Protein AF-A0A1I2C4N1-F1 (afdb_monomer_lite)

Structure (mmCIF, N/CA/C/O backbone):
data_AF-A0A1I2C4N1-F1
#
_entry.id   AF-A0A1I2C4N1-F1
#
loop_
_atom_site.group_PDB
_atom_site.id
_atom_site.type_symbol
_atom_site.label_atom_id
_atom_site.label_alt_id
_atom_site.label_comp_id
_atom_site.label_asym_id
_atom_site.label_entity_id
_atom_site.label_seq_id
_atom_site.pdbx_PDB_ins_code
_atom_site.Cartn_x
_atom_site.Cartn_y
_atom_site.Cartn_z
_atom_site.occupancy
_atom_site.B_iso_or_equiv
_atom_site.auth_seq_id
_atom_site.auth_comp_id
_atom_site.auth_asym_id
_atom_site.auth_atom_id
_atom_site.pdbx_PDB_model_num
ATOM 1 N N . MET A 1 1 ? -47.809 26.269 70.714 1.00 36.62 1 MET A N 1
ATOM 2 C CA . MET A 1 1 ? -46.967 27.440 71.018 1.00 36.62 1 MET A CA 1
ATOM 3 C C . MET A 1 1 ? -46.334 27.854 69.701 1.00 36.62 1 MET A C 1
ATOM 5 O O . MET A 1 1 ? -45.615 27.043 69.134 1.00 36.62 1 MET A O 1
ATOM 9 N N . SER A 1 2 ? -46.741 29.034 69.221 1.00 33.66 2 SER A N 1
ATOM 10 C CA . SER A 1 2 ? -46.263 29.821 68.067 1.00 33.66 2 SER A CA 1
ATOM 11 C C . SER A 1 2 ? -46.305 29.223 66.653 1.00 33.66 2 SER A C 1
ATOM 13 O O . SER A 1 2 ? -45.430 28.464 66.245 1.00 33.66 2 SER A O 1
ATOM 15 N N . ASP A 1 3 ? -47.307 29.709 65.916 1.00 31.98 3 ASP A N 1
ATOM 16 C CA . ASP A 1 3 ? -47.343 29.979 64.476 1.00 31.98 3 ASP A CA 1
ATOM 17 C C . ASP A 1 3 ? -46.089 30.709 63.944 1.00 31.98 3 ASP A C 1
ATOM 19 O O . ASP A 1 3 ? -45.380 31.359 64.713 1.00 31.98 3 ASP A O 1
ATOM 23 N N . VAL A 1 4 ? -45.868 30.687 62.619 1.00 33.47 4 VAL A N 1
ATOM 24 C CA . VAL A 1 4 ? -46.008 31.864 61.721 1.00 33.47 4 VAL A CA 1
ATOM 25 C C . VAL A 1 4 ? -45.590 31.510 60.273 1.00 33.47 4 VAL A C 1
ATOM 27 O O . VAL A 1 4 ? -44.586 30.852 60.019 1.00 33.47 4 VAL A O 1
ATOM 30 N N . PHE A 1 5 ? -46.445 31.962 59.352 1.00 33.19 5 PHE A N 1
ATOM 31 C CA . PHE A 1 5 ? -46.415 32.000 57.882 1.00 33.19 5 PHE A CA 1
ATOM 32 C C . PHE A 1 5 ? -45.119 32.575 57.253 1.00 33.19 5 PHE A C 1
ATOM 34 O O . PHE A 1 5 ? -44.481 33.415 57.874 1.00 33.19 5 PHE A O 1
ATOM 41 N N . ASP A 1 6 ? -44.774 32.229 55.993 1.00 31.61 6 ASP A N 1
ATOM 42 C CA . ASP A 1 6 ? -45.210 33.015 54.810 1.00 31.61 6 ASP A CA 1
ATOM 43 C C . ASP A 1 6 ? -44.682 32.540 53.422 1.00 31.61 6 ASP A C 1
ATOM 45 O O . ASP A 1 6 ? -43.526 32.167 53.246 1.00 31.61 6 ASP A O 1
ATOM 49 N N . SER A 1 7 ? -45.564 32.697 52.426 1.00 30.88 7 SER A N 1
ATOM 50 C CA . SER A 1 7 ? -45.372 33.088 51.011 1.00 30.88 7 SER A CA 1
ATOM 51 C C . SER A 1 7 ? -44.596 32.252 49.955 1.00 30.88 7 SER A C 1
ATOM 53 O O . SER A 1 7 ? -43.376 32.166 49.922 1.00 30.88 7 SER A O 1
ATOM 55 N N . ASN A 1 8 ? -45.386 31.778 48.977 1.00 28.98 8 ASN A N 1
ATOM 56 C CA . ASN A 1 8 ? -45.372 32.066 47.525 1.00 28.98 8 ASN A CA 1
ATOM 57 C C . ASN A 1 8 ? -44.155 31.865 46.582 1.00 28.98 8 ASN A C 1
ATOM 59 O O . ASN A 1 8 ? -43.053 32.361 46.773 1.00 28.98 8 ASN A O 1
ATOM 63 N N . ASN A 1 9 ? -44.551 31.372 45.394 1.00 28.47 9 ASN A N 1
ATOM 64 C CA . ASN A 1 9 ? -44.033 31.596 44.032 1.00 28.47 9 ASN A CA 1
ATOM 65 C C . ASN A 1 9 ? -42.957 30.670 43.435 1.00 28.47 9 ASN A C 1
ATOM 67 O O . ASN A 1 9 ? -41.765 30.954 43.393 1.00 28.47 9 ASN A O 1
ATOM 71 N N . ASN A 1 10 ? -43.471 29.619 42.784 1.00 38.00 10 ASN A N 1
ATOM 72 C CA . ASN A 1 10 ? -43.355 29.378 41.339 1.00 38.00 10 ASN A CA 1
ATOM 73 C C . ASN A 1 10 ? -42.199 30.101 40.620 1.00 38.00 10 ASN A C 1
ATOM 75 O O . ASN A 1 10 ? -42.366 31.213 40.120 1.00 38.00 10 ASN A O 1
ATOM 79 N N . THR A 1 11 ? -41.062 29.418 40.470 1.00 31.56 11 THR A N 1
ATOM 80 C CA . THR A 1 11 ? -40.093 29.736 39.422 1.00 31.56 11 THR A CA 1
ATOM 81 C C . THR A 1 11 ? -39.525 28.471 38.770 1.00 31.56 11 THR A C 1
ATOM 83 O O . THR A 1 11 ? -38.897 27.628 39.396 1.00 31.56 11 THR A O 1
ATOM 86 N N . ASN A 1 12 ? -39.702 28.433 37.447 1.00 31.88 12 ASN A N 1
ATOM 87 C CA . ASN A 1 12 ? -38.722 27.992 36.454 1.00 31.88 12 ASN A CA 1
ATOM 88 C C . ASN A 1 12 ? -38.504 26.491 36.216 1.00 31.88 12 ASN A C 1
ATOM 90 O O . ASN A 1 12 ? -37.466 25.905 36.499 1.00 31.88 12 ASN A O 1
ATOM 94 N N . ASN A 1 13 ? -39.439 25.956 35.432 1.00 40.91 13 ASN A N 1
ATOM 95 C CA . ASN A 1 13 ? -39.197 25.428 34.083 1.00 40.91 13 ASN A CA 1
ATOM 96 C C . ASN A 1 13 ? -37.801 25.754 33.479 1.00 40.91 13 ASN A C 1
ATOM 98 O O . ASN A 1 13 ? -37.664 26.707 32.714 1.00 40.91 13 ASN A O 1
ATOM 102 N N . ARG A 1 14 ? -36.770 24.958 33.788 1.00 35.47 14 ARG A N 1
ATOM 103 C CA . ARG A 1 14 ? -35.519 24.857 33.009 1.00 35.47 14 ARG A CA 1
ATOM 104 C C . ARG A 1 14 ? -34.934 23.452 33.136 1.00 35.47 14 ARG A C 1
ATOM 106 O O . ARG A 1 14 ? -34.065 23.212 33.957 1.00 35.47 14 ARG A O 1
ATOM 113 N N . ASN A 1 15 ? -35.407 22.527 32.306 1.00 34.31 15 ASN A N 1
ATOM 114 C CA . ASN A 1 15 ? -34.619 21.344 31.948 1.00 34.31 15 ASN A CA 1
ATOM 115 C C . ASN A 1 15 ? -35.011 20.826 30.558 1.00 34.31 15 ASN A C 1
ATOM 117 O O . ASN A 1 15 ? -35.536 19.735 30.367 1.00 34.31 15 ASN A O 1
ATOM 121 N N . ARG A 1 16 ? -34.781 21.683 29.563 1.00 39.91 16 ARG A N 1
ATOM 122 C CA . ARG A 1 16 ? -34.688 21.339 28.141 1.00 39.91 16 ARG A CA 1
ATOM 123 C C . ARG A 1 16 ? -33.691 22.319 27.542 1.00 39.91 16 ARG A C 1
ATOM 125 O O . ARG A 1 16 ? -34.119 23.416 27.216 1.00 39.91 16 ARG A O 1
ATOM 132 N N . ASN A 1 17 ? -32.395 21.991 27.521 1.00 32.12 17 ASN A N 1
ATOM 133 C CA . ASN A 1 17 ? -31.387 22.541 26.589 1.00 32.12 17 ASN A CA 1
ATOM 134 C C . ASN A 1 17 ? -29.953 22.098 26.946 1.00 32.12 17 ASN A C 1
ATOM 136 O O . ASN A 1 17 ? -29.088 22.943 27.126 1.00 32.12 17 ASN A O 1
ATOM 140 N N . ASP A 1 18 ? -29.677 20.791 26.987 1.00 35.16 18 ASP A N 1
ATOM 141 C CA . ASP A 1 18 ? -28.281 20.303 27.063 1.00 35.16 18 ASP A CA 1
ATOM 142 C C . ASP A 1 18 ? -27.888 19.350 25.917 1.00 35.16 18 ASP A C 1
ATOM 144 O O . ASP A 1 18 ? -26.914 18.613 25.992 1.00 35.16 18 ASP A O 1
ATOM 148 N N . ASN A 1 19 ? -28.611 19.413 24.789 1.00 36.41 19 ASN A N 1
ATOM 149 C CA . ASN A 1 19 ? -28.308 18.639 23.571 1.00 36.41 19 ASN A CA 1
ATOM 150 C C . ASN A 1 19 ? -27.794 19.485 22.383 1.00 36.41 19 ASN A C 1
ATOM 152 O O . ASN A 1 19 ? -27.640 18.965 21.278 1.00 36.41 19 ASN A O 1
ATOM 156 N N . SER A 1 20 ? -27.510 20.784 22.550 1.00 36.91 20 SER A N 1
ATOM 157 C CA . SER A 1 20 ? -27.217 21.665 21.400 1.00 36.91 20 SER A CA 1
ATOM 158 C C . SER A 1 20 ? -25.739 21.789 21.007 1.00 36.91 20 SER A C 1
ATOM 160 O O . SER A 1 20 ? -25.452 22.334 19.940 1.00 36.91 20 SER A O 1
ATOM 162 N N . ILE A 1 21 ? -24.793 21.322 21.830 1.00 38.25 21 ILE A N 1
ATOM 163 C CA . ILE A 1 21 ? -23.349 21.475 21.553 1.00 38.25 21 ILE A CA 1
ATOM 164 C C . ILE A 1 21 ? -22.812 20.285 20.738 1.00 38.25 21 ILE A C 1
ATOM 166 O O . ILE A 1 21 ? -22.156 20.494 19.717 1.00 38.25 21 ILE A O 1
ATOM 170 N N . GLY A 1 22 ? -23.186 19.047 21.087 1.00 42.59 22 GLY A N 1
ATOM 171 C CA . GLY A 1 22 ? -22.808 17.847 20.323 1.00 42.59 22 GLY A CA 1
ATOM 172 C C . GLY A 1 22 ? -23.442 17.776 18.926 1.00 42.59 22 GLY A C 1
ATOM 173 O O . GLY A 1 22 ? -22.784 17.393 17.960 1.00 42.59 22 GLY A O 1
ATOM 174 N N . GLY A 1 23 ? -24.696 18.225 18.784 1.00 41.53 23 GLY A N 1
ATOM 175 C CA . GLY A 1 23 ? -25.404 18.233 17.496 1.00 41.53 23 GLY A CA 1
ATOM 176 C C . GLY A 1 23 ? -24.829 19.220 16.472 1.00 41.53 23 GLY A C 1
ATOM 177 O O . GLY A 1 23 ? -24.786 18.919 15.282 1.00 41.53 23 GLY A O 1
ATOM 178 N N . ARG A 1 24 ? -24.315 20.377 16.918 1.00 43.91 24 ARG A N 1
ATOM 179 C CA . ARG A 1 24 ? -23.691 21.377 16.028 1.00 43.91 24 ARG A CA 1
ATOM 180 C C . ARG A 1 24 ? -22.349 20.913 15.462 1.00 43.91 24 ARG A C 1
ATOM 182 O O . ARG A 1 24 ? -22.069 21.181 14.298 1.00 43.91 24 ARG A O 1
ATOM 189 N N . SER A 1 25 ? -21.542 20.208 16.258 1.00 60.75 25 SER A N 1
ATOM 190 C CA . SER A 1 25 ? -20.264 19.651 15.791 1.00 60.75 25 SER A CA 1
ATOM 191 C C . SER A 1 25 ? -20.473 18.491 14.816 1.00 60.75 25 SER A C 1
ATOM 193 O O . SER A 1 25 ? -19.785 18.410 13.802 1.00 60.75 25 SER A O 1
ATOM 195 N N . ARG A 1 26 ? -21.463 17.628 15.083 1.00 61.91 26 ARG A N 1
ATOM 196 C CA . ARG A 1 26 ? -21.791 16.483 14.223 1.00 61.91 26 ARG A CA 1
ATOM 197 C C . ARG A 1 26 ? -22.294 16.921 12.845 1.00 61.91 26 ARG A C 1
ATOM 199 O O . ARG A 1 26 ? -21.790 16.429 11.843 1.00 61.91 26 ARG A O 1
ATOM 206 N N . ASN A 1 27 ? -23.194 17.906 12.792 1.00 69.88 27 ASN A N 1
ATOM 207 C CA . ASN A 1 27 ? -23.685 18.455 11.522 1.00 69.88 27 ASN A CA 1
ATOM 208 C C . ASN A 1 27 ? -22.559 19.098 10.696 1.00 69.88 27 ASN A C 1
ATOM 210 O O . ASN A 1 27 ? -22.508 18.912 9.484 1.00 69.88 27 ASN A O 1
ATOM 214 N N . ARG A 1 28 ? -21.614 19.793 11.347 1.00 77.50 28 ARG A N 1
ATOM 215 C CA . ARG A 1 28 ? -20.442 20.364 10.665 1.00 77.50 28 ARG A CA 1
ATOM 216 C C . ARG A 1 28 ? -19.543 19.275 10.064 1.00 77.50 28 ARG A C 1
ATOM 218 O O . ARG A 1 28 ? -19.131 19.402 8.917 1.00 77.50 28 ARG A O 1
ATOM 225 N N . LEU A 1 29 ? -19.254 18.201 10.803 1.00 73.69 29 LEU A N 1
ATOM 226 C CA . LEU A 1 29 ? -18.456 17.088 10.274 1.00 73.69 29 LEU A CA 1
ATOM 227 C C . LEU A 1 29 ? -19.152 16.406 9.087 1.00 73.69 29 LEU A C 1
ATOM 229 O O . LEU A 1 29 ? -18.492 16.042 8.116 1.00 73.69 29 LEU A O 1
ATOM 233 N N . GLU A 1 30 ? -20.474 16.234 9.146 1.00 75.38 30 GLU A N 1
ATOM 234 C CA . GLU A 1 30 ? -21.251 15.649 8.048 1.00 75.38 30 GLU A CA 1
ATOM 235 C C . GLU A 1 30 ? -21.189 16.498 6.768 1.00 75.38 30 GLU A C 1
ATOM 237 O O . GLU A 1 30 ? -20.980 15.942 5.685 1.00 75.38 30 GLU A O 1
ATOM 242 N N . GLU A 1 31 ? -21.296 17.826 6.884 1.00 78.62 31 GLU A N 1
ATOM 243 C CA . GLU A 1 31 ? -21.104 18.758 5.762 1.00 78.62 31 GLU A CA 1
ATOM 244 C C . GLU A 1 31 ? -19.686 18.656 5.182 1.00 78.62 31 GLU A C 1
ATOM 246 O O . GLU A 1 31 ? -19.516 18.487 3.973 1.00 78.62 31 GLU A O 1
ATOM 251 N N . GLU A 1 32 ? -18.661 18.655 6.038 1.00 81.19 32 GLU A N 1
ATOM 252 C CA . GLU A 1 32 ? -17.265 18.546 5.605 1.00 81.19 32 GLU A CA 1
ATOM 253 C C . GLU A 1 32 ? -16.969 17.200 4.918 1.00 81.19 32 GLU A C 1
ATOM 255 O O . GLU A 1 32 ? -16.253 17.150 3.917 1.00 81.19 32 GLU A O 1
ATOM 260 N N . ILE A 1 33 ? -17.546 16.097 5.410 1.00 82.56 33 ILE A N 1
ATOM 261 C CA . ILE A 1 33 ? -17.452 14.774 4.775 1.00 82.56 33 ILE A CA 1
ATOM 262 C C . ILE A 1 33 ? -18.092 14.792 3.382 1.00 82.56 33 ILE A C 1
ATOM 264 O O . ILE A 1 33 ? -17.540 14.220 2.434 1.00 82.56 33 ILE A O 1
ATOM 268 N N . TYR A 1 34 ? -19.259 15.425 3.247 1.00 81.38 34 TYR A N 1
ATOM 269 C CA . TYR A 1 34 ? -19.943 15.538 1.964 1.00 81.38 34 TYR A CA 1
ATOM 270 C C . TYR A 1 34 ? -19.113 16.338 0.956 1.00 81.38 34 TYR A C 1
ATOM 272 O O . TYR A 1 34 ? -18.940 15.895 -0.185 1.00 81.38 34 TYR A O 1
ATOM 280 N N . ASP A 1 35 ? -18.543 17.463 1.383 1.00 80.06 35 ASP A N 1
ATOM 281 C CA . ASP A 1 35 ? -17.680 18.297 0.550 1.00 80.06 35 ASP A CA 1
ATOM 282 C C . ASP A 1 35 ? -16.384 17.587 0.154 1.00 80.06 35 ASP A C 1
ATOM 284 O O . ASP A 1 35 ? -15.969 17.677 -1.007 1.00 80.06 35 ASP A O 1
ATOM 288 N N . ASP A 1 36 ? -15.784 16.798 1.047 1.00 78.75 36 ASP A N 1
ATOM 289 C CA . ASP A 1 36 ? -14.617 15.971 0.734 1.00 78.75 36 ASP A CA 1
ATOM 290 C C . ASP A 1 36 ? -14.948 14.893 -0.307 1.00 78.75 36 ASP A C 1
ATOM 292 O O . ASP A 1 36 ? -14.201 14.709 -1.276 1.00 78.75 36 ASP A O 1
ATOM 296 N N . ILE A 1 37 ? -16.093 14.210 -0.175 1.00 80.38 37 ILE A N 1
ATOM 297 C CA . ILE A 1 37 ? -16.556 13.228 -1.169 1.00 80.38 37 ILE A CA 1
ATOM 298 C C . ILE A 1 37 ? -16.855 13.914 -2.504 1.00 80.38 37 ILE A C 1
ATOM 300 O O . ILE A 1 37 ? -16.465 13.406 -3.558 1.00 80.38 37 ILE A O 1
ATOM 304 N N . LYS A 1 38 ? -17.541 15.060 -2.495 1.00 80.62 38 LYS A N 1
ATOM 305 C CA . LYS A 1 38 ? -17.861 15.829 -3.704 1.00 80.62 38 LYS A CA 1
ATOM 306 C C . LYS A 1 38 ? -16.585 16.282 -4.405 1.00 80.62 38 LYS A C 1
ATOM 308 O O . LYS A 1 38 ? -16.430 16.068 -5.606 1.00 80.62 38 LYS A O 1
ATOM 313 N N . THR A 1 39 ? -15.639 16.823 -3.649 1.00 78.75 39 THR A N 1
ATOM 314 C CA . THR A 1 39 ? -14.316 17.218 -4.132 1.00 78.75 39 THR A CA 1
ATOM 315 C C . THR A 1 39 ? -13.566 16.023 -4.715 1.00 78.75 39 THR A C 1
ATOM 317 O O . THR A 1 39 ? -12.989 16.122 -5.799 1.00 78.75 39 THR A O 1
ATOM 320 N N . TYR A 1 40 ? -13.601 14.870 -4.044 1.00 76.12 40 TYR A N 1
ATOM 321 C CA . TYR A 1 40 ? -13.002 13.631 -4.535 1.00 76.12 40 TYR A CA 1
ATOM 322 C C . TYR A 1 40 ? -13.623 13.177 -5.867 1.00 76.12 40 TYR A C 1
ATOM 324 O O . TYR A 1 40 ? -12.898 12.888 -6.823 1.00 76.12 40 TYR A O 1
ATOM 332 N N . LYS A 1 41 ? -14.960 13.174 -5.961 1.00 77.50 41 LYS A N 1
ATOM 333 C CA . LYS A 1 41 ? -15.716 12.830 -7.177 1.00 77.50 41 LYS A CA 1
ATOM 334 C C . LYS A 1 41 ? -15.387 13.761 -8.337 1.00 77.50 41 LYS A C 1
ATOM 336 O O . LYS A 1 41 ? -15.065 13.281 -9.419 1.00 77.50 41 LYS A O 1
ATOM 341 N N . LEU A 1 42 ? -15.415 15.075 -8.112 1.00 74.12 42 LEU A N 1
ATOM 342 C CA . LEU A 1 42 ? -15.111 16.080 -9.135 1.00 74.12 42 LEU A CA 1
ATOM 343 C C . LEU A 1 42 ? -13.685 15.925 -9.667 1.00 74.12 42 LEU A C 1
ATOM 345 O O . LEU A 1 42 ? -13.468 15.931 -10.879 1.00 74.12 42 LEU A O 1
ATOM 349 N N . LYS A 1 43 ? -12.716 15.704 -8.772 1.00 70.00 43 LYS A N 1
ATOM 350 C CA . LYS A 1 43 ? -11.320 15.455 -9.157 1.00 70.00 43 LYS A CA 1
ATOM 351 C C . LYS A 1 43 ? -11.204 14.233 -10.064 1.00 70.00 43 LYS A C 1
ATOM 353 O O . LYS A 1 43 ? -10.521 14.302 -11.084 1.00 70.00 43 LYS A O 1
ATOM 358 N N . ARG A 1 44 ? -11.913 13.149 -9.747 1.00 68.25 44 ARG A N 1
ATOM 359 C CA . ARG A 1 44 ? -11.923 11.931 -10.565 1.00 68.25 44 ARG A CA 1
ATOM 360 C C . ARG A 1 44 ? -12.635 12.120 -11.911 1.00 68.25 44 ARG A C 1
ATOM 362 O O . ARG A 1 44 ? -12.067 11.769 -12.943 1.00 68.25 44 ARG A O 1
ATOM 369 N N . ALA A 1 45 ? -13.822 12.723 -11.909 1.00 63.66 45 ALA A N 1
ATOM 370 C CA . ALA A 1 45 ? -14.632 12.955 -13.106 1.00 63.66 45 ALA A CA 1
ATOM 371 C C . ALA A 1 45 ? -13.955 13.911 -14.104 1.00 63.66 45 ALA A C 1
ATOM 373 O O . ALA A 1 45 ? -14.034 13.699 -15.312 1.00 63.66 45 ALA A O 1
ATOM 374 N N . SER A 1 46 ? -13.200 14.910 -13.622 1.00 58.22 46 SER A N 1
ATOM 375 C CA . SER A 1 46 ? -12.414 15.817 -14.478 1.00 58.22 46 SER A CA 1
ATOM 376 C C . SER A 1 46 ? -11.394 15.093 -15.371 1.00 58.22 46 SER A C 1
ATOM 378 O O . SER A 1 46 ? -10.916 15.656 -16.358 1.00 58.22 46 SER A O 1
ATOM 380 N N . PHE A 1 47 ? -11.035 13.853 -15.030 1.00 53.09 47 PHE A N 1
ATOM 381 C CA . PHE A 1 47 ? -10.143 13.013 -15.819 1.00 53.09 47 PHE A CA 1
ATOM 382 C C . PHE A 1 47 ? -10.905 12.089 -16.776 1.00 53.09 47 PHE A C 1
ATOM 384 O O . PHE A 1 47 ? -10.467 11.894 -17.906 1.00 53.09 47 PHE A O 1
ATOM 391 N N . GLU A 1 48 ? -12.044 11.538 -16.350 1.00 55.03 48 GLU A N 1
ATOM 392 C CA . GLU A 1 48 ? -12.901 10.699 -17.202 1.00 55.03 48 GLU A CA 1
ATOM 393 C C . GLU A 1 48 ? -13.501 11.515 -18.354 1.00 55.03 48 GLU A C 1
ATOM 395 O O . GLU A 1 48 ? -13.299 11.149 -19.507 1.00 55.03 48 GLU A O 1
ATOM 400 N N . ASN A 1 49 ? -14.034 12.710 -18.084 1.00 49.78 49 ASN A N 1
ATOM 401 C CA . ASN A 1 49 ? -14.527 13.611 -19.134 1.00 49.78 49 ASN A CA 1
ATOM 402 C C . ASN A 1 49 ? -13.415 14.079 -20.092 1.00 49.78 49 ASN A C 1
ATOM 404 O O . ASN A 1 49 ? -13.680 14.392 -21.250 1.00 49.78 49 ASN A O 1
ATOM 408 N N . ARG A 1 50 ? -12.149 14.110 -19.642 1.00 51.69 50 ARG A N 1
ATOM 409 C CA . ARG A 1 50 ? -11.000 14.393 -20.519 1.00 51.69 50 ARG A CA 1
ATOM 410 C C . ARG A 1 50 ? -10.635 13.221 -21.430 1.00 51.69 50 ARG A C 1
ATOM 412 O O . ARG A 1 50 ? -10.068 13.456 -22.492 1.00 51.69 50 ARG A O 1
ATOM 419 N N . LYS A 1 51 ? -10.967 11.977 -21.064 1.00 46.72 51 LYS A N 1
ATOM 420 C CA . LYS A 1 51 ? -10.868 10.840 -21.993 1.00 46.72 51 LYS A CA 1
ATOM 421 C C . LYS A 1 51 ? -11.901 10.955 -23.103 1.00 46.72 51 LYS A C 1
ATOM 423 O O . LYS A 1 51 ? -11.559 10.691 -24.249 1.00 46.72 51 LYS A O 1
ATOM 428 N N . ASP A 1 52 ? -13.111 11.392 -22.772 1.00 39.78 52 ASP A N 1
ATOM 429 C CA . ASP A 1 52 ? -14.185 11.526 -23.753 1.00 39.78 52 ASP A CA 1
ATOM 430 C C . ASP A 1 52 ? -13.926 12.689 -24.714 1.00 39.78 52 ASP A C 1
ATOM 432 O O . ASP A 1 52 ? -14.124 12.525 -25.910 1.00 39.78 52 ASP A O 1
ATOM 436 N N . THR A 1 53 ? -13.359 13.814 -24.256 1.00 42.38 53 THR A N 1
ATOM 437 C CA . THR A 1 53 ? -12.939 14.898 -25.167 1.00 42.38 53 THR A CA 1
ATOM 438 C C . THR A 1 53 ? -11.721 14.536 -26.022 1.00 42.38 53 THR A C 1
ATOM 440 O O . THR A 1 53 ? -11.650 14.946 -27.180 1.00 42.38 53 THR A O 1
ATOM 443 N N . LEU A 1 54 ? -10.775 13.741 -25.505 1.00 40.78 54 LEU A N 1
ATOM 444 C CA . LEU A 1 54 ? -9.658 13.204 -26.295 1.00 40.78 54 LEU A CA 1
ATOM 445 C C . LEU A 1 54 ? -10.131 12.180 -27.335 1.00 40.78 54 LEU A C 1
ATOM 447 O O . LEU A 1 54 ? -9.663 12.225 -28.470 1.00 40.78 54 LEU A O 1
ATOM 451 N N . ASN A 1 55 ? -11.071 11.300 -26.983 1.00 37.09 55 ASN A N 1
ATOM 452 C CA . ASN A 1 55 ? -11.665 10.346 -27.919 1.00 37.09 55 ASN A CA 1
ATOM 453 C C . ASN A 1 55 ? -12.532 11.060 -28.966 1.00 37.09 55 ASN A C 1
ATOM 455 O O . ASN A 1 55 ? -12.335 10.818 -30.151 1.00 37.09 55 ASN A O 1
ATOM 459 N N . PHE A 1 56 ? -13.369 12.021 -28.561 1.00 32.25 56 PHE A N 1
ATOM 460 C CA . PHE A 1 56 ? -14.165 12.866 -29.459 1.00 32.25 56 PHE A CA 1
ATOM 461 C C . PHE A 1 56 ? -13.280 13.647 -30.443 1.00 32.25 56 PHE A C 1
ATOM 463 O O . PHE A 1 56 ? -13.528 13.642 -31.642 1.00 32.25 56 PHE A O 1
ATOM 470 N N . SER A 1 57 ? -12.166 14.229 -29.978 1.00 39.31 57 SER A N 1
ATOM 471 C CA . SER A 1 57 ? -11.226 14.949 -30.852 1.00 39.31 57 SER A CA 1
ATOM 472 C C . SER A 1 57 ? -10.451 14.024 -31.809 1.00 39.31 57 SER A C 1
ATOM 474 O O . SER A 1 57 ? -10.029 14.453 -32.884 1.00 39.31 57 SER A O 1
ATOM 476 N N . VAL A 1 58 ? -10.258 12.749 -31.453 1.00 44.66 58 VAL A N 1
ATOM 477 C CA . VAL A 1 58 ? -9.670 11.729 -32.343 1.00 44.66 58 VAL A CA 1
ATOM 478 C C . VAL A 1 58 ? -10.692 11.234 -33.374 1.00 44.66 58 VAL A C 1
ATOM 480 O O . VAL A 1 58 ? -10.318 10.974 -34.519 1.00 44.66 58 VAL A O 1
ATOM 483 N N . GLU A 1 59 ? -11.964 11.132 -32.999 1.00 39.31 59 GLU A N 1
ATOM 484 C CA . GLU A 1 59 ? -13.067 10.699 -33.863 1.00 39.31 59 GLU A CA 1
ATOM 485 C C . GLU A 1 59 ? -13.455 11.788 -34.878 1.00 39.31 59 GLU A C 1
ATOM 487 O O . GLU A 1 59 ? -13.542 11.502 -36.073 1.00 39.31 59 GLU A O 1
ATOM 492 N N . ASP A 1 60 ? -13.503 13.056 -34.453 1.00 37.59 60 ASP A N 1
ATOM 493 C CA . ASP A 1 60 ? -13.655 14.213 -35.346 1.00 37.59 60 ASP A CA 1
ATOM 494 C C . ASP A 1 60 ? -12.490 14.323 -36.336 1.00 37.59 60 ASP A C 1
ATOM 496 O O . ASP A 1 60 ? -12.706 14.522 -37.528 1.00 37.59 60 ASP A O 1
ATOM 500 N N . LYS A 1 61 ? -11.240 14.099 -35.902 1.00 44.94 61 LYS A N 1
ATOM 501 C CA . LYS A 1 61 ? -10.078 14.102 -36.815 1.00 44.94 61 LYS A CA 1
ATOM 502 C C . LYS A 1 61 ? -10.102 12.954 -37.825 1.00 44.94 61 LYS A C 1
ATOM 504 O O . LYS A 1 61 ? -9.591 13.117 -38.936 1.00 44.94 61 LYS A O 1
ATOM 509 N N . LYS A 1 62 ? -10.677 11.800 -37.471 1.00 45.59 62 LYS A N 1
ATOM 510 C CA . LYS A 1 62 ? -10.894 10.691 -38.414 1.00 45.59 62 LYS A CA 1
ATOM 511 C C . LYS A 1 62 ? -11.996 11.021 -39.423 1.00 45.59 62 LYS A C 1
ATOM 513 O O . LYS A 1 62 ? -11.789 10.776 -40.609 1.00 45.59 62 LYS A O 1
ATOM 518 N N . ASN A 1 63 ? -13.097 11.636 -38.989 1.00 39.97 63 ASN A N 1
ATOM 519 C CA . ASN A 1 63 ? -14.182 12.071 -39.876 1.00 39.97 63 ASN A CA 1
ATOM 520 C C . ASN A 1 63 ? -13.752 13.199 -40.827 1.00 39.97 63 ASN A C 1
ATOM 522 O O . ASN A 1 63 ? -14.060 13.156 -42.016 1.00 39.97 63 ASN A O 1
ATOM 526 N N . ASP A 1 64 ? -12.948 14.142 -40.345 1.00 40.09 64 ASP A N 1
ATOM 527 C CA . ASP A 1 64 ? -12.409 15.260 -41.126 1.00 40.09 64 ASP A CA 1
ATOM 528 C C . ASP A 1 64 ? -11.346 14.806 -42.156 1.00 40.09 64 ASP A C 1
ATOM 530 O O . ASP A 1 64 ? -11.161 15.399 -43.224 1.00 40.09 64 ASP A O 1
ATOM 534 N N . SER A 1 65 ? -10.675 13.684 -41.869 1.00 45.06 65 SER A N 1
ATOM 535 C CA . SER A 1 65 ? -9.787 12.992 -42.813 1.00 45.06 65 SER A CA 1
ATOM 536 C C . SER A 1 65 ? -10.574 12.170 -43.844 1.00 45.06 65 SER A C 1
ATOM 538 O O . SER A 1 65 ? -10.193 12.134 -45.013 1.00 45.06 65 SER A O 1
ATOM 540 N N . ALA A 1 66 ? -11.685 11.543 -43.441 1.00 40.97 66 ALA A N 1
ATOM 541 C CA . ALA A 1 66 ? -12.568 10.788 -44.330 1.00 40.97 66 ALA A CA 1
ATOM 542 C C . ALA A 1 66 ? -13.336 11.699 -45.310 1.00 40.97 66 ALA A C 1
ATOM 544 O O . ALA A 1 66 ? -13.432 11.365 -46.491 1.00 40.97 66 ALA A O 1
ATOM 545 N N . MET A 1 67 ? -13.790 12.884 -44.873 1.00 39.12 67 MET A N 1
ATOM 546 C CA . MET A 1 67 ? -14.356 13.908 -45.767 1.00 39.12 67 MET A CA 1
ATOM 547 C C . MET A 1 67 ? -13.330 14.415 -46.787 1.00 39.12 67 MET A C 1
ATOM 549 O O . MET A 1 67 ? -13.650 14.542 -47.968 1.00 39.12 67 MET A O 1
ATOM 553 N N . ARG A 1 68 ? -12.072 14.624 -46.373 1.00 40.91 68 ARG A N 1
ATOM 554 C CA . ARG A 1 68 ? -10.995 15.042 -47.288 1.00 40.91 68 ARG A CA 1
ATOM 555 C C . ARG A 1 68 ? -10.653 13.997 -48.351 1.00 40.91 68 ARG A C 1
ATOM 557 O O . ARG A 1 68 ? -10.313 14.375 -49.467 1.00 40.91 68 ARG A O 1
ATOM 564 N N . TYR A 1 69 ? -10.777 12.704 -48.050 1.00 38.97 69 TYR A N 1
ATOM 565 C CA . TYR A 1 69 ? -10.621 11.649 -49.059 1.00 38.97 69 TYR A CA 1
ATOM 566 C C . TYR A 1 69 ? -11.801 11.585 -50.040 1.00 38.97 69 TYR A C 1
ATOM 568 O O . TYR A 1 69 ? -11.602 11.266 -51.213 1.00 38.97 69 TYR A O 1
ATOM 576 N N . TYR A 1 70 ? -13.009 11.940 -49.596 1.00 38.38 70 TYR A N 1
ATOM 577 C CA . TYR A 1 70 ? -14.184 11.983 -50.465 1.00 38.38 70 TYR A CA 1
ATOM 578 C C . TYR A 1 70 ? -14.112 13.147 -51.475 1.00 38.38 70 TYR A C 1
ATOM 580 O O . TYR A 1 70 ? -14.416 12.946 -52.652 1.00 38.38 70 TYR A O 1
ATOM 588 N N . ASP A 1 71 ? -13.607 14.319 -51.069 1.00 37.66 71 ASP A N 1
ATOM 589 C CA . ASP A 1 71 ? -13.468 15.494 -51.950 1.00 37.66 71 ASP A CA 1
ATOM 590 C C . ASP A 1 71 ? -12.335 15.375 -52.987 1.00 37.66 71 ASP A C 1
ATOM 592 O O . ASP A 1 71 ? -12.480 15.840 -54.119 1.00 37.66 71 ASP A O 1
ATOM 596 N N . ILE A 1 72 ? -11.238 14.679 -52.664 1.00 41.88 72 ILE A N 1
ATOM 597 C CA . ILE A 1 72 ? -10.130 14.439 -53.613 1.00 41.88 72 ILE A CA 1
ATOM 598 C C . ILE A 1 72 ? -10.546 13.459 -54.729 1.00 41.88 72 ILE A C 1
ATOM 600 O O . ILE A 1 72 ? -10.054 13.540 -55.855 1.00 41.88 72 ILE A O 1
ATOM 604 N N . SER A 1 73 ? -11.510 12.567 -54.469 1.00 40.25 73 SER A N 1
ATOM 605 C CA . SER A 1 73 ? -12.005 11.620 -55.481 1.00 40.25 73 SER A CA 1
ATOM 606 C C . SER A 1 73 ? -12.889 12.266 -56.562 1.00 40.25 73 SER A C 1
ATOM 608 O O . SER A 1 73 ? -12.979 11.742 -57.672 1.00 40.25 73 SER A O 1
ATOM 610 N N . LYS A 1 74 ? -13.497 13.432 -56.282 1.00 36.88 74 LYS A N 1
ATOM 611 C CA . LYS A 1 74 ? -14.322 14.184 -57.247 1.00 36.88 74 LYS A CA 1
ATOM 612 C C . LYS A 1 74 ? -13.531 15.195 -58.078 1.00 36.88 74 LYS A C 1
ATOM 614 O O . LYS A 1 74 ? -13.954 15.498 -59.195 1.00 36.88 74 LYS A O 1
ATOM 619 N N . SER A 1 75 ? -12.399 15.703 -57.586 1.00 37.50 75 SER A N 1
ATOM 620 C CA . SER A 1 75 ? -11.565 16.648 -58.343 1.00 37.50 75 SER A CA 1
ATOM 621 C C . SER A 1 75 ? -10.725 15.971 -59.433 1.00 37.50 75 SER A C 1
ATOM 623 O O . SER A 1 75 ? -10.497 16.585 -60.470 1.00 37.50 75 SER A O 1
ATOM 625 N N . ASN A 1 76 ? -10.375 14.688 -59.273 1.00 35.50 76 ASN A N 1
ATOM 626 C CA . ASN A 1 76 ? -9.648 13.910 -60.290 1.00 35.50 76 ASN A CA 1
ATOM 627 C C . ASN A 1 76 ? -10.524 13.347 -61.429 1.00 35.50 76 ASN A C 1
ATOM 629 O O . ASN A 1 76 ? -9.988 12.803 -62.387 1.00 35.50 76 ASN A O 1
ATOM 633 N N . GLN A 1 77 ? -11.856 13.479 -61.378 1.00 35.59 77 GLN A N 1
ATOM 634 C CA . GLN A 1 77 ? -12.743 13.052 -62.478 1.00 35.59 77 GLN A CA 1
ATOM 635 C C . GLN A 1 77 ? -13.081 14.171 -63.480 1.00 35.59 77 GLN A C 1
ATOM 637 O O . GLN A 1 77 ? -13.815 13.932 -64.438 1.00 35.59 77 GLN A O 1
ATOM 642 N N . ARG A 1 78 ? -12.567 15.396 -63.293 1.00 36.16 78 ARG A N 1
ATOM 643 C CA . ARG A 1 78 ? -12.884 16.550 -64.160 1.00 36.16 78 ARG A CA 1
ATOM 644 C C . ARG A 1 78 ? -11.729 17.063 -65.024 1.00 36.16 78 ARG A C 1
ATOM 646 O O . ARG A 1 78 ? -11.935 18.022 -65.761 1.00 36.16 78 ARG A O 1
ATOM 653 N N . SER A 1 79 ? -10.568 16.412 -65.002 1.00 36.62 79 SER A N 1
ATOM 654 C CA . SER A 1 79 ? -9.366 16.862 -65.722 1.00 36.62 79 SER A CA 1
ATOM 655 C C . SER A 1 79 ? -8.940 16.013 -66.928 1.00 36.62 79 SER A C 1
ATOM 657 O O . SER A 1 79 ? -8.042 16.445 -67.634 1.00 36.62 79 SER A O 1
ATOM 659 N N . ASP A 1 80 ? -9.620 14.906 -67.256 1.00 34.03 80 ASP A N 1
ATOM 660 C CA . ASP A 1 80 ? -9.204 14.013 -68.365 1.00 34.03 80 ASP A CA 1
ATOM 661 C C . ASP A 1 80 ? -10.187 13.961 -69.551 1.00 34.03 80 ASP A C 1
ATOM 663 O O . ASP A 1 80 ? -10.297 12.963 -70.258 1.00 34.03 80 ASP A O 1
ATOM 667 N N . SER A 1 81 ? -10.915 15.048 -69.823 1.00 34.22 81 SER A N 1
ATOM 668 C CA . SER A 1 81 ? -11.810 15.129 -70.994 1.00 34.22 81 SER A CA 1
ATOM 669 C C . SER A 1 81 ? -11.517 16.332 -71.884 1.00 34.22 81 SER A C 1
ATOM 671 O O . SER A 1 81 ? -12.397 17.138 -72.164 1.00 34.22 81 SER A O 1
ATOM 673 N N . ARG A 1 82 ? -10.268 16.470 -72.347 1.00 36.50 82 ARG A N 1
ATOM 674 C CA . ARG A 1 82 ? -9.936 17.341 -73.492 1.00 36.50 82 ARG A CA 1
ATOM 675 C C . ARG A 1 82 ? -8.554 17.042 -74.069 1.00 36.50 82 ARG A C 1
ATOM 677 O O . ARG A 1 82 ? -7.651 17.861 -74.030 1.00 36.50 82 ARG A O 1
ATOM 684 N N . SER A 1 83 ? -8.396 15.857 -74.639 1.00 35.09 83 SER A N 1
ATOM 685 C CA . SER A 1 83 ? -7.333 15.580 -75.604 1.00 35.09 83 SER A CA 1
ATOM 686 C C . SER A 1 83 ? -7.661 14.288 -76.346 1.00 35.09 83 SER A C 1
ATOM 688 O O . SER A 1 83 ? -8.183 13.355 -75.751 1.00 35.09 83 SER A O 1
ATOM 690 N N . MET A 1 84 ? -7.342 14.253 -77.637 1.00 28.58 84 MET A N 1
ATOM 691 C CA . MET A 1 84 ? -7.421 13.105 -78.550 1.00 28.58 84 MET A CA 1
ATOM 692 C C . MET A 1 84 ? -8.780 12.790 -79.184 1.00 28.58 84 MET A C 1
ATOM 694 O O . MET A 1 84 ? -9.504 11.858 -78.844 1.00 28.58 84 MET A O 1
ATOM 698 N N . ARG A 1 85 ? -9.028 13.519 -80.275 1.00 28.27 85 ARG A N 1
ATOM 699 C CA . ARG A 1 85 ? -9.696 12.996 -81.465 1.00 28.27 85 ARG A CA 1
ATOM 700 C C . ARG A 1 85 ? -8.591 12.629 -82.464 1.00 28.27 85 ARG A C 1
ATOM 702 O O . ARG A 1 85 ? -7.861 13.515 -82.888 1.00 28.27 85 ARG A O 1
ATOM 709 N N . THR A 1 86 ? -8.432 11.346 -82.790 1.00 31.23 86 THR A N 1
ATOM 710 C CA . THR A 1 86 ? -8.278 10.776 -84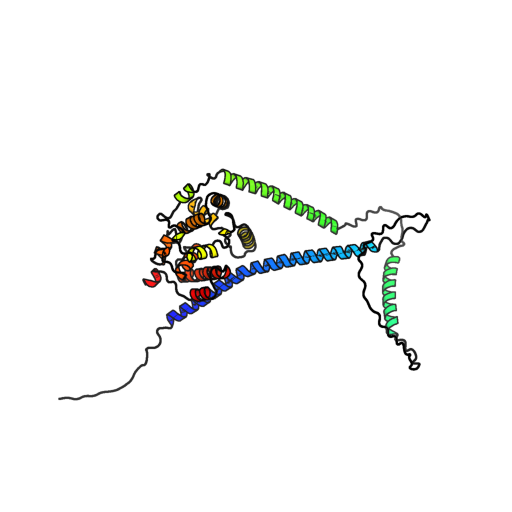.149 1.00 31.23 86 THR A CA 1
ATOM 711 C C . THR A 1 86 ? -7.679 9.362 -84.117 1.00 31.23 86 THR A C 1
ATOM 713 O O . THR A 1 86 ? -6.800 9.056 -83.322 1.00 31.23 86 THR A O 1
ATOM 716 N N . LYS A 1 87 ? -8.150 8.569 -85.088 1.00 27.95 87 LYS A N 1
ATOM 717 C CA . LYS A 1 87 ? -7.700 7.258 -85.582 1.00 27.95 87 LYS A CA 1
ATOM 718 C C . LYS A 1 87 ? -8.328 6.001 -84.965 1.00 27.95 87 LYS A C 1
ATOM 720 O O . LYS A 1 87 ? -8.113 5.605 -83.830 1.00 27.95 87 LYS A O 1
ATOM 725 N N . SER A 1 88 ? -9.135 5.413 -85.842 1.00 29.88 88 SER A N 1
ATOM 726 C CA . SER A 1 88 ? -9.668 4.062 -85.906 1.00 29.88 88 SER A CA 1
ATOM 727 C C . SER A 1 88 ? -8.654 2.965 -85.595 1.00 29.88 88 SER A C 1
ATOM 729 O O . SER A 1 88 ? -7.560 3.006 -86.145 1.00 29.88 88 SER A O 1
ATOM 731 N N . GLU A 1 89 ? -9.092 1.915 -84.898 1.00 28.84 89 GLU A N 1
ATOM 732 C CA . GLU A 1 89 ? -8.954 0.531 -85.374 1.00 28.84 89 GLU A CA 1
ATOM 733 C C . GLU A 1 89 ? -9.774 -0.442 -84.518 1.00 28.84 89 GLU A C 1
ATOM 735 O O . GLU A 1 89 ? -9.834 -0.358 -83.293 1.00 28.84 89 GLU A O 1
ATOM 740 N N . SER A 1 90 ? -10.454 -1.363 -85.198 1.00 31.16 90 SER A N 1
ATOM 741 C CA . SER A 1 90 ? -11.221 -2.450 -84.596 1.00 31.16 90 SER A CA 1
ATOM 742 C C . SER A 1 90 ? -10.301 -3.503 -83.977 1.00 31.16 90 SER A C 1
ATOM 744 O O . SER A 1 90 ? -9.305 -3.850 -84.613 1.00 31.16 90 SER A O 1
ATOM 746 N N . LYS A 1 91 ? -10.712 -4.130 -82.863 1.00 29.77 91 LYS A N 1
ATOM 747 C CA . LYS A 1 91 ? -10.797 -5.603 -82.731 1.00 29.77 91 LYS A CA 1
ATOM 748 C C . LYS A 1 91 ? -11.295 -6.056 -81.347 1.00 29.77 91 LYS A C 1
ATOM 750 O O . LYS A 1 91 ? -10.791 -5.660 -80.306 1.00 29.77 91 LYS A O 1
ATOM 755 N N . ASN A 1 92 ? -12.293 -6.937 -81.415 1.00 28.70 92 ASN A N 1
ATOM 756 C CA . ASN A 1 92 ? -12.795 -7.912 -80.440 1.00 28.70 92 ASN A CA 1
ATOM 757 C C . ASN A 1 92 ? -11.880 -8.277 -79.248 1.00 28.70 92 ASN A C 1
ATOM 759 O O . ASN A 1 92 ? -10.747 -8.701 -79.455 1.00 28.70 92 ASN A O 1
ATOM 763 N N . SER A 1 93 ? -12.449 -8.440 -78.043 1.00 27.05 93 SER A N 1
ATOM 764 C CA . SER A 1 93 ? -12.932 -9.767 -77.596 1.00 27.05 93 SER A CA 1
ATOM 765 C C . SER A 1 93 ? -13.315 -9.877 -76.102 1.00 27.05 93 SER A C 1
ATOM 767 O O . SER A 1 93 ? -12.606 -9.439 -75.207 1.00 27.05 93 SER A O 1
ATOM 769 N N . LYS A 1 94 ? -14.420 -10.614 -75.894 1.00 29.44 94 LYS A N 1
ATOM 770 C CA . LYS A 1 94 ? -14.736 -11.556 -74.796 1.00 29.44 94 LYS A CA 1
ATOM 771 C C . LYS A 1 94 ? -15.070 -11.016 -73.396 1.00 29.44 94 LYS A C 1
ATOM 773 O O . LYS A 1 94 ? -14.288 -11.064 -72.453 1.00 29.44 94 LYS A O 1
ATOM 778 N N . ILE A 1 95 ? -16.366 -10.736 -73.255 1.00 28.58 95 ILE A N 1
ATOM 779 C CA . ILE A 1 95 ? -17.155 -10.829 -72.021 1.00 28.58 95 ILE A CA 1
ATOM 780 C C . ILE A 1 95 ? -17.211 -12.299 -71.566 1.00 28.58 95 ILE A C 1
ATOM 782 O O . ILE A 1 95 ? -17.581 -13.180 -72.345 1.00 28.58 95 ILE A O 1
ATOM 786 N N . ARG A 1 96 ? -16.872 -12.575 -70.300 1.00 28.00 96 ARG A N 1
ATOM 787 C CA . ARG A 1 96 ? -16.995 -13.904 -69.679 1.00 28.00 96 ARG A CA 1
ATOM 788 C C . ARG A 1 96 ? -18.166 -13.899 -68.694 1.00 28.00 96 ARG A C 1
ATOM 790 O O . ARG A 1 96 ? -18.079 -13.340 -67.608 1.00 28.00 96 ARG A O 1
ATOM 797 N N . ILE A 1 97 ? -19.263 -14.525 -69.111 1.00 29.67 97 ILE A N 1
ATOM 798 C CA . ILE A 1 97 ? -20.486 -14.746 -68.331 1.00 29.67 97 ILE A CA 1
ATOM 799 C C . ILE A 1 97 ? -20.237 -15.885 -67.333 1.00 29.67 97 ILE A C 1
ATOM 801 O O . ILE A 1 97 ? -19.832 -16.977 -67.736 1.00 29.67 97 ILE A O 1
ATOM 805 N N . LYS A 1 98 ? -20.524 -15.668 -66.044 1.00 29.28 98 LYS A N 1
ATOM 806 C CA . LYS A 1 98 ? -20.760 -16.755 -65.080 1.00 29.28 98 LYS A CA 1
ATOM 807 C C . LYS A 1 98 ? -22.264 -16.863 -64.824 1.00 29.28 98 LYS A C 1
ATOM 809 O O . LYS A 1 98 ? -22.858 -15.986 -64.209 1.00 29.28 98 LYS A O 1
ATOM 814 N N . LYS A 1 99 ? -22.854 -17.952 -65.326 1.00 28.66 99 LYS A N 1
ATOM 815 C CA . LYS A 1 99 ? -24.190 -18.450 -64.971 1.00 28.66 99 LYS A CA 1
ATOM 816 C C . LYS A 1 99 ? -24.207 -18.840 -63.489 1.00 28.66 99 LYS A C 1
ATOM 818 O O . LYS A 1 99 ? -23.376 -19.642 -63.071 1.00 28.66 99 LYS A O 1
ATOM 823 N N . GLN A 1 100 ? -25.200 -18.363 -62.749 1.00 31.44 100 GLN A N 1
ATOM 824 C CA . GLN A 1 100 ? -25.769 -19.097 -61.621 1.00 31.44 100 GLN A CA 1
ATOM 825 C C . GLN A 1 100 ? -27.239 -19.362 -61.944 1.00 31.44 100 GLN A C 1
ATOM 827 O O . GLN A 1 100 ? -28.008 -18.440 -62.197 1.00 31.44 100 GLN A O 1
ATOM 832 N N . GLN A 1 101 ? -27.579 -20.647 -62.021 1.00 29.77 101 GLN A N 1
ATOM 833 C CA . GLN A 1 101 ? -28.945 -21.150 -61.991 1.00 29.77 101 GLN A CA 1
ATOM 834 C C . GLN A 1 101 ? -29.349 -21.307 -60.527 1.00 29.77 101 GLN A C 1
ATOM 836 O O . GLN A 1 101 ? -28.684 -22.044 -59.804 1.00 29.77 101 GLN A O 1
ATOM 841 N N . THR A 1 102 ? -30.467 -20.706 -60.138 1.00 30.34 102 THR A N 1
ATOM 842 C CA . THR A 1 102 ? -31.381 -21.282 -59.150 1.00 30.34 102 THR A CA 1
ATOM 843 C C . THR A 1 102 ? -32.811 -20.991 -59.597 1.00 30.34 102 THR A C 1
ATOM 845 O O . THR A 1 102 ? -33.172 -19.868 -59.940 1.00 30.34 102 THR A O 1
ATOM 848 N N . SER A 1 103 ? -33.586 -22.066 -59.679 1.00 27.58 103 SER A N 1
ATOM 849 C CA . SER A 1 103 ? -34.984 -22.116 -60.092 1.00 27.58 103 SER A CA 1
ATOM 850 C C . SER A 1 103 ? -35.910 -21.786 -58.920 1.00 27.58 103 SER A C 1
ATOM 852 O O . SER A 1 103 ? -35.610 -22.146 -57.784 1.00 27.58 103 SER A O 1
ATOM 854 N N . GLY A 1 104 ? -37.064 -21.182 -59.209 1.00 27.03 104 GLY A N 1
ATOM 855 C CA . GLY A 1 104 ? -38.168 -21.036 -58.256 1.00 27.03 104 GLY A CA 1
ATOM 856 C C . GLY A 1 104 ? -39.175 -19.976 -58.694 1.00 27.03 104 GLY A C 1
ATOM 857 O O . GLY A 1 104 ? -39.059 -18.819 -58.307 1.00 27.03 104 GLY A O 1
ATOM 858 N N . SER A 1 105 ? -40.135 -20.367 -59.533 1.00 24.86 105 SER A N 1
ATOM 859 C CA . SER A 1 105 ? -41.268 -19.542 -59.956 1.00 24.86 105 SER A CA 1
ATOM 860 C C . SER A 1 105 ? -42.317 -19.419 -58.851 1.00 24.86 105 SER A C 1
ATOM 862 O O . SER A 1 105 ? -42.604 -20.409 -58.184 1.00 24.86 105 SER A O 1
ATOM 864 N N . ASN A 1 106 ? -42.935 -18.242 -58.724 1.00 25.81 106 ASN A N 1
ATOM 865 C CA . ASN A 1 106 ? -44.394 -18.068 -58.687 1.00 25.81 106 ASN A CA 1
ATOM 866 C C . ASN A 1 106 ? -44.735 -16.578 -58.544 1.00 25.81 106 ASN A C 1
ATOM 868 O O . ASN A 1 106 ? -44.586 -16.005 -57.469 1.00 25.81 106 ASN A O 1
ATOM 872 N N . THR A 1 107 ? -45.279 -15.977 -59.602 1.00 25.22 107 THR A N 1
ATOM 873 C CA . THR A 1 107 ? -46.130 -14.789 -59.470 1.00 25.22 107 THR A CA 1
ATOM 874 C C . THR A 1 107 ? -47.263 -14.880 -60.480 1.00 25.22 107 THR A C 1
ATOM 876 O O . THR A 1 107 ? -47.050 -14.844 -61.690 1.00 25.22 107 THR A O 1
ATOM 879 N N . LEU A 1 108 ? -48.466 -15.056 -59.937 1.00 27.00 108 LEU A N 1
ATOM 880 C CA . LEU A 1 108 ? -49.743 -14.970 -60.629 1.00 27.00 108 LEU A CA 1
ATOM 881 C C . LEU A 1 108 ? -50.025 -13.509 -61.002 1.00 27.00 108 LEU A C 1
ATOM 883 O O . LEU A 1 108 ? -49.841 -12.593 -60.203 1.00 27.00 108 LEU A O 1
ATOM 887 N N . THR A 1 109 ? -50.475 -13.333 -62.236 1.00 23.05 109 THR A N 1
ATOM 888 C CA . THR A 1 109 ? -51.021 -12.118 -62.844 1.00 23.05 109 THR A CA 1
ATOM 889 C C . THR A 1 109 ? -52.333 -11.687 -62.199 1.00 23.05 109 THR A C 1
ATOM 891 O O . THR A 1 109 ? -53.192 -12.538 -62.003 1.00 23.05 109 THR A O 1
ATOM 894 N N . PHE A 1 110 ? -52.540 -10.377 -62.033 1.00 26.66 110 PHE A N 1
ATOM 895 C CA . PHE A 1 110 ? -53.849 -9.740 -62.231 1.00 26.66 110 PHE A CA 1
ATOM 896 C C . PHE A 1 110 ? -53.668 -8.325 -62.802 1.00 26.66 110 PHE A C 1
ATOM 898 O O . PHE A 1 110 ? -52.989 -7.480 -62.221 1.00 26.66 110 PHE A O 1
ATOM 905 N N . GLU A 1 111 ? -54.268 -8.113 -63.973 1.00 25.33 111 GLU A N 1
ATOM 906 C CA . GLU A 1 111 ? -54.493 -6.830 -64.639 1.00 25.33 111 GLU A CA 1
ATOM 907 C C . GLU A 1 111 ? -55.453 -5.934 -63.845 1.00 25.33 111 GLU A C 1
ATOM 909 O O . GLU A 1 111 ? -56.412 -6.417 -63.242 1.00 25.33 111 GLU A O 1
ATOM 914 N N . ASN A 1 112 ? -55.280 -4.615 -63.967 1.00 24.75 112 ASN A N 1
ATOM 915 C CA . ASN A 1 112 ? -56.361 -3.777 -64.493 1.00 24.75 112 ASN A CA 1
ATOM 916 C C . ASN A 1 112 ? -55.855 -2.386 -64.903 1.00 24.75 112 ASN A C 1
ATOM 918 O O . ASN A 1 112 ? -55.349 -1.612 -64.091 1.00 24.75 112 ASN A O 1
ATOM 922 N N . GLU A 1 113 ? -56.034 -2.071 -66.184 1.00 27.95 113 GLU A N 1
ATOM 923 C CA . GLU A 1 113 ? -55.949 -0.725 -66.743 1.00 27.95 113 GLU A CA 1
ATOM 924 C C . GLU A 1 113 ? -57.085 0.174 -66.230 1.00 27.95 113 GLU A C 1
ATOM 926 O O . GLU A 1 113 ? -58.216 -0.279 -66.054 1.00 27.95 113 GLU A O 1
ATOM 931 N N . LYS A 1 114 ? -56.823 1.488 -66.151 1.00 26.69 114 LYS A N 1
ATOM 932 C CA . LYS A 1 114 ? -57.710 2.511 -66.743 1.00 26.69 114 LYS A CA 1
ATOM 933 C C . LYS A 1 114 ? -57.026 3.883 -66.830 1.00 26.69 114 LYS A C 1
ATOM 935 O O . LYS A 1 114 ? -56.824 4.572 -65.83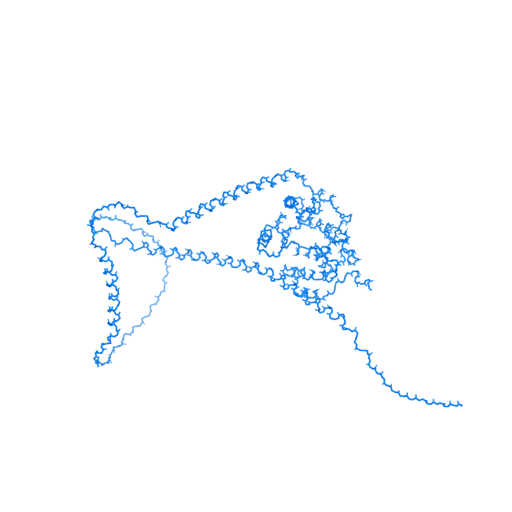6 1.00 26.69 114 LYS A O 1
ATOM 940 N N . LYS A 1 115 ? -56.719 4.286 -68.068 1.00 27.45 115 LYS A N 1
ATOM 941 C CA . LYS A 1 115 ? -56.462 5.671 -68.508 1.00 27.45 115 LYS A CA 1
ATOM 942 C C . LYS A 1 115 ? -57.761 6.477 -68.556 1.00 27.45 115 LYS A C 1
ATOM 944 O O . LYS A 1 115 ? -58.730 5.965 -69.107 1.00 27.45 115 LYS A O 1
ATOM 949 N N . SER A 1 116 ? -57.727 7.750 -68.135 1.00 26.20 116 SER A N 1
ATOM 950 C CA . SER A 1 116 ? -58.538 8.905 -68.617 1.00 26.20 116 SER A CA 1
ATOM 951 C C . SER A 1 116 ? -58.434 10.044 -67.572 1.00 26.20 116 SER A C 1
ATOM 953 O O . SER A 1 116 ? -58.494 9.723 -66.395 1.00 26.20 116 SER A O 1
ATOM 955 N N . ARG A 1 117 ? -58.337 11.361 -67.828 1.00 26.55 117 ARG A N 1
ATOM 956 C CA . ARG A 1 117 ? -58.639 12.224 -68.989 1.00 26.55 117 ARG A CA 1
ATOM 957 C C . ARG A 1 117 ? -58.118 13.663 -68.739 1.00 26.55 117 ARG A C 1
ATOM 959 O O . ARG A 1 117 ? -57.688 13.996 -67.643 1.00 26.55 117 ARG A O 1
ATOM 966 N N . ASN A 1 118 ? -58.193 14.462 -69.803 1.00 25.44 118 ASN A N 1
ATOM 967 C CA . ASN A 1 118 ? -57.611 15.780 -70.089 1.00 25.44 118 ASN A CA 1
ATOM 968 C C . ASN A 1 118 ? -58.204 17.028 -69.375 1.00 25.44 118 ASN A C 1
ATOM 970 O O . ASN A 1 118 ? -59.363 17.023 -68.974 1.00 25.44 118 ASN A O 1
ATOM 974 N N . PHE A 1 119 ? -57.372 18.093 -69.364 1.00 35.25 119 PHE A N 1
ATOM 975 C CA . PHE A 1 119 ? -57.585 19.572 -69.397 1.00 35.25 119 PHE A CA 1
ATOM 976 C C . PHE A 1 119 ? -58.942 20.077 -69.961 1.00 35.25 119 PHE A C 1
ATOM 978 O O . PHE A 1 119 ? -59.463 19.376 -70.831 1.00 35.25 119 PHE A O 1
ATOM 985 N N . PRO A 1 120 ? -59.485 21.290 -69.618 1.00 37.50 120 PRO A N 1
ATOM 986 C CA . PRO A 1 120 ? -58.834 22.609 -69.874 1.00 37.50 120 PRO A CA 1
ATOM 987 C C . PRO A 1 120 ? -59.252 23.841 -69.002 1.00 37.50 120 PRO A C 1
ATOM 989 O O . PRO A 1 120 ? -60.157 23.763 -68.179 1.00 37.50 120 PRO A O 1
ATOM 992 N N . GLY A 1 121 ? -58.627 25.015 -69.236 1.00 27.25 121 GLY A N 1
ATOM 993 C CA . GLY A 1 121 ? -59.068 26.319 -68.692 1.00 27.25 121 GLY A CA 1
ATOM 994 C C . GLY A 1 121 ? -58.292 27.575 -69.157 1.00 27.25 121 GLY A C 1
ATOM 995 O O . GLY A 1 121 ? -57.331 27.968 -68.510 1.00 27.25 121 GLY A O 1
ATOM 996 N N . SER A 1 122 ? -58.735 28.169 -70.276 1.00 29.05 122 SER A N 1
ATOM 997 C CA . SER A 1 122 ? -58.739 29.601 -70.688 1.00 29.05 122 SER A CA 1
ATOM 998 C C . SER A 1 122 ? -57.573 30.579 -70.400 1.00 29.05 122 SER A C 1
ATOM 1000 O O . SER A 1 122 ? -57.395 31.083 -69.297 1.00 29.05 122 SER A O 1
ATOM 1002 N N . GLU A 1 123 ? -56.912 30.935 -71.504 1.00 29.30 123 GLU A N 1
ATOM 1003 C CA . GLU A 1 123 ? -56.488 32.249 -72.038 1.00 29.30 123 GLU A CA 1
ATOM 1004 C C . GLU A 1 123 ? -56.181 33.515 -71.188 1.00 29.30 123 GLU A C 1
ATOM 1006 O O . GLU A 1 123 ? -57.009 34.053 -70.463 1.00 29.30 123 GLU A O 1
ATOM 1011 N N . ARG A 1 124 ? -55.011 34.081 -71.562 1.00 30.81 124 ARG A N 1
ATOM 1012 C CA . ARG A 1 124 ? -54.575 35.495 -71.710 1.00 30.81 124 ARG A CA 1
ATOM 1013 C C . ARG A 1 124 ? -54.555 36.422 -70.486 1.00 30.81 124 ARG A C 1
ATOM 1015 O O . ARG A 1 124 ? -55.543 37.070 -70.185 1.00 30.81 124 ARG A O 1
ATOM 1022 N N . PHE A 1 125 ? -53.342 36.708 -69.993 1.00 30.52 125 PHE A N 1
ATOM 1023 C CA . PHE A 1 125 ? -52.963 38.064 -69.573 1.00 30.52 125 PHE A CA 1
ATOM 1024 C C . PHE A 1 125 ? -51.517 38.396 -69.971 1.00 30.52 125 PHE A C 1
ATOM 1026 O O . PHE A 1 125 ? -50.601 37.581 -69.886 1.00 30.52 125 PHE A O 1
ATOM 1033 N N . THR A 1 126 ? -51.361 39.609 -70.482 1.00 30.59 126 THR A N 1
ATOM 1034 C CA . THR A 1 126 ? -50.174 40.208 -71.090 1.00 30.59 126 THR A CA 1
ATOM 1035 C C . THR A 1 126 ? -49.035 40.460 -70.100 1.00 30.59 126 THR A C 1
ATOM 1037 O O . THR A 1 126 ? -49.255 40.841 -68.954 1.00 30.59 126 THR A O 1
ATOM 1040 N N . TYR A 1 127 ? -47.807 40.310 -70.600 1.00 31.38 127 TYR A N 1
ATOM 1041 C CA . TYR A 1 127 ? -46.533 40.561 -69.924 1.00 31.38 127 TYR A CA 1
ATOM 1042 C C . TYR A 1 127 ? -46.455 41.955 -69.275 1.00 31.38 127 TYR A C 1
ATOM 1044 O O . TYR A 1 127 ? -46.514 42.969 -69.970 1.00 31.38 127 TYR A O 1
ATOM 1052 N N . LYS A 1 128 ? -46.168 42.008 -67.968 1.00 33.72 128 LYS A N 1
ATOM 1053 C CA . LYS A 1 128 ? -45.462 43.141 -67.356 1.00 33.72 128 LYS A CA 1
ATOM 1054 C C . LYS A 1 128 ? -44.096 42.636 -66.902 1.00 33.72 128 LYS A C 1
ATOM 1056 O O . LYS A 1 128 ? -43.968 41.850 -65.972 1.00 33.72 128 LYS A O 1
ATOM 1061 N N . LYS A 1 129 ? -43.089 43.013 -67.684 1.00 39.97 129 LYS A N 1
ATOM 1062 C CA . LYS A 1 129 ? -41.678 42.671 -67.524 1.00 39.97 129 LYS A CA 1
ATOM 1063 C C . LYS A 1 129 ? -41.135 43.445 -66.320 1.00 39.97 129 LYS A C 1
ATOM 1065 O O . LYS A 1 129 ? -40.915 44.647 -66.427 1.00 39.97 129 LYS A O 1
ATOM 1070 N N . ASP A 1 130 ? -40.946 42.777 -65.187 1.00 39.12 130 ASP A N 1
ATOM 1071 C CA . ASP A 1 130 ? -40.293 43.391 -64.030 1.00 39.12 130 ASP A CA 1
ATOM 1072 C C . ASP A 1 130 ? -38.807 43.634 -64.335 1.00 39.12 130 ASP A C 1
ATOM 1074 O O . ASP A 1 130 ? -37.983 42.716 -64.378 1.00 39.12 130 ASP A O 1
ATOM 1078 N N . ASN A 1 131 ? -38.466 44.909 -64.536 1.00 49.78 131 ASN A N 1
ATOM 1079 C CA . ASN A 1 131 ? -37.114 45.411 -64.807 1.00 49.78 131 ASN A CA 1
ATOM 1080 C C . ASN A 1 131 ? -36.107 45.143 -63.668 1.00 49.78 131 ASN A C 1
ATOM 1082 O O . ASN A 1 131 ? -34.908 45.303 -63.867 1.00 49.78 131 ASN A O 1
ATOM 1086 N N . SER A 1 132 ? -36.539 44.642 -62.505 1.00 49.06 132 SER A N 1
ATOM 1087 C CA . SER A 1 132 ? -35.654 44.373 -61.360 1.00 49.06 132 SER A CA 1
ATOM 1088 C C . SER A 1 132 ? -34.739 43.149 -61.536 1.00 49.06 132 SER A C 1
ATOM 1090 O O . SER A 1 132 ? -33.738 43.017 -60.830 1.00 49.06 132 SER A O 1
ATOM 1092 N N . TYR A 1 133 ? -35.041 42.236 -62.467 1.00 47.66 133 TYR A N 1
ATOM 1093 C CA . TYR A 1 133 ? -34.174 41.086 -62.772 1.00 47.66 133 TYR A CA 1
ATOM 1094 C C . TYR A 1 133 ? -33.066 41.424 -63.781 1.00 47.66 133 TYR A C 1
ATOM 1096 O O . TYR A 1 133 ? -31.952 40.923 -63.650 1.00 47.66 133 TYR A O 1
ATOM 1104 N N . ILE A 1 134 ? -33.345 42.311 -64.744 1.00 51.97 134 ILE A N 1
ATOM 1105 C CA . ILE A 1 134 ? -32.395 42.698 -65.801 1.00 51.97 134 ILE A CA 1
ATOM 1106 C C . ILE A 1 134 ? -31.346 43.687 -65.269 1.00 51.97 134 ILE A C 1
ATOM 1108 O O . ILE A 1 134 ? -30.174 43.566 -65.621 1.00 51.97 134 ILE A O 1
ATOM 1112 N N . GLU A 1 135 ? -31.722 44.596 -64.362 1.00 52.56 135 GLU A N 1
ATOM 1113 C CA . GLU A 1 135 ? -30.781 45.505 -63.680 1.00 52.56 135 GLU A CA 1
ATOM 1114 C C . GLU A 1 135 ? -29.726 44.728 -62.863 1.00 52.56 135 GLU A C 1
ATOM 1116 O O . GLU A 1 135 ? -28.531 45.017 -62.928 1.00 52.56 135 GLU A O 1
ATOM 1121 N N . ARG A 1 136 ? -30.151 43.671 -62.147 1.00 52.97 136 ARG A N 1
ATOM 1122 C CA . ARG A 1 136 ? -29.264 42.837 -61.313 1.00 52.97 136 ARG A CA 1
ATOM 1123 C C . ARG A 1 136 ? -28.289 41.990 -62.128 1.00 52.97 136 ARG A C 1
ATOM 1125 O O . ARG A 1 136 ? -27.160 41.780 -61.684 1.00 52.97 136 ARG A O 1
ATOM 1132 N N . GLU A 1 137 ? -28.693 41.516 -63.305 1.00 54.38 137 GLU A N 1
ATOM 1133 C CA . GLU A 1 137 ? -27.779 40.813 -64.213 1.00 54.38 137 GLU A CA 1
ATOM 1134 C C . GLU A 1 137 ? -26.810 41.780 -64.908 1.00 54.38 137 GLU A C 1
ATOM 1136 O O . GLU A 1 137 ? -25.615 41.488 -64.958 1.00 54.38 137 GLU A O 1
ATOM 1141 N N . ARG A 1 138 ? -27.255 42.985 -65.302 1.00 52.66 138 ARG A N 1
ATOM 1142 C CA . ARG A 1 138 ? -26.366 44.036 -65.834 1.00 52.66 138 ARG A CA 1
ATOM 1143 C C . ARG A 1 138 ? -25.306 44.487 -64.833 1.00 52.66 138 ARG A C 1
ATOM 1145 O O . ARG A 1 138 ? -24.151 44.656 -65.214 1.00 52.66 138 ARG A O 1
ATOM 1152 N N . GLU A 1 139 ? -25.640 44.622 -63.551 1.00 54.78 139 GLU A N 1
ATOM 1153 C CA . GLU A 1 139 ? -24.642 44.926 -62.518 1.00 54.78 139 GLU A CA 1
ATOM 1154 C C . GLU A 1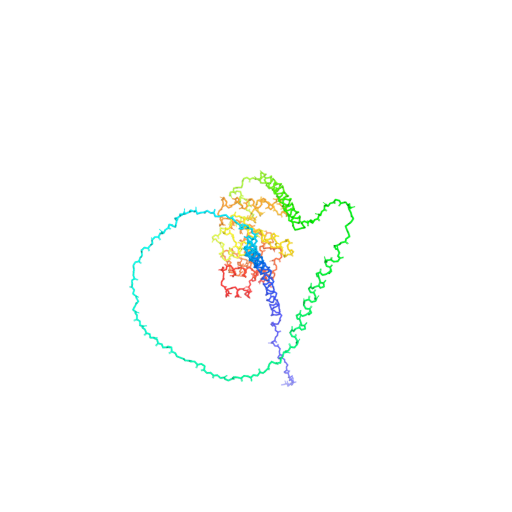 139 ? -23.644 43.780 -62.287 1.00 54.78 139 GLU A C 1
ATOM 1156 O O . GLU A 1 139 ? -22.464 44.029 -62.025 1.00 54.78 139 GLU A O 1
ATOM 1161 N N . ARG A 1 140 ? -24.086 42.519 -62.380 1.00 52.84 140 ARG A N 1
ATOM 1162 C CA . ARG A 1 140 ? -23.212 41.337 -62.255 1.00 52.84 140 ARG A CA 1
ATOM 1163 C C . ARG A 1 140 ? -22.322 41.129 -63.476 1.00 52.84 140 ARG A C 1
ATOM 1165 O O . ARG A 1 140 ? -21.243 40.547 -63.350 1.00 52.84 140 ARG A O 1
ATOM 1172 N N . GLU A 1 141 ? -22.765 41.569 -64.645 1.00 53.22 141 GLU A N 1
ATOM 1173 C CA . GLU A 1 141 ? -22.008 41.517 -65.893 1.00 53.22 141 GLU A CA 1
ATOM 1174 C C . GLU A 1 141 ? -21.022 42.689 -66.001 1.00 53.22 141 GLU A C 1
ATOM 1176 O O . GLU A 1 141 ? -19.845 42.457 -66.269 1.00 53.22 141 GLU A O 1
ATOM 1181 N N . ASN A 1 142 ? -21.416 43.911 -65.616 1.00 53.88 142 ASN A N 1
ATOM 1182 C CA . ASN A 1 142 ? -20.498 45.053 -65.512 1.00 53.88 142 ASN A CA 1
ATOM 1183 C C . ASN A 1 142 ? -19.414 44.841 -64.446 1.00 53.88 142 ASN A C 1
ATOM 1185 O O . ASN A 1 142 ? -18.254 45.170 -64.688 1.00 53.88 142 ASN A O 1
ATOM 1189 N N . ARG A 1 143 ? -19.730 44.225 -63.295 1.00 50.97 143 ARG A N 1
ATOM 1190 C CA . ARG A 1 143 ? -18.705 43.856 -62.297 1.00 50.97 143 ARG A CA 1
ATOM 1191 C C . ARG A 1 143 ? -17.741 42.781 -62.811 1.00 50.97 143 ARG A C 1
ATOM 1193 O O . ARG A 1 143 ? -16.557 42.842 -62.492 1.00 50.97 143 ARG A O 1
ATOM 1200 N N . ARG A 1 144 ? -18.217 41.831 -63.628 1.00 50.50 144 ARG A N 1
ATOM 1201 C CA . ARG A 1 144 ? -17.372 40.807 -64.273 1.00 50.50 144 ARG A CA 1
ATOM 1202 C C . ARG A 1 144 ? -16.497 41.379 -65.388 1.00 50.50 144 ARG A C 1
ATOM 1204 O O . ARG A 1 144 ? -15.344 40.971 -65.496 1.00 50.50 144 ARG A O 1
ATOM 1211 N N . ASN A 1 145 ? -17.014 42.314 -66.181 1.00 49.16 145 ASN A N 1
ATOM 1212 C CA . ASN A 1 145 ? -16.270 42.946 -67.270 1.00 49.16 145 ASN A CA 1
ATOM 1213 C C . ASN A 1 145 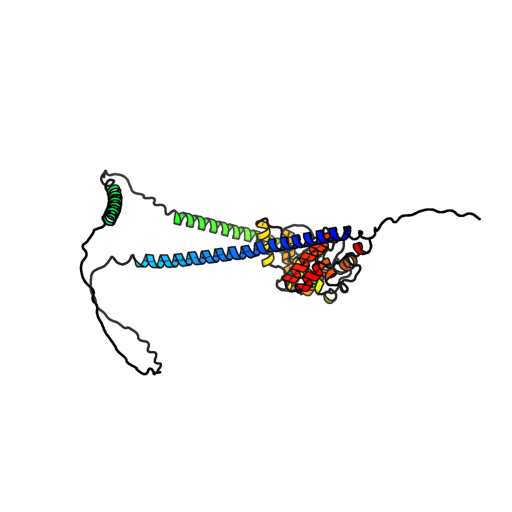? -15.243 43.955 -66.750 1.00 49.16 145 ASN A C 1
ATOM 1215 O O . ASN A 1 145 ? -14.120 43.957 -67.240 1.00 49.16 145 ASN A O 1
ATOM 1219 N N . ASN A 1 146 ? -15.549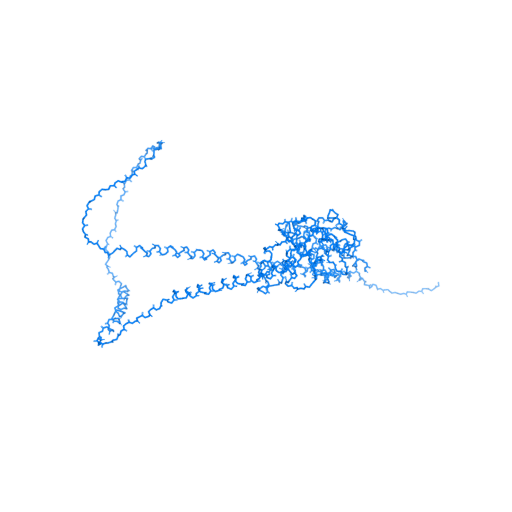 44.697 -65.680 1.00 49.31 146 ASN A N 1
ATOM 1220 C CA . ASN A 1 146 ? -14.579 45.583 -65.034 1.00 49.31 146 ASN A CA 1
ATOM 1221 C C . ASN A 1 146 ? -13.403 44.784 -64.428 1.00 49.31 146 ASN A C 1
ATOM 1223 O O . ASN A 1 146 ? -12.248 45.128 -64.641 1.00 49.31 146 ASN A O 1
ATOM 1227 N N . TRP A 1 147 ? -13.662 43.629 -63.796 1.00 40.06 147 TRP A N 1
ATOM 1228 C CA . TRP A 1 147 ? -12.606 42.709 -63.324 1.00 40.06 147 TRP A CA 1
ATOM 1229 C C . TRP A 1 147 ? -11.786 42.042 -64.446 1.00 40.06 147 TRP A C 1
ATOM 1231 O O . TRP A 1 147 ? -10.694 41.534 -64.189 1.00 40.06 147 TRP A O 1
ATOM 1241 N N . ARG A 1 148 ? -12.315 41.992 -65.676 1.00 41.75 148 ARG A N 1
ATOM 1242 C CA . ARG A 1 148 ? -11.605 41.483 -66.860 1.00 41.75 148 ARG A CA 1
ATOM 1243 C C . ARG A 1 148 ? -10.779 42.574 -67.533 1.00 41.75 148 ARG A C 1
ATOM 1245 O O . ARG A 1 148 ? -9.623 42.321 -67.825 1.00 41.75 148 ARG A O 1
ATOM 1252 N N . GLN A 1 149 ? -11.315 43.783 -67.697 1.00 43.22 149 GLN A N 1
ATOM 1253 C CA . GLN A 1 149 ? -10.579 44.923 -68.256 1.00 43.22 149 GLN A CA 1
ATOM 1254 C C . GLN A 1 149 ? -9.445 45.391 -67.344 1.00 43.22 149 GLN A C 1
ATOM 1256 O O . GLN A 1 149 ? -8.352 45.642 -67.837 1.00 43.22 149 GLN A O 1
ATOM 1261 N N . LYS A 1 150 ? -9.632 45.372 -66.017 1.00 42.03 150 LYS A N 1
ATOM 1262 C CA . LYS A 1 150 ? -8.541 45.659 -65.068 1.00 42.03 150 LYS A CA 1
ATOM 1263 C C . LYS A 1 150 ? -7.388 44.652 -65.119 1.00 42.03 150 LYS A C 1
ATOM 1265 O O . LYS A 1 150 ? -6.328 44.941 -64.596 1.00 42.03 150 LYS A O 1
ATOM 1270 N N . ARG A 1 151 ? -7.604 43.479 -65.725 1.00 43.31 151 ARG A N 1
ATOM 1271 C CA . ARG A 1 151 ? -6.578 42.451 -65.951 1.00 43.31 151 ARG A CA 1
ATOM 1272 C C . ARG A 1 151 ? -6.008 42.446 -67.372 1.00 43.31 151 ARG A C 1
ATOM 1274 O O . ARG A 1 151 ? -5.104 41.668 -67.631 1.00 43.31 151 ARG A O 1
ATOM 1281 N N . ILE A 1 152 ? -6.579 43.235 -68.283 1.00 45.34 152 ILE A N 1
ATOM 1282 C CA . ILE A 1 152 ? -6.197 43.272 -69.704 1.00 45.34 152 ILE A CA 1
ATOM 1283 C C . ILE A 1 152 ? -5.478 44.589 -70.053 1.00 45.34 152 ILE A C 1
ATOM 1285 O O . ILE A 1 152 ? -4.770 44.630 -71.041 1.00 45.34 152 ILE A O 1
ATOM 1289 N N . VAL A 1 153 ? -5.588 45.645 -69.235 1.00 40.00 153 VAL A N 1
ATOM 1290 C CA . VAL A 1 153 ? -4.913 46.945 -69.476 1.00 40.00 153 VAL A CA 1
ATOM 1291 C C . VAL A 1 153 ? -3.525 47.045 -68.810 1.00 40.00 153 VAL A C 1
ATOM 1293 O O . VAL A 1 153 ? -2.845 48.046 -68.956 1.00 40.00 153 VAL A O 1
ATOM 1296 N N . GLU A 1 154 ? -3.064 46.001 -68.121 1.00 41.34 154 GLU A N 1
ATOM 1297 C CA . GLU A 1 154 ? -1.681 45.905 -67.600 1.00 41.34 154 GLU A CA 1
ATOM 1298 C C . GLU A 1 154 ? -0.840 44.882 -68.386 1.00 41.34 154 GLU A C 1
ATOM 1300 O O . GLU A 1 154 ? 0.139 44.337 -67.887 1.00 41.34 154 GLU A O 1
ATOM 1305 N N . VAL A 1 155 ? -1.255 44.583 -69.619 1.00 47.66 155 VAL A N 1
ATOM 1306 C CA . VAL A 1 155 ? -0.541 43.706 -70.550 1.00 47.66 155 VAL A CA 1
ATOM 1307 C C . VAL A 1 155 ? -0.498 44.425 -71.893 1.00 47.66 155 VAL A C 1
ATOM 1309 O O . VAL A 1 155 ? -1.385 44.211 -72.705 1.00 47.66 155 VAL A O 1
ATOM 1312 N N . ASP A 1 156 ? 0.430 45.371 -72.036 1.00 40.41 156 ASP A N 1
ATOM 1313 C CA . ASP A 1 156 ? 1.045 45.819 -73.299 1.00 40.41 156 ASP A CA 1
ATOM 1314 C C . ASP A 1 156 ? 1.967 47.011 -72.982 1.00 40.41 156 ASP A C 1
ATOM 1316 O O . ASP A 1 156 ? 1.641 48.156 -73.260 1.00 40.41 156 ASP A O 1
ATOM 1320 N N . ASP A 1 157 ? 3.098 46.725 -72.338 1.00 39.47 157 ASP A N 1
ATOM 1321 C CA . ASP A 1 157 ? 4.345 47.480 -72.511 1.00 39.47 157 ASP A CA 1
ATOM 1322 C C . ASP A 1 157 ? 5.467 46.446 -72.371 1.00 39.47 157 ASP A C 1
ATOM 1324 O O . ASP A 1 157 ? 5.844 46.014 -71.281 1.00 39.47 157 ASP A O 1
ATOM 1328 N N . PHE A 1 158 ? 5.867 45.928 -73.528 1.00 35.31 158 PHE A N 1
ATOM 1329 C CA . PHE A 1 158 ? 6.911 44.935 -73.711 1.00 35.31 158 PHE A CA 1
ATOM 1330 C C . PHE A 1 158 ? 8.152 45.702 -74.166 1.00 35.31 158 PHE A C 1
ATOM 1332 O O . PHE A 1 158 ? 8.246 46.040 -75.341 1.00 35.31 158 PHE A O 1
ATOM 1339 N N . ASP A 1 159 ? 9.069 45.985 -73.243 1.00 39.91 159 ASP A N 1
ATOM 1340 C CA . ASP A 1 159 ? 10.463 46.269 -73.576 1.00 39.91 159 ASP A CA 1
ATOM 1341 C C . ASP A 1 159 ? 11.318 45.182 -72.918 1.00 39.91 159 ASP A C 1
ATOM 1343 O O . ASP A 1 159 ? 11.178 44.870 -71.733 1.00 39.91 159 ASP A O 1
ATOM 1347 N N . GLU A 1 160 ? 12.117 44.540 -73.765 1.00 49.03 160 GLU A N 1
ATOM 1348 C CA . GLU A 1 160 ? 13.023 43.436 -73.478 1.00 49.03 160 GLU A CA 1
ATOM 1349 C C . GLU A 1 160 ? 14.003 43.813 -72.363 1.00 49.03 160 GLU A C 1
ATOM 1351 O O . GLU A 1 160 ? 14.736 44.787 -72.492 1.00 49.03 160 GLU A O 1
ATOM 1356 N N . ASP A 1 161 ? 13.988 43.063 -71.261 1.00 40.34 161 ASP A N 1
ATOM 1357 C CA . ASP A 1 161 ? 15.156 42.401 -70.672 1.00 40.34 161 ASP A CA 1
ATOM 1358 C C . ASP A 1 161 ? 14.799 41.843 -69.279 1.00 40.34 161 ASP A C 1
ATOM 1360 O O . ASP A 1 161 ? 13.980 42.389 -68.545 1.00 40.34 161 ASP A O 1
ATOM 1364 N N . GLU A 1 162 ? 15.477 40.754 -68.922 1.00 39.47 162 GLU A N 1
ATOM 1365 C CA . GLU A 1 162 ? 15.614 40.159 -67.586 1.00 39.47 162 GLU A CA 1
ATOM 1366 C C . GLU A 1 162 ? 14.778 38.916 -67.201 1.00 39.47 162 GLU A C 1
ATOM 1368 O O . GLU A 1 162 ? 13.580 38.749 -67.413 1.00 39.47 162 GLU A O 1
ATOM 1373 N N . GLU A 1 163 ? 15.541 37.976 -66.661 1.00 36.81 163 GLU A N 1
ATOM 1374 C CA . GLU A 1 163 ? 15.354 36.542 -66.552 1.00 36.81 163 GLU A CA 1
ATOM 1375 C C . GLU A 1 163 ? 14.391 36.145 -65.418 1.00 36.81 163 GLU A C 1
ATOM 1377 O O . GLU A 1 163 ? 14.452 36.630 -64.290 1.00 36.81 163 GLU A O 1
ATOM 1382 N N . TYR A 1 164 ? 13.488 35.220 -65.735 1.00 32.59 164 TYR A N 1
ATOM 1383 C CA . TYR A 1 164 ? 12.375 34.776 -64.902 1.00 32.59 164 TYR A CA 1
ATOM 1384 C C . TYR A 1 164 ? 12.811 33.687 -63.903 1.00 32.59 164 TYR A C 1
ATOM 1386 O O . TYR A 1 164 ? 13.067 32.550 -64.298 1.00 32.59 164 TYR A O 1
ATOM 1394 N N . TYR A 1 165 ? 12.799 33.986 -62.601 1.00 39.31 165 TYR A N 1
ATOM 1395 C CA . TYR A 1 165 ? 12.609 32.976 -61.550 1.00 39.31 165 TYR A CA 1
ATOM 1396 C C . TYR A 1 165 ? 11.410 33.376 -60.682 1.00 39.31 165 TYR A C 1
ATOM 1398 O O . TYR A 1 165 ? 11.535 34.117 -59.708 1.00 39.31 165 TYR A O 1
ATOM 1406 N N . GLU A 1 166 ? 10.226 32.874 -61.037 1.00 39.81 166 GLU A N 1
ATOM 1407 C CA . GLU A 1 166 ? 9.056 32.900 -60.159 1.00 39.81 166 GLU A CA 1
ATOM 1408 C C . GLU A 1 166 ? 9.245 31.912 -59.003 1.00 39.81 166 GLU A C 1
ATOM 1410 O O . GLU A 1 166 ? 8.992 30.712 -59.111 1.00 39.81 166 GLU A O 1
ATOM 1415 N N . ASP A 1 167 ? 9.666 32.438 -57.859 1.00 42.41 167 ASP A N 1
ATOM 1416 C CA . ASP A 1 167 ? 9.597 31.753 -56.574 1.00 42.41 167 ASP A CA 1
ATOM 1417 C C . ASP A 1 167 ? 8.150 31.805 -56.036 1.00 42.41 167 ASP A C 1
ATOM 1419 O O . ASP A 1 167 ? 7.831 32.494 -55.063 1.00 42.41 167 ASP A O 1
ATOM 1423 N N . GLU A 1 168 ? 7.237 31.039 -56.642 1.00 47.00 168 GLU A N 1
ATOM 1424 C CA . GLU A 1 168 ? 5.963 30.707 -55.994 1.00 47.00 168 GLU A CA 1
ATOM 1425 C C . GLU A 1 168 ? 6.226 29.597 -54.960 1.00 47.00 168 GLU A C 1
ATOM 1427 O O . GLU A 1 168 ? 5.990 28.403 -55.167 1.00 47.00 168 GLU A O 1
ATOM 1432 N N . TYR A 1 169 ? 6.818 29.993 -53.825 1.00 49.84 169 TYR A N 1
ATOM 1433 C CA . TYR A 1 169 ? 7.117 29.089 -52.719 1.00 49.84 169 TYR A CA 1
ATOM 1434 C C . TYR A 1 169 ? 5.849 28.362 -52.272 1.00 49.84 169 TYR A C 1
ATOM 1436 O O . TYR A 1 169 ? 4.921 28.938 -51.708 1.00 49.84 169 TYR A O 1
ATOM 1444 N N . ASP A 1 170 ? 5.873 27.045 -52.425 1.00 54.34 170 ASP A N 1
ATOM 1445 C CA . ASP A 1 170 ? 4.966 26.084 -51.815 1.00 54.34 170 ASP A CA 1
ATOM 1446 C C . ASP A 1 170 ? 5.054 26.155 -50.270 1.00 54.34 170 ASP A C 1
ATOM 1448 O O . ASP A 1 170 ? 5.705 25.350 -49.588 1.00 54.34 170 ASP A O 1
ATOM 1452 N N . VAL A 1 171 ? 4.402 27.169 -49.686 1.00 53.62 171 VAL A N 1
ATOM 1453 C CA . VAL A 1 171 ? 4.387 27.441 -48.237 1.00 53.62 171 VAL A CA 1
ATOM 1454 C C . VAL A 1 171 ? 3.773 26.263 -47.472 1.00 53.62 171 VAL A C 1
ATOM 1456 O O . VAL A 1 171 ? 4.115 26.002 -46.313 1.00 53.62 171 VAL A O 1
ATOM 1459 N N . ARG A 1 172 ? 2.886 25.495 -48.121 1.00 55.12 172 ARG A N 1
ATOM 1460 C CA . ARG A 1 172 ? 2.233 24.330 -47.523 1.00 55.12 172 ARG A CA 1
ATOM 1461 C C . ARG A 1 172 ? 3.209 23.160 -47.400 1.00 55.12 172 ARG A C 1
ATOM 1463 O O . ARG A 1 172 ? 3.339 22.621 -46.299 1.00 55.12 172 ARG A O 1
ATOM 1470 N N . SER A 1 173 ? 3.953 22.792 -48.448 1.00 62.09 173 SER A N 1
ATOM 1471 C CA . SER A 1 173 ? 4.932 21.698 -48.348 1.00 62.09 173 SER A CA 1
ATOM 1472 C C . SER A 1 173 ? 6.138 22.046 -47.492 1.00 62.09 173 SER A C 1
ATOM 1474 O O . SER A 1 173 ? 6.680 21.150 -46.843 1.00 62.09 173 SER A O 1
ATOM 1476 N N . TRP A 1 174 ? 6.564 23.313 -47.441 1.00 69.12 174 TRP A N 1
ATOM 1477 C CA . TRP A 1 174 ? 7.695 23.707 -46.602 1.00 69.12 174 TRP A CA 1
ATOM 1478 C C . TRP A 1 174 ? 7.371 23.570 -45.109 1.00 69.12 174 TRP A C 1
ATOM 1480 O O . TRP A 1 174 ? 8.152 22.971 -44.368 1.00 69.12 174 TRP A O 1
ATOM 1490 N N . ARG A 1 175 ? 6.171 23.982 -44.672 1.00 75.00 175 ARG A N 1
ATOM 1491 C CA . ARG A 1 175 ? 5.713 23.784 -43.282 1.00 75.00 175 ARG A CA 1
ATOM 1492 C C . ARG A 1 175 ? 5.571 22.303 -42.927 1.00 75.00 175 ARG A C 1
ATOM 1494 O O . ARG A 1 175 ? 5.935 21.910 -41.821 1.00 75.00 175 ARG A O 1
ATOM 1501 N N . PHE A 1 176 ? 5.127 21.457 -43.861 1.00 76.00 176 PHE A N 1
ATOM 1502 C CA . PHE A 1 176 ? 5.100 20.003 -43.654 1.00 76.00 176 PHE A CA 1
ATOM 1503 C C . PHE A 1 176 ? 6.500 19.371 -43.629 1.00 76.00 176 PHE A C 1
ATOM 1505 O O . PHE A 1 176 ? 6.742 18.470 -42.826 1.00 76.00 176 PHE A O 1
ATOM 1512 N N . ARG A 1 177 ? 7.443 19.837 -44.459 1.00 81.50 177 ARG A N 1
ATOM 1513 C CA . ARG A 1 177 ? 8.853 19.406 -44.432 1.00 81.50 177 ARG A CA 1
ATOM 1514 C C . ARG A 1 177 ? 9.529 19.808 -43.120 1.00 81.50 177 ARG A C 1
ATOM 1516 O O . ARG A 1 177 ? 10.222 18.987 -42.523 1.00 81.50 177 ARG A O 1
ATOM 1523 N N . LEU A 1 178 ? 9.272 21.022 -42.638 1.00 84.12 178 LEU A N 1
ATOM 1524 C CA . LEU A 1 178 ? 9.750 21.512 -41.347 1.00 84.12 178 LEU A CA 1
ATOM 1525 C C . LEU A 1 178 ? 9.144 20.713 -40.183 1.00 84.12 178 LEU A C 1
ATOM 1527 O O . LEU A 1 178 ? 9.881 20.239 -39.325 1.00 84.12 178 LEU A O 1
ATOM 1531 N N . LEU A 1 179 ? 7.830 20.464 -40.193 1.00 87.81 179 LEU A N 1
ATOM 1532 C CA . LEU A 1 179 ? 7.155 19.648 -39.178 1.00 87.81 179 LEU A CA 1
ATOM 1533 C C . LEU A 1 179 ? 7.698 18.212 -39.133 1.00 87.81 179 LEU A C 1
ATOM 1535 O O . LEU A 1 179 ? 7.945 17.688 -38.051 1.00 87.81 179 LEU A O 1
ATOM 1539 N N . LYS A 1 180 ? 7.945 17.583 -40.290 1.00 88.25 180 LYS A N 1
ATOM 1540 C CA . LYS A 1 180 ? 8.577 16.254 -40.360 1.00 88.25 180 LYS A CA 1
ATOM 1541 C C . LYS A 1 180 ? 9.989 16.260 -39.775 1.00 88.25 180 LYS A C 1
ATOM 1543 O O . LYS A 1 180 ? 10.321 15.337 -39.040 1.00 88.25 180 LYS A O 1
ATOM 1548 N N . LYS A 1 181 ? 10.796 17.292 -40.053 1.00 91.19 181 LYS A N 1
ATOM 1549 C CA . LYS A 1 181 ? 12.131 17.454 -39.448 1.00 91.19 181 LYS A CA 1
ATOM 1550 C C . LYS A 1 181 ? 12.046 17.623 -37.930 1.00 91.19 181 LYS A C 1
ATOM 1552 O O . LYS A 1 181 ? 12.809 16.982 -37.221 1.00 91.19 181 LYS A O 1
ATOM 1557 N N . ILE A 1 182 ? 11.087 18.407 -37.433 1.00 91.38 182 ILE A N 1
ATOM 1558 C CA . ILE A 1 182 ? 10.850 18.587 -35.992 1.00 91.38 182 ILE A CA 1
ATOM 1559 C C . ILE A 1 182 ? 10.422 17.267 -35.340 1.00 91.38 182 ILE A C 1
ATOM 1561 O O . ILE A 1 182 ? 10.978 16.888 -34.315 1.00 91.38 182 ILE A O 1
ATOM 1565 N N . ILE A 1 183 ? 9.484 16.527 -35.939 1.00 91.31 183 ILE A N 1
ATOM 1566 C CA . ILE A 1 183 ? 9.058 15.213 -35.434 1.00 91.31 183 ILE A CA 1
ATOM 1567 C C . ILE A 1 183 ? 10.225 14.220 -35.458 1.00 91.31 183 ILE A C 1
ATOM 1569 O O . ILE A 1 183 ? 10.443 13.528 -34.470 1.00 91.31 183 ILE A O 1
ATOM 1573 N N . ALA A 1 184 ? 11.000 14.165 -36.544 1.00 89.19 184 ALA A N 1
ATOM 1574 C CA . ALA A 1 184 ? 12.175 13.301 -36.639 1.00 89.19 184 ALA A CA 1
ATOM 1575 C C . ALA A 1 184 ? 13.221 13.653 -35.572 1.00 89.19 184 ALA A C 1
ATOM 1577 O O . ALA A 1 184 ? 13.751 12.765 -34.914 1.00 89.19 184 ALA A O 1
ATOM 1578 N N . PHE A 1 185 ? 13.464 14.942 -35.339 1.00 92.31 185 PHE A N 1
ATOM 1579 C CA . PHE A 1 185 ? 14.349 15.416 -34.281 1.00 92.31 185 PHE A CA 1
ATOM 1580 C C . PHE A 1 185 ? 13.837 15.040 -32.881 1.00 92.31 185 PHE A C 1
ATOM 1582 O O . PHE A 1 185 ? 14.602 14.521 -32.071 1.00 92.31 185 PHE A O 1
ATOM 1589 N N . LEU A 1 186 ? 12.537 15.202 -32.608 1.00 90.44 186 LEU A N 1
ATOM 1590 C CA . LEU A 1 186 ? 11.914 14.762 -31.353 1.00 90.44 186 LEU A CA 1
ATOM 1591 C C . LEU A 1 186 ? 12.001 13.243 -31.166 1.00 90.44 186 LEU A C 1
ATOM 1593 O O . LEU A 1 186 ? 12.258 12.784 -30.056 1.00 90.44 186 LEU A O 1
ATOM 1597 N N . LEU A 1 187 ? 11.833 12.461 -32.235 1.00 89.94 187 LEU A N 1
ATOM 1598 C CA . LEU A 1 187 ? 12.015 11.010 -32.201 1.00 89.94 187 LEU A CA 1
ATOM 1599 C C . LEU A 1 187 ? 13.469 10.640 -31.901 1.00 89.94 187 LEU A C 1
ATOM 1601 O O . LEU A 1 187 ? 13.698 9.763 -31.078 1.00 89.94 187 LEU A O 1
ATOM 1605 N N . ILE A 1 188 ? 14.448 11.327 -32.496 1.00 89.56 188 ILE A N 1
ATOM 1606 C CA . ILE A 1 188 ? 15.870 11.114 -32.191 1.00 89.56 188 ILE A CA 1
ATOM 1607 C C . ILE A 1 188 ? 16.150 11.431 -30.718 1.00 89.56 188 ILE A C 1
ATOM 1609 O O . ILE A 1 188 ? 16.750 10.608 -30.031 1.00 89.56 188 ILE A O 1
ATOM 1613 N N . ILE A 1 189 ? 15.661 12.563 -30.200 1.00 89.31 189 ILE A N 1
ATOM 1614 C CA . ILE A 1 189 ? 15.778 12.904 -28.772 1.00 89.31 189 ILE A CA 1
ATOM 1615 C C . ILE A 1 189 ? 15.123 11.828 -27.903 1.00 89.31 189 ILE A C 1
ATOM 1617 O O . ILE A 1 189 ? 15.692 11.433 -26.889 1.00 89.31 189 ILE A O 1
ATOM 1621 N N . MET A 1 190 ? 13.954 11.320 -28.292 1.00 89.00 190 MET A N 1
ATOM 1622 C CA . MET A 1 190 ? 13.260 10.263 -27.560 1.00 89.00 190 MET A CA 1
ATOM 1623 C C . MET A 1 190 ? 14.039 8.943 -27.580 1.00 89.00 190 MET A C 1
ATOM 1625 O O . MET A 1 190 ? 14.097 8.262 -26.561 1.00 89.00 190 MET A O 1
ATOM 1629 N N . VAL A 1 191 ? 14.669 8.587 -28.702 1.00 90.56 191 VAL A N 1
ATOM 1630 C CA . VAL A 1 191 ? 15.497 7.379 -28.829 1.00 90.56 191 VAL A CA 1
ATOM 1631 C C . VAL A 1 191 ? 16.779 7.513 -28.011 1.00 90.56 191 VAL A C 1
ATOM 1633 O O . VAL A 1 191 ? 17.099 6.614 -27.235 1.00 90.56 191 VAL A O 1
ATOM 1636 N N . VAL A 1 192 ? 17.494 8.636 -28.122 1.00 88.88 192 VAL A N 1
ATOM 1637 C CA . VAL A 1 192 ? 18.739 8.889 -27.375 1.00 88.88 192 VAL A CA 1
ATOM 1638 C C . VAL A 1 192 ? 18.451 9.011 -25.878 1.00 88.88 192 VAL A C 1
ATOM 1640 O O . VAL A 1 192 ? 19.065 8.319 -25.069 1.00 88.88 192 VAL A O 1
ATOM 1643 N N . GLY A 1 193 ? 17.462 9.823 -25.501 1.00 85.50 193 GLY A N 1
ATOM 1644 C CA . GLY A 1 193 ? 17.022 9.990 -24.116 1.00 85.50 193 GLY A CA 1
ATOM 1645 C C . GLY A 1 193 ? 16.442 8.704 -23.526 1.00 85.50 193 GLY A C 1
ATOM 1646 O O . GLY A 1 193 ? 16.719 8.372 -22.373 1.00 85.50 193 GLY A O 1
ATOM 1647 N N . GLY A 1 194 ? 15.703 7.928 -24.320 1.00 87.81 194 GLY A N 1
ATOM 1648 C CA . GLY A 1 194 ? 15.218 6.600 -23.949 1.00 87.81 194 GLY A CA 1
ATOM 1649 C C . GLY A 1 194 ? 16.358 5.606 -23.733 1.00 87.81 194 GLY A C 1
ATOM 1650 O O . GLY A 1 194 ? 16.338 4.865 -22.754 1.00 87.81 194 GLY A O 1
ATOM 1651 N N . SER A 1 195 ? 17.390 5.642 -24.578 1.00 89.06 195 SER A N 1
ATOM 1652 C CA . SER A 1 195 ? 18.586 4.800 -24.445 1.00 89.06 195 SER A CA 1
ATOM 1653 C C . SER A 1 195 ? 19.382 5.150 -23.188 1.00 89.06 195 SER A C 1
ATOM 1655 O O . SER A 1 195 ? 19.718 4.261 -22.408 1.00 89.06 195 SER A O 1
ATOM 1657 N N . ALA A 1 196 ? 19.610 6.440 -22.927 1.00 90.69 196 ALA A N 1
ATOM 1658 C CA . ALA A 1 196 ? 20.249 6.901 -21.695 1.00 90.69 196 ALA A CA 1
ATOM 1659 C C . ALA A 1 196 ? 19.434 6.507 -20.449 1.00 90.69 196 ALA A C 1
ATOM 1661 O O . ALA A 1 196 ? 19.990 5.999 -19.475 1.00 90.69 196 ALA A O 1
ATOM 1662 N N . SER A 1 197 ? 18.105 6.656 -20.504 1.00 87.94 197 SER A N 1
ATOM 1663 C CA . SER A 1 197 ? 17.197 6.233 -19.428 1.00 87.94 197 SER A CA 1
ATOM 1664 C C . SER A 1 197 ? 17.262 4.723 -19.190 1.00 87.94 197 SER A C 1
ATOM 1666 O O . SER A 1 197 ? 17.298 4.278 -18.045 1.00 87.94 197 SER A O 1
ATOM 1668 N N . PHE A 1 198 ? 17.319 3.925 -20.258 1.00 92.44 198 PHE A N 1
ATOM 1669 C CA . PHE A 1 198 ? 17.467 2.475 -20.174 1.00 92.44 198 PHE A CA 1
ATOM 1670 C C . PHE A 1 198 ? 18.801 2.076 -19.533 1.00 92.44 198 PHE A C 1
ATOM 1672 O O . PHE A 1 198 ? 18.810 1.229 -18.642 1.00 92.44 198 PHE A O 1
ATOM 1679 N N . ILE A 1 199 ? 19.910 2.710 -19.930 1.00 94.12 199 ILE A N 1
ATOM 1680 C CA . ILE A 1 199 ? 21.232 2.482 -19.326 1.00 94.12 199 ILE A CA 1
ATOM 1681 C C . ILE A 1 199 ? 21.200 2.819 -17.832 1.00 94.12 199 ILE A C 1
ATOM 1683 O O . ILE A 1 199 ? 21.660 2.020 -17.020 1.00 94.12 199 ILE A O 1
ATOM 1687 N N . TYR A 1 200 ? 20.600 3.951 -17.456 1.00 93.44 200 TYR A N 1
ATOM 1688 C CA . TYR A 1 200 ? 20.466 4.358 -16.057 1.00 93.44 200 TYR A CA 1
ATOM 1689 C C . TYR A 1 200 ? 19.651 3.352 -15.231 1.00 93.44 200 TYR A C 1
ATOM 1691 O O . TYR A 1 200 ? 20.089 2.914 -14.167 1.00 93.44 200 TYR A O 1
ATOM 1699 N N . VAL A 1 201 ? 18.493 2.921 -15.742 1.00 93.56 201 VAL A N 1
ATOM 1700 C CA . VAL A 1 201 ? 17.662 1.893 -15.095 1.00 93.56 201 VAL A CA 1
ATOM 1701 C C . VAL A 1 201 ? 18.426 0.574 -14.965 1.00 93.56 201 VAL A C 1
ATOM 1703 O O . VAL A 1 201 ? 18.411 -0.034 -13.896 1.00 93.56 201 VAL A O 1
ATOM 1706 N N . LYS A 1 202 ? 19.128 0.142 -16.019 1.00 94.31 202 LYS A N 1
ATOM 1707 C CA . LYS A 1 202 ? 19.923 -1.093 -16.014 1.00 94.31 202 LYS A CA 1
ATOM 1708 C C . LYS A 1 202 ? 21.064 -1.025 -15.000 1.00 94.31 202 LYS A C 1
ATOM 1710 O O . LYS A 1 202 ? 21.278 -1.996 -14.286 1.00 94.31 202 LYS A O 1
ATOM 1715 N N . SER A 1 203 ? 21.747 0.116 -14.900 1.00 94.88 203 SER A N 1
ATOM 1716 C CA . SER A 1 203 ? 22.781 0.344 -13.887 1.00 94.88 203 SER A CA 1
ATOM 1717 C C . SER A 1 203 ? 22.224 0.139 -12.480 1.00 94.88 203 SER A C 1
ATOM 1719 O O . SER A 1 203 ? 22.813 -0.598 -11.704 1.00 94.88 203 SER A O 1
ATOM 1721 N N . ILE A 1 204 ? 21.055 0.714 -12.175 1.00 93.06 204 ILE A N 1
ATOM 1722 C CA . ILE A 1 204 ? 20.419 0.557 -10.860 1.00 93.06 204 ILE A CA 1
ATOM 1723 C C . ILE A 1 204 ? 20.051 -0.902 -10.585 1.00 93.06 204 ILE A C 1
ATOM 1725 O O . ILE A 1 204 ? 20.254 -1.371 -9.472 1.00 93.06 204 ILE A O 1
ATOM 1729 N N . ILE A 1 205 ? 19.485 -1.603 -11.572 1.00 93.19 205 ILE A N 1
ATOM 1730 C CA . ILE A 1 205 ? 19.027 -2.990 -11.410 1.00 93.19 205 ILE A CA 1
ATOM 1731 C C . ILE A 1 205 ? 20.205 -3.949 -11.219 1.00 93.19 205 ILE A C 1
ATOM 1733 O O . ILE A 1 205 ? 20.103 -4.876 -10.423 1.00 93.19 205 ILE A O 1
ATOM 1737 N N . ASN A 1 206 ? 21.314 -3.733 -11.925 1.00 92.44 206 ASN A N 1
ATOM 1738 C CA . ASN A 1 206 ? 22.499 -4.582 -11.811 1.00 92.44 206 ASN A CA 1
ATOM 1739 C C . ASN A 1 206 ? 23.128 -4.534 -10.409 1.00 92.44 206 ASN A C 1
ATOM 1741 O O . ASN A 1 206 ? 23.682 -5.534 -9.968 1.00 92.44 206 ASN A O 1
ATOM 1745 N N . ASP A 1 207 ? 23.005 -3.403 -9.710 1.00 90.75 207 ASP A N 1
ATOM 1746 C CA . ASP A 1 207 ? 23.501 -3.237 -8.339 1.00 90.75 207 ASP A CA 1
ATOM 1747 C C . ASP A 1 207 ? 22.587 -3.896 -7.286 1.00 90.75 207 ASP A C 1
ATOM 1749 O O . ASP A 1 207 ? 22.909 -3.909 -6.096 1.00 90.75 207 ASP A O 1
ATOM 1753 N N . MET A 1 208 ? 21.409 -4.397 -7.678 1.00 91.75 208 MET A N 1
ATOM 1754 C CA . MET A 1 208 ? 20.440 -4.952 -6.737 1.00 91.75 208 MET A CA 1
ATOM 1755 C C . MET A 1 208 ? 20.711 -6.427 -6.426 1.00 91.75 208 MET A C 1
ATOM 1757 O O . MET A 1 208 ? 20.975 -7.216 -7.336 1.00 91.75 208 MET A O 1
ATOM 1761 N N . PRO A 1 209 ? 20.554 -6.847 -5.157 1.00 92.12 209 PRO A N 1
ATOM 1762 C CA . PRO A 1 209 ? 20.637 -8.255 -4.803 1.00 92.12 209 PRO A CA 1
ATOM 1763 C C . PRO A 1 209 ? 19.484 -9.048 -5.430 1.00 92.12 209 PRO A C 1
ATOM 1765 O O . PRO A 1 209 ? 18.386 -8.530 -5.662 1.00 92.12 209 PRO A O 1
ATOM 1768 N N . VAL A 1 210 ? 19.715 -10.343 -5.656 1.00 92.75 210 VAL A N 1
ATOM 1769 C CA . VAL A 1 210 ? 18.665 -11.260 -6.111 1.00 92.75 210 VAL A CA 1
ATOM 1770 C C . VAL A 1 210 ? 17.627 -11.409 -5.004 1.00 92.75 210 VAL A C 1
ATOM 1772 O O . VAL A 1 210 ? 17.893 -11.997 -3.960 1.00 92.75 210 VAL A O 1
ATOM 1775 N N . LEU A 1 211 ? 16.431 -10.877 -5.244 1.00 94.88 211 LEU A N 1
ATOM 1776 C CA . LEU A 1 211 ? 15.348 -10.925 -4.274 1.00 94.88 211 LEU A CA 1
ATOM 1777 C C . LEU A 1 211 ? 14.779 -12.344 -4.154 1.00 94.88 211 LEU A C 1
ATOM 1779 O O . LEU A 1 211 ? 14.361 -12.947 -5.144 1.00 94.88 211 LEU A O 1
ATOM 1783 N N . THR A 1 212 ? 14.698 -12.845 -2.922 1.00 96.00 212 THR A N 1
ATOM 1784 C CA . THR A 1 212 ? 14.062 -14.127 -2.597 1.00 96.00 212 THR A CA 1
ATOM 1785 C C . THR A 1 212 ? 12.890 -13.931 -1.643 1.00 96.00 212 THR A C 1
ATOM 1787 O O . THR A 1 212 ? 12.828 -12.956 -0.896 1.00 96.00 212 THR A O 1
ATOM 1790 N N . LYS A 1 213 ? 11.959 -14.892 -1.623 1.00 95.62 213 LYS A N 1
ATOM 1791 C CA . LYS A 1 213 ? 10.812 -14.859 -0.704 1.00 95.62 213 LYS A CA 1
ATOM 1792 C C . LYS A 1 213 ? 11.263 -14.850 0.759 1.00 95.62 213 LYS A C 1
ATOM 1794 O O . LYS A 1 213 ? 10.681 -14.144 1.571 1.00 95.62 213 LYS A O 1
ATOM 1799 N N . LYS A 1 214 ? 12.325 -15.598 1.075 1.00 95.19 214 LYS A N 1
ATOM 1800 C CA . LYS A 1 214 ? 12.917 -15.654 2.415 1.00 95.19 214 LYS A CA 1
ATOM 1801 C C . LYS A 1 214 ? 13.389 -14.273 2.878 1.00 95.19 214 LYS A C 1
ATOM 1803 O O . LYS A 1 214 ? 13.012 -13.865 3.967 1.00 95.19 214 LYS A O 1
ATOM 1808 N N . MET A 1 215 ? 14.097 -13.532 2.020 1.00 94.44 215 MET A N 1
ATOM 1809 C CA . MET A 1 215 ? 14.539 -12.167 2.339 1.00 94.44 215 MET A CA 1
ATOM 1810 C C . MET A 1 215 ? 13.363 -11.256 2.698 1.00 94.44 215 MET A C 1
ATOM 1812 O O . MET A 1 215 ? 13.432 -10.543 3.686 1.00 94.44 215 MET A O 1
ATOM 1816 N N . VAL A 1 216 ? 12.258 -11.318 1.946 1.00 95.00 216 VAL A N 1
ATOM 1817 C CA . VAL A 1 216 ? 11.062 -10.503 2.234 1.00 95.00 216 VAL A CA 1
ATOM 1818 C C . VAL A 1 216 ? 10.498 -10.809 3.620 1.00 95.00 216 VAL A C 1
ATOM 1820 O O . VAL A 1 216 ? 10.160 -9.885 4.352 1.00 95.00 216 VAL A O 1
ATOM 1823 N N . LEU A 1 217 ? 10.395 -12.093 3.975 1.00 93.19 217 LEU A N 1
ATOM 1824 C CA . LEU A 1 217 ? 9.865 -12.527 5.269 1.00 93.19 217 LEU A CA 1
ATOM 1825 C C . LEU A 1 217 ? 10.797 -12.150 6.429 1.00 93.19 217 LEU A C 1
ATOM 1827 O O . LEU A 1 217 ? 10.322 -11.723 7.476 1.00 93.19 217 LEU A O 1
ATOM 1831 N N . GLU A 1 218 ? 12.112 -12.261 6.236 1.00 93.50 218 GLU A N 1
ATOM 1832 C CA . GLU A 1 218 ? 13.121 -11.868 7.231 1.00 93.50 218 GLU A CA 1
ATOM 1833 C C . GLU A 1 218 ? 13.183 -10.349 7.443 1.00 93.50 218 GLU A C 1
ATOM 1835 O O . GLU A 1 218 ? 13.556 -9.894 8.520 1.00 93.50 218 GLU A O 1
ATOM 1840 N N . SER A 1 219 ? 12.770 -9.557 6.450 1.00 93.62 219 SER A N 1
ATOM 1841 C CA . SER A 1 219 ? 12.712 -8.096 6.541 1.00 93.62 219 SER A CA 1
ATOM 1842 C C . SER A 1 219 ? 11.493 -7.552 7.294 1.00 93.62 219 SER A C 1
ATOM 1844 O O . SER A 1 219 ? 11.356 -6.333 7.400 1.00 93.62 219 SER A O 1
ATOM 1846 N N . TYR A 1 220 ? 10.581 -8.397 7.792 1.00 93.88 220 TYR A N 1
ATOM 1847 C CA . TYR A 1 220 ? 9.379 -7.922 8.483 1.00 93.88 220 TYR A CA 1
ATOM 1848 C C . TYR A 1 220 ? 9.724 -7.055 9.701 1.00 93.88 220 TYR A C 1
ATOM 1850 O O . TYR A 1 220 ? 10.491 -7.437 10.581 1.00 93.88 220 TYR A O 1
ATOM 1858 N N . ILE A 1 221 ? 9.086 -5.887 9.770 1.00 87.38 221 ILE A N 1
ATOM 1859 C CA . ILE A 1 221 ? 9.194 -4.950 10.892 1.00 87.38 221 ILE A CA 1
ATOM 1860 C C . ILE A 1 221 ? 8.300 -5.420 12.044 1.00 87.38 221 ILE A C 1
ATOM 1862 O O . ILE A 1 221 ? 8.658 -5.298 13.218 1.00 87.38 221 ILE A O 1
ATOM 1866 N N . ASN A 1 222 ? 7.117 -5.952 11.719 1.00 83.19 222 ASN A N 1
ATOM 1867 C CA . ASN A 1 222 ? 6.203 -6.488 12.718 1.00 83.19 222 ASN A CA 1
ATOM 1868 C C . ASN A 1 222 ? 6.724 -7.824 13.266 1.00 83.19 222 ASN A C 1
ATOM 1870 O O . ASN A 1 222 ? 6.879 -8.793 12.526 1.00 83.19 222 ASN A O 1
ATOM 1874 N N . LYS A 1 223 ? 6.927 -7.868 14.586 1.00 78.75 223 LYS A N 1
ATOM 1875 C CA . LYS A 1 223 ? 7.427 -9.040 15.317 1.00 78.75 223 LYS A CA 1
ATOM 1876 C C . LYS A 1 223 ? 6.382 -10.148 15.485 1.00 78.75 223 LYS A C 1
ATOM 1878 O O . LYS A 1 223 ? 6.753 -11.292 15.716 1.00 78.75 223 LYS A O 1
ATOM 1883 N N . GLU A 1 224 ? 5.095 -9.824 15.354 1.00 85.94 224 GLU A N 1
ATOM 1884 C CA . GLU A 1 224 ? 3.976 -10.769 15.453 1.00 85.94 224 GLU A CA 1
ATOM 1885 C C . GLU A 1 224 ? 3.118 -10.706 14.177 1.00 85.94 224 GLU A C 1
ATOM 1887 O O . GLU A 1 224 ? 2.024 -10.120 14.177 1.00 85.94 224 GLU A O 1
ATOM 1892 N N . PRO A 1 225 ? 3.605 -11.245 13.044 1.00 92.62 225 PRO A N 1
ATOM 1893 C CA . PRO A 1 225 ? 2.828 -11.265 11.817 1.00 92.62 225 PRO A CA 1
ATOM 1894 C C . PRO A 1 225 ? 1.591 -12.152 11.961 1.00 92.62 225 PRO A C 1
ATOM 1896 O O . PRO A 1 225 ? 1.626 -13.245 12.526 1.00 92.62 225 PRO A O 1
ATOM 1899 N N . VAL A 1 226 ? 0.481 -11.678 11.406 1.00 95.94 226 VAL A N 1
ATOM 1900 C CA . VAL A 1 226 ? -0.786 -12.404 11.341 1.00 95.94 226 VAL A CA 1
ATOM 1901 C C . VAL A 1 226 ? -1.009 -12.928 9.923 1.00 95.94 226 VAL A C 1
ATOM 1903 O O . VAL A 1 226 ? -0.838 -12.169 8.964 1.00 95.94 226 VAL A O 1
ATOM 1906 N N . PRO A 1 227 ? -1.424 -14.198 9.761 1.00 97.44 227 PRO A N 1
ATOM 1907 C CA . PRO A 1 227 ? -1.736 -14.738 8.446 1.00 97.44 227 PRO A CA 1
ATOM 1908 C C . PRO A 1 227 ? -2.940 -14.007 7.847 1.00 97.44 227 PRO A C 1
ATOM 1910 O O . PRO A 1 227 ? -3.879 -13.643 8.563 1.00 97.44 227 PRO A O 1
ATOM 1913 N N . LEU A 1 228 ? -2.956 -13.847 6.524 1.00 98.25 228 LEU A N 1
ATOM 1914 C CA . LEU A 1 228 ? -3.999 -13.126 5.791 1.00 98.25 228 LEU A CA 1
ATOM 1915 C C . LEU A 1 228 ? -5.399 -13.681 6.076 1.00 98.25 228 LEU A C 1
ATOM 1917 O O . LEU A 1 228 ? -6.366 -12.925 6.117 1.00 98.25 228 LEU A O 1
ATOM 1921 N N . SER A 1 229 ? -5.508 -14.989 6.323 1.00 98.12 229 SER A N 1
ATOM 1922 C CA . SER A 1 229 ? -6.760 -15.668 6.679 1.00 98.12 229 SER A CA 1
ATOM 1923 C C . SER A 1 229 ? -7.375 -15.186 7.997 1.00 98.12 229 SER A C 1
ATOM 1925 O O . SER A 1 229 ? -8.590 -15.268 8.158 1.00 98.12 229 SER A O 1
ATOM 1927 N N . LYS A 1 230 ? -6.569 -14.653 8.926 1.00 98.00 230 LYS A N 1
ATOM 1928 C CA . LYS A 1 230 ? -7.047 -14.035 10.175 1.00 98.00 230 LYS A CA 1
ATOM 1929 C C . LYS A 1 230 ? -7.375 -12.550 10.015 1.00 98.00 230 LYS A C 1
ATOM 1931 O O . LYS A 1 230 ? -7.975 -11.965 10.913 1.00 98.00 230 LYS A O 1
ATOM 1936 N N . ILE A 1 231 ? -7.005 -11.926 8.898 1.00 98.44 231 ILE A N 1
ATOM 1937 C CA . ILE A 1 231 ? -7.308 -10.519 8.632 1.00 98.44 231 ILE A CA 1
ATOM 1938 C C . ILE A 1 231 ? -8.693 -10.427 7.973 1.00 98.44 231 ILE A C 1
ATOM 1940 O O . ILE A 1 231 ? -8.886 -11.022 6.909 1.00 98.44 231 ILE A O 1
ATOM 1944 N N . PRO A 1 232 ? -9.655 -9.661 8.528 1.00 98.38 232 PRO A N 1
ATOM 1945 C CA . PRO A 1 232 ? -11.005 -9.580 7.982 1.00 98.38 232 PRO A CA 1
ATOM 1946 C C . PRO A 1 232 ? -11.019 -9.194 6.505 1.00 98.38 232 PRO A C 1
ATOM 1948 O O . PRO A 1 232 ? -10.336 -8.256 6.082 1.00 98.38 232 PRO A O 1
ATOM 1951 N N . LYS A 1 233 ? -11.866 -9.861 5.712 1.00 98.12 233 LYS A N 1
ATOM 1952 C CA . LYS A 1 233 ? -11.975 -9.573 4.274 1.00 98.12 233 LYS A CA 1
ATOM 1953 C C . LYS A 1 233 ? -12.380 -8.123 4.000 1.00 98.12 233 LYS A C 1
ATOM 1955 O O . LYS A 1 233 ? -11.916 -7.530 3.031 1.00 98.12 233 LYS A O 1
ATOM 1960 N N . ASN A 1 234 ? -13.169 -7.533 4.898 1.00 97.62 234 ASN A N 1
ATOM 1961 C CA . ASN A 1 234 ? -13.525 -6.116 4.864 1.00 97.62 234 ASN A CA 1
ATOM 1962 C C . ASN A 1 234 ? -12.293 -5.207 4.910 1.00 97.62 234 ASN A C 1
ATOM 1964 O O . ASN A 1 234 ? -12.217 -4.269 4.124 1.00 97.62 234 ASN A O 1
ATOM 1968 N N . LEU A 1 235 ? -11.318 -5.501 5.776 1.00 98.31 235 LEU A N 1
ATOM 1969 C CA . LEU A 1 235 ? -10.079 -4.729 5.876 1.00 98.31 235 LEU A CA 1
ATOM 1970 C C . LEU A 1 235 ? -9.207 -4.918 4.633 1.00 98.31 235 LEU A C 1
ATOM 1972 O O . LEU A 1 235 ? -8.742 -3.933 4.066 1.00 98.31 235 LEU A O 1
ATOM 1976 N N . GLN A 1 236 ? -9.050 -6.160 4.162 1.00 98.25 236 GLN A N 1
ATOM 1977 C CA . GLN A 1 236 ? -8.318 -6.440 2.921 1.00 98.25 236 GLN A CA 1
ATOM 1978 C C . GLN A 1 236 ? -8.909 -5.651 1.741 1.00 98.25 236 GLN A C 1
ATOM 1980 O O . GLN A 1 236 ? -8.189 -4.945 1.040 1.00 98.25 236 GLN A O 1
ATOM 1985 N N . ASN A 1 237 ? -10.229 -5.735 1.543 1.00 98.00 237 ASN A N 1
ATOM 1986 C CA . ASN A 1 237 ? -10.925 -5.053 0.453 1.00 98.00 237 ASN A CA 1
ATOM 1987 C C . ASN A 1 237 ? -10.870 -3.528 0.606 1.00 98.00 237 ASN A C 1
ATOM 1989 O O . ASN A 1 237 ? -10.702 -2.832 -0.389 1.00 98.00 237 ASN A O 1
ATOM 1993 N N . ALA A 1 238 ? -10.981 -3.005 1.831 1.00 97.31 238 ALA A N 1
ATOM 1994 C CA . ALA A 1 238 ? -10.865 -1.576 2.101 1.00 97.31 238 ALA A CA 1
ATOM 1995 C C . ALA A 1 238 ? -9.485 -1.044 1.693 1.00 97.31 238 ALA A C 1
ATOM 1997 O O . ALA A 1 238 ? -9.405 -0.081 0.932 1.00 97.31 238 ALA A O 1
ATOM 1998 N N . VAL A 1 239 ? -8.415 -1.720 2.118 1.00 96.62 239 VAL A N 1
ATOM 1999 C CA . VAL A 1 239 ? -7.035 -1.372 1.756 1.00 96.62 239 VAL A CA 1
ATOM 2000 C C . VAL A 1 239 ? -6.822 -1.456 0.245 1.00 96.62 239 VAL A C 1
ATOM 2002 O O . VAL A 1 239 ? -6.370 -0.488 -0.357 1.00 96.62 239 VAL A O 1
ATOM 2005 N N . ILE A 1 240 ? -7.221 -2.562 -0.392 1.00 96.56 240 ILE A N 1
ATOM 2006 C CA . ILE A 1 240 ? -7.117 -2.719 -1.851 1.00 96.56 240 ILE A CA 1
ATOM 2007 C C . ILE A 1 240 ? -7.875 -1.597 -2.571 1.00 96.56 240 ILE A C 1
ATOM 2009 O O . ILE A 1 240 ? -7.340 -0.983 -3.486 1.00 96.56 240 ILE A O 1
ATOM 2013 N N . SER A 1 241 ? -9.096 -1.268 -2.139 1.00 94.75 241 SER A N 1
ATOM 2014 C CA . SER A 1 241 ? -9.929 -0.267 -2.814 1.00 94.75 241 SER A CA 1
ATOM 2015 C C . SER A 1 241 ? -9.300 1.128 -2.860 1.00 94.75 241 SER A C 1
ATOM 2017 O O . SER A 1 241 ? -9.505 1.859 -3.833 1.00 94.75 241 SER A O 1
ATOM 2019 N N . ILE A 1 242 ? -8.553 1.502 -1.815 1.00 91.06 242 ILE A N 1
ATOM 2020 C CA . ILE A 1 242 ? -8.011 2.851 -1.655 1.00 91.06 242 ILE A CA 1
ATOM 2021 C C . ILE A 1 242 ? -6.549 2.964 -2.093 1.00 91.06 242 ILE A C 1
ATOM 2023 O O . ILE A 1 242 ? -6.180 3.997 -2.651 1.00 91.06 242 ILE A O 1
ATOM 2027 N N . GLU A 1 243 ? -5.744 1.921 -1.876 1.00 91.81 243 GLU A N 1
ATOM 2028 C CA . GLU A 1 243 ? -4.318 1.901 -2.217 1.00 91.81 243 GLU A CA 1
ATOM 2029 C C . GLU A 1 243 ? -4.078 1.429 -3.655 1.00 91.81 243 GLU A C 1
ATOM 2031 O O . GLU A 1 243 ? -3.247 1.997 -4.360 1.00 91.81 243 GLU A O 1
ATOM 2036 N N . ASP A 1 244 ? -4.802 0.400 -4.110 1.00 94.50 244 ASP A N 1
ATOM 2037 C CA . ASP A 1 244 ? -4.505 -0.288 -5.367 1.00 94.50 244 ASP A CA 1
ATOM 2038 C C . ASP A 1 244 ? -5.718 -1.063 -5.912 1.00 94.50 244 ASP A C 1
ATOM 2040 O O . ASP A 1 244 ? -5.820 -2.287 -5.816 1.00 94.50 244 ASP A O 1
ATOM 2044 N N . GLU A 1 245 ? -6.669 -0.341 -6.511 1.00 93.50 245 GLU A N 1
ATOM 2045 C CA . GLU A 1 245 ? -7.948 -0.901 -6.987 1.00 93.50 245 GLU A CA 1
ATOM 2046 C C . GLU A 1 245 ? -7.802 -2.047 -8.006 1.00 93.50 245 GLU A C 1
ATOM 2048 O O . GLU A 1 245 ? -8.745 -2.800 -8.240 1.00 93.50 245 GLU A O 1
ATOM 2053 N N . ARG A 1 246 ? -6.629 -2.173 -8.637 1.00 93.69 246 ARG A N 1
ATOM 2054 C CA . ARG A 1 246 ? -6.316 -3.186 -9.649 1.00 93.69 246 ARG A CA 1
ATOM 2055 C C . ARG A 1 246 ? -5.342 -4.244 -9.145 1.00 93.69 246 ARG A C 1
ATOM 2057 O O . ARG A 1 246 ? -4.888 -5.038 -9.972 1.00 93.69 246 ARG A O 1
ATOM 2064 N N . PHE A 1 247 ? -5.090 -4.312 -7.839 1.00 97.25 247 PHE A N 1
ATOM 2065 C CA . PHE A 1 247 ? -4.067 -5.150 -7.211 1.00 97.25 247 PHE A CA 1
ATOM 2066 C C . PHE A 1 247 ? -3.949 -6.566 -7.795 1.00 97.25 247 PHE A C 1
ATOM 2068 O O . PHE A 1 247 ? -2.869 -6.998 -8.192 1.00 97.25 247 PHE A O 1
ATOM 2075 N N . TYR A 1 248 ? -5.067 -7.291 -7.906 1.00 97.06 248 TYR A N 1
ATOM 2076 C CA . TYR A 1 248 ? -5.073 -8.673 -8.405 1.00 97.06 248 TYR A CA 1
ATOM 2077 C C . TYR A 1 248 ? -4.902 -8.805 -9.926 1.00 97.06 248 TYR A C 1
ATOM 2079 O O . TYR A 1 248 ? -4.628 -9.895 -10.416 1.00 97.06 248 TYR A O 1
ATOM 2087 N N . SER A 1 249 ? -5.065 -7.719 -10.683 1.00 95.62 249 SER A N 1
ATOM 2088 C CA . SER A 1 249 ? -5.026 -7.731 -12.152 1.00 95.62 249 SER A CA 1
ATOM 2089 C C . SER A 1 249 ? -3.651 -7.407 -12.742 1.00 95.62 249 SER A C 1
ATOM 2091 O O . SER A 1 249 ? -3.359 -7.822 -13.863 1.00 95.62 249 SER A O 1
ATOM 2093 N N . HIS A 1 250 ? -2.794 -6.678 -12.019 1.00 96.06 250 HIS A N 1
ATOM 2094 C CA . HIS A 1 250 ? -1.463 -6.307 -12.504 1.00 96.06 250 HIS A CA 1
ATOM 2095 C C . HIS A 1 250 ? -0.355 -7.163 -11.875 1.00 96.06 250 HIS A C 1
ATOM 2097 O O . HIS A 1 250 ? -0.493 -7.701 -10.780 1.00 96.06 250 HIS A O 1
ATOM 2103 N N . LYS A 1 251 ? 0.798 -7.238 -12.547 1.00 95.81 251 LYS A N 1
ATOM 2104 C CA . LYS A 1 251 ? 1.960 -8.044 -12.131 1.00 95.81 251 LYS A CA 1
ATOM 2105 C C . LYS A 1 251 ? 3.046 -7.173 -11.491 1.00 95.81 251 LYS A C 1
ATOM 2107 O O . LYS A 1 251 ? 4.147 -7.048 -12.015 1.00 95.81 251 LYS A O 1
ATOM 2112 N N . GLY A 1 252 ? 2.689 -6.493 -10.404 1.00 95.00 252 GLY A N 1
ATOM 2113 C CA . GLY A 1 252 ? 3.586 -5.621 -9.634 1.00 95.00 252 GLY A CA 1
ATOM 2114 C C . GLY A 1 252 ? 3.436 -4.135 -9.936 1.00 95.00 252 GLY A C 1
ATOM 2115 O O . GLY A 1 252 ? 3.314 -3.343 -9.010 1.00 95.00 252 GLY A O 1
ATOM 2116 N N . ILE A 1 253 ? 3.340 -3.750 -11.210 1.00 95.25 253 ILE A N 1
ATOM 2117 C CA . ILE A 1 253 ? 3.156 -2.348 -11.617 1.00 95.25 253 ILE A CA 1
ATOM 2118 C C . ILE A 1 253 ? 1.834 -2.183 -12.359 1.00 95.25 253 ILE A C 1
ATOM 2120 O O . ILE A 1 253 ? 1.553 -2.897 -13.321 1.00 95.25 253 ILE A O 1
ATOM 2124 N N . ASP A 1 254 ? 1.050 -1.189 -11.957 1.00 94.56 254 ASP A N 1
ATOM 2125 C CA . ASP A 1 254 ? -0.143 -0.758 -12.669 1.00 94.56 254 ASP A CA 1
ATOM 2126 C C . ASP A 1 254 ? 0.205 0.3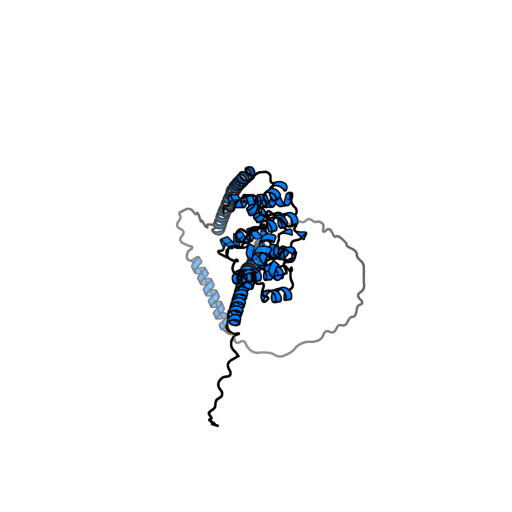85 -13.631 1.00 94.56 254 ASP A C 1
ATOM 2128 O O . ASP A 1 254 ? 0.103 1.569 -13.302 1.00 94.56 254 ASP A O 1
ATOM 2132 N N . TYR A 1 255 ? 0.615 0.023 -14.849 1.00 90.75 255 TYR A N 1
ATOM 2133 C CA . TYR A 1 255 ? 0.997 0.987 -15.887 1.00 90.75 255 TYR A CA 1
ATOM 2134 C C . TYR A 1 255 ? -0.116 1.994 -16.202 1.00 90.75 255 TYR A C 1
ATOM 2136 O O . TYR A 1 255 ? 0.170 3.160 -16.469 1.00 90.75 255 TYR A O 1
ATOM 2144 N N . LYS A 1 256 ? -1.389 1.580 -16.115 1.00 89.06 256 LYS A N 1
ATOM 2145 C CA . LYS A 1 256 ? -2.530 2.478 -16.342 1.00 89.06 256 LYS A CA 1
ATOM 2146 C C . LYS A 1 256 ? -2.601 3.548 -15.250 1.00 89.06 256 LYS A C 1
ATOM 2148 O O . LYS A 1 256 ? -2.773 4.725 -15.565 1.00 89.06 256 LYS A O 1
ATOM 2153 N N . SER A 1 257 ? -2.432 3.166 -13.980 1.00 86.50 257 SER A N 1
ATOM 2154 C CA . SER A 1 257 ? -2.380 4.130 -12.868 1.00 86.50 257 SER A CA 1
ATOM 2155 C C . SER A 1 257 ? -1.136 5.005 -12.919 1.00 86.50 257 SER A C 1
ATOM 2157 O O . SER A 1 257 ? -1.242 6.195 -12.632 1.00 86.50 257 SER A O 1
ATOM 2159 N N . LEU A 1 258 ? 0.011 4.445 -13.309 1.00 87.44 258 LEU A N 1
ATOM 2160 C CA . LEU A 1 258 ? 1.273 5.172 -13.412 1.00 87.44 258 LEU A CA 1
ATOM 2161 C C . LEU A 1 258 ? 1.199 6.277 -14.472 1.00 87.44 258 LEU A C 1
ATOM 2163 O O . LEU A 1 258 ? 1.487 7.432 -14.167 1.00 87.44 258 LEU A O 1
ATOM 2167 N N . VAL A 1 259 ? 0.744 5.949 -15.686 1.00 86.38 259 VAL A N 1
ATOM 2168 C CA . VAL A 1 259 ? 0.576 6.924 -16.777 1.00 86.38 259 VAL A CA 1
ATOM 2169 C C . VAL A 1 259 ? -0.470 7.977 -16.409 1.00 86.38 259 VAL A C 1
ATOM 2171 O O . VAL A 1 259 ? -0.225 9.169 -16.581 1.00 86.38 259 VAL A O 1
ATOM 2174 N N . ARG A 1 260 ? -1.608 7.566 -15.830 1.00 83.88 260 ARG A N 1
ATOM 2175 C CA . ARG A 1 260 ? -2.626 8.503 -15.326 1.00 83.88 260 ARG A CA 1
ATOM 2176 C C . ARG A 1 260 ? -2.041 9.475 -14.298 1.00 83.88 260 ARG A C 1
ATOM 2178 O O . ARG A 1 260 ? -2.254 10.676 -14.412 1.00 83.88 260 ARG A O 1
ATOM 2185 N N . SER A 1 261 ? -1.316 8.963 -13.303 1.00 83.94 261 SER A N 1
ATOM 2186 C CA . SER A 1 261 ? -0.684 9.769 -12.250 1.00 83.94 261 SER A CA 1
ATOM 2187 C C . SER A 1 261 ? 0.328 10.754 -12.840 1.00 83.94 261 SER A C 1
ATOM 2189 O O . SER A 1 261 ? 0.314 11.930 -12.485 1.00 83.94 261 SER A O 1
ATOM 2191 N N . PHE A 1 262 ? 1.143 10.307 -13.797 1.00 83.12 262 PHE A N 1
ATOM 2192 C CA . PHE A 1 262 ? 2.112 11.153 -14.487 1.00 83.12 262 PHE A CA 1
ATOM 2193 C C . PHE A 1 262 ? 1.443 12.328 -15.218 1.00 83.12 262 PHE A C 1
ATOM 2195 O O . PHE A 1 262 ? 1.822 13.477 -15.000 1.00 83.12 262 PHE A O 1
ATOM 2202 N N . ILE A 1 263 ? 0.393 12.066 -16.006 1.00 81.94 263 ILE A N 1
ATOM 2203 C CA . ILE A 1 263 ? -0.373 13.112 -16.710 1.00 81.94 263 ILE A CA 1
ATOM 2204 C C . ILE A 1 263 ? -1.040 14.077 -15.712 1.00 81.94 263 ILE A C 1
ATOM 2206 O O . ILE A 1 263 ? -1.036 15.292 -15.918 1.00 81.94 263 ILE A O 1
ATOM 2210 N N . ASN A 1 264 ? -1.581 13.562 -14.605 1.00 78.50 264 ASN A N 1
ATOM 2211 C CA . ASN A 1 264 ? -2.200 14.391 -13.568 1.00 78.50 264 ASN A CA 1
ATOM 2212 C C . ASN A 1 264 ? -1.198 15.348 -12.915 1.00 78.50 264 ASN A C 1
ATOM 2214 O O . ASN A 1 264 ? -1.503 16.530 -12.768 1.00 78.50 264 ASN A O 1
ATOM 2218 N N . ASN A 1 265 ? 0.004 14.860 -12.600 1.00 78.19 265 ASN A N 1
ATOM 2219 C CA . ASN A 1 265 ? 1.062 15.679 -12.010 1.00 78.19 265 ASN A CA 1
ATOM 2220 C C . ASN A 1 265 ? 1.543 16.779 -12.970 1.00 78.19 265 ASN A C 1
ATOM 2222 O O . ASN A 1 265 ? 1.796 17.896 -12.532 1.00 78.19 265 ASN A O 1
ATOM 2226 N N . LEU A 1 266 ? 1.631 16.492 -14.275 1.00 78.31 266 LEU A N 1
ATOM 2227 C CA . LEU A 1 266 ? 2.031 17.481 -15.286 1.00 78.31 266 LEU A CA 1
ATOM 2228 C C . LEU A 1 266 ? 0.977 18.569 -15.520 1.00 78.31 266 LEU A C 1
ATOM 2230 O O . LEU A 1 266 ? 1.319 19.701 -15.842 1.00 78.31 266 LEU A O 1
ATOM 2234 N N . THR A 1 267 ? -0.304 18.240 -15.359 1.00 78.56 267 THR A N 1
ATOM 2235 C CA . THR A 1 267 ? -1.418 19.179 -15.581 1.00 78.56 267 THR A CA 1
ATOM 2236 C C . THR A 1 267 ? -1.762 20.023 -14.349 1.00 78.56 267 THR A C 1
ATOM 2238 O O . THR A 1 267 ? -2.796 20.689 -14.344 1.00 78.56 267 THR A O 1
ATOM 2241 N N . GLY A 1 268 ? -0.931 19.991 -13.298 1.00 62.22 268 GLY A N 1
ATOM 2242 C CA . GLY A 1 268 ? -1.124 20.772 -12.069 1.00 62.22 268 GLY A CA 1
ATOM 2243 C C . GLY A 1 268 ? -2.306 20.321 -11.204 1.00 62.22 268 GLY A C 1
ATOM 2244 O O . GLY A 1 268 ? -2.658 20.997 -10.239 1.00 62.22 268 GLY A O 1
ATOM 2245 N N . ASN A 1 269 ? -2.930 19.182 -11.521 1.00 60.53 269 ASN A N 1
ATOM 2246 C CA . ASN A 1 269 ? -3.969 18.598 -10.678 1.00 60.53 269 ASN A CA 1
ATOM 2247 C C . ASN A 1 269 ? -3.319 17.880 -9.485 1.00 60.53 269 ASN A C 1
ATOM 2249 O O . ASN A 1 269 ? -2.185 17.413 -9.582 1.00 60.53 269 ASN A O 1
ATOM 2253 N N . MET A 1 270 ? -4.028 17.794 -8.350 1.00 53.66 270 MET A N 1
ATOM 2254 C CA . MET A 1 270 ? -3.497 17.178 -7.124 1.00 53.66 270 MET A CA 1
ATOM 2255 C C . MET A 1 270 ? -2.822 15.828 -7.390 1.00 53.66 270 MET A C 1
ATOM 2257 O O . MET A 1 270 ? -3.356 14.982 -8.111 1.00 53.66 270 MET A O 1
ATOM 2261 N N . THR A 1 271 ? -1.680 15.627 -6.731 1.00 52.25 271 THR A N 1
ATOM 2262 C CA . THR A 1 271 ? -0.831 14.441 -6.835 1.00 52.25 271 THR A CA 1
ATOM 2263 C C . THR A 1 271 ? -1.632 13.179 -6.525 1.00 52.25 271 THR A C 1
ATOM 2265 O O . THR A 1 271 ? -1.910 12.866 -5.367 1.00 52.25 271 THR A O 1
ATOM 2268 N N . GLN A 1 272 ? -2.026 12.432 -7.555 1.00 61.50 272 GLN A N 1
ATOM 2269 C CA . GLN A 1 272 ? -2.607 11.109 -7.361 1.00 61.50 272 GLN A CA 1
ATOM 2270 C C . GLN A 1 272 ? -1.468 10.097 -7.241 1.00 61.50 272 GLN A C 1
ATOM 2272 O O . GLN A 1 272 ? -0.587 10.050 -8.101 1.00 61.50 272 GLN A O 1
ATOM 2277 N N . GLY A 1 273 ? -1.474 9.280 -6.187 1.00 68.00 273 GLY A N 1
ATOM 2278 C CA . GLY A 1 273 ? -0.483 8.220 -6.008 1.00 68.00 273 GLY A CA 1
ATOM 2279 C C . GLY A 1 273 ? -0.556 7.196 -7.143 1.00 68.00 273 GLY A C 1
ATOM 2280 O O . GLY A 1 273 ? -1.618 6.649 -7.420 1.00 68.00 273 GLY A O 1
ATOM 2281 N N . GLY A 1 274 ? 0.570 6.958 -7.820 1.00 77.62 274 GLY A N 1
ATOM 2282 C CA . GLY A 1 274 ? 0.723 5.909 -8.837 1.00 77.62 274 GLY A CA 1
ATOM 2283 C C . GLY A 1 274 ? 1.466 4.664 -8.333 1.00 77.62 274 GLY A C 1
ATOM 2284 O O . GLY A 1 274 ? 1.941 3.880 -9.147 1.00 77.62 274 GLY A O 1
ATOM 2285 N N . SER A 1 275 ? 1.663 4.526 -7.017 1.00 89.69 275 SER A N 1
ATOM 2286 C CA . SER A 1 275 ? 2.346 3.370 -6.418 1.00 89.69 275 SER A CA 1
ATOM 2287 C C . SER A 1 275 ? 1.352 2.242 -6.162 1.00 89.69 275 SER A C 1
ATOM 2289 O O . SER A 1 275 ? 0.297 2.499 -5.599 1.00 89.69 275 SER A O 1
ATOM 2291 N N . THR A 1 276 ? 1.719 1.016 -6.514 1.00 95.69 276 THR A N 1
ATOM 2292 C CA . THR A 1 276 ? 0.951 -0.200 -6.202 1.00 95.69 276 THR A CA 1
ATOM 2293 C C . THR A 1 276 ? 1.288 -0.720 -4.809 1.00 95.69 276 THR A C 1
ATOM 2295 O O . THR A 1 276 ? 2.311 -0.333 -4.233 1.00 95.69 276 THR A O 1
ATOM 2298 N N . ILE A 1 277 ? 0.474 -1.634 -4.277 1.00 96.88 277 ILE A N 1
ATOM 2299 C CA . ILE A 1 277 ? 0.772 -2.323 -3.009 1.00 96.88 277 ILE A CA 1
ATOM 2300 C C . ILE A 1 277 ? 2.132 -3.032 -3.090 1.00 96.88 277 ILE A C 1
ATOM 2302 O O . ILE A 1 277 ? 2.944 -2.912 -2.178 1.00 96.88 277 ILE A O 1
ATOM 2306 N N . ASP A 1 278 ? 2.435 -3.692 -4.208 1.00 97.62 278 ASP A N 1
ATOM 2307 C CA . ASP A 1 278 ? 3.696 -4.408 -4.425 1.00 97.62 278 ASP A CA 1
ATOM 2308 C C . ASP A 1 278 ? 4.916 -3.466 -4.332 1.00 97.62 278 ASP A C 1
ATOM 2310 O O . ASP A 1 278 ? 5.933 -3.800 -3.722 1.00 97.62 278 ASP A O 1
ATOM 2314 N N . MET A 1 279 ? 4.805 -2.248 -4.876 1.00 96.12 279 MET A N 1
ATOM 2315 C CA . MET A 1 279 ? 5.848 -1.223 -4.746 1.00 96.12 279 MET A CA 1
ATOM 2316 C C . MET A 1 279 ? 5.976 -0.715 -3.309 1.00 96.12 279 MET A C 1
ATOM 2318 O O . MET A 1 279 ? 7.078 -0.398 -2.865 1.00 96.12 279 MET A O 1
ATOM 2322 N N . GLN A 1 280 ? 4.865 -0.623 -2.576 1.00 94.50 280 GLN A N 1
ATOM 2323 C CA . GLN A 1 280 ? 4.895 -0.238 -1.167 1.00 94.50 280 GLN A CA 1
ATOM 2324 C C . GLN A 1 280 ? 5.532 -1.325 -0.288 1.00 94.50 280 GLN A C 1
ATOM 2326 O O . GLN A 1 280 ? 6.253 -0.982 0.644 1.00 94.50 280 GLN A O 1
ATOM 2331 N N . VAL A 1 281 ? 5.345 -2.612 -0.607 1.00 96.38 281 VAL A N 1
ATOM 2332 C CA . VAL A 1 281 ? 6.064 -3.716 0.056 1.00 96.38 281 VAL A CA 1
ATOM 2333 C C . VAL A 1 281 ? 7.570 -3.556 -0.129 1.00 96.38 281 VAL A C 1
ATOM 2335 O O . VAL A 1 281 ? 8.303 -3.580 0.856 1.00 96.38 281 VAL A O 1
ATOM 2338 N N . SER A 1 282 ? 8.032 -3.309 -1.362 1.00 96.19 282 SER A N 1
ATOM 2339 C CA . SER A 1 282 ? 9.454 -3.033 -1.611 1.00 96.19 282 SER A CA 1
ATOM 2340 C C . SER A 1 282 ? 9.954 -1.835 -0.809 1.00 96.19 282 SER A C 1
ATOM 2342 O O . SER A 1 282 ? 10.965 -1.941 -0.119 1.00 96.19 282 SER A O 1
ATOM 2344 N N . LYS A 1 283 ? 9.218 -0.719 -0.850 1.00 93.31 283 LYS A N 1
ATOM 2345 C CA . LYS A 1 283 ? 9.584 0.502 -0.129 1.00 93.31 283 LYS A CA 1
ATOM 2346 C C . LYS A 1 283 ? 9.767 0.254 1.369 1.00 93.31 283 LYS A C 1
ATOM 2348 O O . LYS A 1 283 ? 10.706 0.768 1.966 1.00 93.31 283 LYS A O 1
ATOM 2353 N N . ASN A 1 284 ? 8.840 -0.486 1.972 1.00 91.56 284 ASN A N 1
ATOM 2354 C CA . ASN A 1 284 ? 8.798 -0.653 3.420 1.00 91.56 284 ASN A CA 1
ATOM 2355 C C . ASN A 1 284 ? 9.807 -1.692 3.926 1.00 91.56 284 ASN A C 1
ATOM 2357 O O . ASN A 1 284 ? 10.260 -1.559 5.057 1.00 91.56 284 ASN A O 1
ATOM 2361 N N . LEU A 1 285 ? 10.136 -2.713 3.125 1.00 93.00 285 LEU A N 1
ATOM 2362 C CA . LEU A 1 285 ? 10.919 -3.870 3.582 1.00 93.00 285 LEU A CA 1
ATOM 2363 C C . LEU A 1 285 ? 12.311 -3.987 2.957 1.00 93.00 285 LEU A C 1
ATOM 2365 O O . LEU A 1 285 ? 13.210 -4.535 3.583 1.00 93.00 285 LEU A O 1
ATOM 2369 N N . LEU A 1 286 ? 12.489 -3.532 1.716 1.00 91.44 286 LEU A N 1
ATOM 2370 C CA . LEU A 1 286 ? 13.660 -3.881 0.901 1.00 91.44 286 LEU A CA 1
ATOM 2371 C C . LEU A 1 286 ? 14.522 -2.679 0.519 1.00 91.44 286 LEU A C 1
ATOM 2373 O O . LEU A 1 286 ? 15.674 -2.859 0.133 1.00 91.44 286 LEU A O 1
ATOM 2377 N N . THR A 1 287 ? 13.963 -1.470 0.551 1.00 88.69 287 THR A N 1
ATOM 2378 C CA . THR A 1 287 ? 14.673 -0.258 0.130 1.00 88.69 287 THR A CA 1
ATOM 2379 C C . THR A 1 287 ? 14.757 0.761 1.267 1.00 88.69 287 THR A C 1
ATOM 2381 O O . THR A 1 287 ? 15.287 0.458 2.332 1.00 88.69 287 THR A O 1
ATOM 2384 N N . SER A 1 288 ? 14.306 1.995 1.049 1.00 83.50 288 SER A N 1
ATOM 2385 C CA . SER A 1 288 ? 14.408 3.086 2.018 1.00 83.50 288 SER A CA 1
ATOM 2386 C C . SER A 1 288 ? 13.188 4.004 1.951 1.00 83.50 288 SER A C 1
ATOM 2388 O O . SER A 1 288 ? 12.333 3.908 1.071 1.00 83.50 288 SER A O 1
ATOM 2390 N N . ASN A 1 289 ? 13.096 4.958 2.875 1.00 79.31 289 ASN A N 1
ATOM 2391 C CA . ASN A 1 289 ? 12.042 5.974 2.843 1.00 79.31 289 ASN A CA 1
ATOM 2392 C C . ASN A 1 289 ? 12.415 7.230 2.028 1.00 79.31 289 ASN A C 1
ATOM 2394 O O . ASN A 1 289 ? 11.598 8.148 1.914 1.00 79.31 289 ASN A O 1
ATOM 2398 N N . GLU A 1 290 ? 13.607 7.279 1.423 1.00 83.56 290 GLU A N 1
ATOM 2399 C CA . GLU A 1 290 ? 14.113 8.450 0.694 1.00 83.56 290 GLU A CA 1
ATOM 2400 C C . GLU A 1 290 ? 13.294 8.760 -0.562 1.00 83.56 290 GLU A C 1
ATOM 2402 O O . GLU A 1 290 ? 12.976 7.882 -1.348 1.00 83.56 290 GLU A O 1
ATOM 2407 N N . LYS A 1 291 ? 12.945 10.008 -0.860 1.00 83.50 291 LYS A N 1
ATOM 2408 C CA . LYS A 1 291 ? 12.110 10.312 -2.042 1.00 83.50 291 LYS A CA 1
ATOM 2409 C C . LYS A 1 291 ? 12.942 10.537 -3.315 1.00 83.50 291 LYS A C 1
ATOM 2411 O O . LYS A 1 291 ? 12.890 11.616 -3.890 1.00 83.50 291 LYS A O 1
ATOM 2416 N N . THR A 1 292 ? 13.678 9.517 -3.771 1.00 89.94 292 THR A N 1
ATOM 2417 C CA . THR A 1 292 ? 14.534 9.586 -4.975 1.00 89.94 292 THR A CA 1
ATOM 2418 C C . THR A 1 292 ? 13.988 8.775 -6.158 1.00 89.94 292 THR A C 1
ATOM 2420 O O . THR A 1 292 ? 13.286 7.773 -5.982 1.00 89.94 292 THR A O 1
ATOM 2423 N N . LEU A 1 293 ? 14.335 9.187 -7.387 1.00 88.88 293 LEU A N 1
ATOM 2424 C CA . LEU A 1 293 ? 14.006 8.435 -8.608 1.00 88.88 293 LEU A CA 1
ATOM 2425 C C . LEU A 1 293 ? 14.693 7.062 -8.623 1.00 88.88 293 LEU A C 1
ATOM 2427 O O . LEU A 1 293 ? 14.057 6.075 -8.988 1.00 88.88 293 LEU A O 1
ATOM 2431 N N . LYS A 1 294 ? 15.951 6.987 -8.158 1.00 91.25 294 LYS A N 1
ATOM 2432 C CA . LYS A 1 294 ? 16.700 5.729 -8.022 1.00 91.25 294 LYS A CA 1
ATOM 2433 C C . LYS A 1 294 ? 15.918 4.709 -7.198 1.00 91.25 294 LYS A C 1
ATOM 2435 O O . LYS A 1 294 ? 15.640 3.622 -7.698 1.00 91.25 294 LYS A O 1
ATOM 2440 N N . ARG A 1 295 ? 15.474 5.078 -5.989 1.00 93.38 295 ARG A N 1
ATOM 2441 C CA . ARG A 1 295 ? 14.651 4.176 -5.174 1.00 93.38 295 ARG A CA 1
ATOM 2442 C C . ARG A 1 295 ? 13.349 3.806 -5.878 1.00 93.38 295 ARG A C 1
ATOM 2444 O O . ARG A 1 295 ? 12.955 2.647 -5.863 1.00 93.38 295 ARG A O 1
ATOM 2451 N N . LYS A 1 296 ? 12.671 4.763 -6.519 1.00 91.88 296 LYS A N 1
ATOM 2452 C CA . LYS A 1 296 ? 11.411 4.478 -7.223 1.00 91.88 296 LYS A CA 1
ATOM 2453 C C . LYS A 1 296 ? 11.588 3.401 -8.303 1.00 91.88 296 LYS A C 1
ATOM 2455 O O . LYS A 1 296 ? 10.713 2.550 -8.437 1.00 91.88 296 LYS A O 1
ATOM 2460 N N . ILE A 1 297 ? 12.712 3.416 -9.023 1.00 93.94 297 ILE A N 1
ATOM 2461 C CA . ILE A 1 297 ? 13.084 2.378 -9.996 1.00 93.94 297 ILE A CA 1
ATOM 2462 C C . ILE A 1 297 ? 13.320 1.032 -9.294 1.00 93.94 297 ILE A C 1
ATOM 2464 O O . ILE A 1 297 ? 12.795 0.019 -9.754 1.00 93.94 297 ILE A O 1
ATOM 2468 N N . GLN A 1 298 ? 14.033 1.021 -8.161 1.00 95.62 298 GLN A N 1
ATOM 2469 C CA . GLN A 1 298 ? 14.240 -0.194 -7.357 1.00 95.62 298 GLN A CA 1
ATOM 2470 C C . GLN A 1 298 ? 12.907 -0.793 -6.888 1.00 95.62 298 GLN A C 1
ATOM 2472 O O . GLN A 1 298 ? 12.689 -1.991 -7.038 1.00 95.62 298 GLN A O 1
ATOM 2477 N N . ASP A 1 299 ? 11.973 0.037 -6.411 1.00 95.88 299 ASP A N 1
ATOM 2478 C CA . ASP A 1 299 ? 10.648 -0.411 -5.973 1.00 95.88 299 ASP A CA 1
ATOM 2479 C C . ASP A 1 299 ? 9.808 -0.982 -7.117 1.00 95.88 299 ASP A C 1
ATOM 2481 O O . ASP A 1 299 ? 9.100 -1.970 -6.933 1.00 95.88 299 ASP A O 1
ATOM 2485 N N . MET A 1 300 ? 9.895 -0.388 -8.311 1.00 95.75 300 MET A N 1
ATOM 2486 C CA . MET A 1 300 ? 9.247 -0.913 -9.515 1.00 95.75 300 MET A CA 1
ATOM 2487 C C . MET A 1 300 ? 9.824 -2.275 -9.914 1.00 95.75 300 MET A C 1
ATOM 2489 O O . MET A 1 300 ? 9.066 -3.202 -10.202 1.00 95.75 300 MET A O 1
ATOM 2493 N N . TYR A 1 301 ? 11.150 -2.417 -9.906 1.00 96.62 301 TYR A N 1
ATOM 2494 C CA . TYR A 1 301 ? 11.806 -3.681 -10.229 1.00 96.62 301 TYR A CA 1
ATOM 2495 C C . TYR A 1 301 ? 11.476 -4.770 -9.200 1.00 96.62 301 TYR A C 1
ATOM 2497 O O . TYR A 1 301 ? 11.007 -5.845 -9.576 1.00 96.62 301 TYR A O 1
ATOM 2505 N N . ASN A 1 302 ? 11.620 -4.475 -7.905 1.00 97.44 302 ASN A N 1
ATOM 2506 C CA . ASN A 1 302 ? 11.260 -5.395 -6.828 1.00 97.44 302 ASN A CA 1
ATOM 2507 C C . ASN A 1 302 ? 9.786 -5.796 -6.892 1.00 97.44 302 ASN A C 1
ATOM 2509 O O . ASN A 1 302 ? 9.488 -6.973 -6.741 1.00 97.44 302 ASN A O 1
ATOM 2513 N N . ALA A 1 303 ? 8.863 -4.875 -7.189 1.00 97.56 303 ALA A N 1
ATOM 2514 C CA . ALA A 1 303 ? 7.448 -5.203 -7.364 1.00 97.56 303 ALA A CA 1
ATOM 2515 C C . ALA A 1 303 ? 7.218 -6.255 -8.465 1.00 97.56 303 ALA A C 1
ATOM 2517 O O . ALA A 1 303 ? 6.423 -7.180 -8.286 1.00 97.56 303 ALA A O 1
ATOM 2518 N N . ILE A 1 304 ? 7.935 -6.153 -9.590 1.00 97.25 304 ILE A N 1
ATOM 2519 C CA . ILE A 1 304 ? 7.882 -7.159 -10.660 1.00 97.25 304 ILE A CA 1
ATOM 2520 C C . ILE A 1 304 ? 8.453 -8.493 -10.169 1.00 97.25 304 ILE A C 1
ATOM 2522 O O . ILE A 1 304 ? 7.855 -9.538 -10.423 1.00 97.25 304 ILE A O 1
ATOM 2526 N N . VAL A 1 305 ? 9.597 -8.476 -9.475 1.00 97.44 305 VAL A N 1
ATOM 2527 C CA . VAL A 1 305 ? 10.236 -9.700 -8.970 1.00 97.44 305 VAL A CA 1
ATOM 2528 C C . VAL A 1 305 ? 9.366 -10.383 -7.916 1.00 97.44 305 VAL A C 1
ATOM 2530 O O . VAL A 1 305 ? 9.145 -11.584 -8.035 1.00 97.44 305 VAL A O 1
ATOM 2533 N N . LEU A 1 306 ? 8.779 -9.638 -6.974 1.00 98.19 306 LEU A N 1
ATOM 2534 C CA . LEU A 1 306 ? 7.835 -10.139 -5.966 1.00 98.19 306 LEU A CA 1
ATOM 2535 C C . LEU A 1 306 ? 6.711 -10.963 -6.606 1.00 98.19 306 LEU A C 1
ATOM 2537 O O . LEU A 1 306 ? 6.424 -12.059 -6.144 1.00 98.19 306 LEU A O 1
ATOM 2541 N N . ASN A 1 307 ? 6.145 -10.504 -7.726 1.00 97.31 307 ASN A N 1
ATOM 2542 C CA . ASN A 1 307 ? 5.080 -11.227 -8.439 1.00 97.31 307 ASN A CA 1
ATOM 2543 C C . ASN A 1 307 ? 5.539 -12.526 -9.114 1.00 97.31 307 ASN A C 1
ATOM 2545 O O . ASN A 1 307 ? 4.699 -13.314 -9.542 1.00 97.31 307 ASN A O 1
ATOM 2549 N N . LYS A 1 308 ? 6.850 -12.739 -9.261 1.00 97.25 308 LYS A N 1
ATOM 2550 C CA . LYS A 1 308 ? 7.418 -13.993 -9.774 1.00 97.25 308 LYS A CA 1
ATOM 2551 C C . LYS A 1 308 ? 7.674 -15.008 -8.661 1.00 97.25 308 LYS A C 1
ATOM 2553 O O . LYS A 1 308 ? 7.651 -16.201 -8.935 1.00 97.25 308 LYS A O 1
ATOM 2558 N N . ILE A 1 309 ? 7.941 -14.544 -7.438 1.00 97.62 309 ILE A N 1
ATOM 2559 C CA . ILE A 1 309 ? 8.373 -15.390 -6.310 1.00 97.62 309 ILE A CA 1
ATOM 2560 C C . ILE A 1 309 ? 7.311 -15.559 -5.213 1.00 97.62 309 ILE A C 1
ATOM 2562 O O . ILE A 1 309 ? 7.465 -16.414 -4.343 1.00 97.62 309 ILE A O 1
ATOM 2566 N N . MET A 1 310 ? 6.256 -14.742 -5.228 1.00 98.06 310 MET A N 1
ATOM 2567 C CA . MET A 1 310 ? 5.172 -14.726 -4.245 1.00 98.06 310 MET A CA 1
ATOM 2568 C C . MET A 1 310 ? 3.819 -14.594 -4.943 1.00 98.06 310 MET A C 1
ATOM 2570 O O . MET A 1 310 ? 3.683 -13.955 -5.988 1.00 98.06 310 MET A O 1
ATOM 2574 N N . THR A 1 311 ? 2.790 -15.174 -4.336 1.00 98.25 311 THR A N 1
ATOM 2575 C CA . THR A 1 311 ? 1.402 -14.987 -4.765 1.00 98.25 311 THR A CA 1
ATOM 2576 C C . THR A 1 311 ? 0.880 -13.610 -4.350 1.00 98.25 311 THR A C 1
ATOM 2578 O O . THR A 1 311 ? 1.372 -12.992 -3.405 1.00 98.25 311 THR A O 1
ATOM 2581 N N . LYS A 1 312 ? -0.190 -13.132 -5.000 1.00 97.81 312 LYS A N 1
ATOM 2582 C CA . LYS A 1 312 ? -0.840 -11.865 -4.620 1.00 97.81 312 LYS A CA 1
ATOM 2583 C C . LYS A 1 312 ? -1.306 -11.832 -3.166 1.00 97.81 312 LYS A C 1
ATOM 2585 O O . LYS A 1 312 ? -1.196 -10.795 -2.521 1.00 97.81 312 LYS A O 1
ATOM 2590 N N . ASN A 1 313 ? -1.772 -12.959 -2.636 1.00 98.31 313 ASN A N 1
ATOM 2591 C CA . ASN A 1 313 ? -2.179 -13.049 -1.236 1.00 98.31 313 ASN A CA 1
ATOM 2592 C C . ASN A 1 313 ? -0.980 -12.899 -0.293 1.00 98.31 313 ASN A C 1
ATOM 2594 O O . ASN A 1 313 ? -1.073 -12.172 0.686 1.00 98.31 313 ASN A O 1
ATOM 2598 N N . GLU A 1 314 ? 0.160 -13.507 -0.614 1.00 98.25 314 GLU A N 1
ATOM 2599 C CA . GLU A 1 314 ? 1.380 -13.367 0.191 1.00 98.25 314 GLU A CA 1
ATOM 2600 C C . GLU A 1 314 ? 1.936 -11.939 0.148 1.00 98.25 314 GLU A C 1
ATOM 2602 O O . GLU A 1 314 ? 2.383 -11.420 1.165 1.00 98.25 314 GLU A O 1
ATOM 2607 N N . ILE A 1 315 ? 1.865 -11.269 -1.006 1.00 98.50 315 ILE A N 1
ATOM 2608 C CA . ILE A 1 315 ? 2.263 -9.857 -1.128 1.00 98.50 315 ILE A CA 1
ATOM 2609 C C . ILE A 1 315 ? 1.334 -8.965 -0.294 1.00 98.50 315 ILE A C 1
ATOM 2611 O O . ILE A 1 315 ? 1.803 -8.074 0.414 1.00 98.50 315 ILE A O 1
ATOM 2615 N N . LEU A 1 316 ? 0.022 -9.212 -0.337 1.00 98.56 316 LEU A N 1
ATOM 2616 C CA . LEU A 1 316 ? -0.944 -8.479 0.481 1.00 98.56 316 LEU A CA 1
ATOM 2617 C C . LEU A 1 316 ? -0.734 -8.738 1.978 1.00 98.56 316 LEU A C 1
ATOM 2619 O O . LEU A 1 316 ? -0.831 -7.811 2.776 1.00 98.56 316 LEU A O 1
ATOM 2623 N N . GLU A 1 317 ? -0.421 -9.975 2.363 1.00 98.38 317 GLU A N 1
ATOM 2624 C CA . GLU A 1 317 ? -0.071 -10.333 3.738 1.00 98.38 317 GLU A CA 1
ATOM 2625 C C . GLU A 1 317 ? 1.178 -9.583 4.209 1.00 98.38 317 GLU A C 1
ATOM 2627 O O . GLU A 1 317 ? 1.158 -8.979 5.283 1.00 98.38 317 GLU A O 1
ATOM 2632 N N . ALA A 1 318 ? 2.236 -9.559 3.392 1.00 97.81 318 ALA A N 1
ATOM 2633 C CA . ALA A 1 318 ? 3.456 -8.812 3.680 1.00 97.81 318 ALA A CA 1
ATOM 2634 C C . ALA A 1 318 ? 3.184 -7.316 3.823 1.00 97.81 318 ALA A C 1
ATOM 2636 O O . ALA A 1 318 ? 3.685 -6.684 4.754 1.00 97.81 318 ALA A O 1
ATOM 2637 N N . TYR A 1 319 ? 2.343 -6.756 2.955 1.00 97.62 319 TYR A N 1
ATOM 2638 C CA . TYR A 1 319 ? 1.924 -5.366 3.054 1.00 97.62 319 TYR A CA 1
ATOM 2639 C C . TYR A 1 319 ? 1.190 -5.095 4.369 1.00 97.62 319 TYR A C 1
ATOM 2641 O O . TYR A 1 319 ? 1.649 -4.288 5.174 1.00 97.62 319 TYR A O 1
ATOM 2649 N N . LEU A 1 320 ? 0.088 -5.801 4.632 1.00 97.44 320 LEU A N 1
ATOM 2650 C CA . LEU A 1 320 ? -0.768 -5.566 5.798 1.00 97.44 320 LEU A CA 1
ATOM 2651 C C . LEU A 1 320 ? -0.041 -5.794 7.124 1.00 97.44 320 LEU A C 1
ATOM 2653 O O . LEU A 1 320 ? -0.369 -5.143 8.113 1.00 97.44 320 LEU A O 1
ATOM 2657 N N . ASN A 1 321 ? 0.955 -6.677 7.159 1.00 97.19 321 ASN A N 1
ATOM 2658 C CA . ASN A 1 321 ? 1.774 -6.884 8.347 1.00 97.19 321 ASN A CA 1
ATOM 2659 C C . ASN A 1 321 ? 2.831 -5.803 8.567 1.00 97.19 321 ASN A C 1
ATOM 2661 O O . ASN A 1 321 ? 3.322 -5.694 9.680 1.00 97.19 321 ASN A O 1
ATOM 2665 N N . ASN A 1 322 ? 3.163 -4.988 7.565 1.00 94.81 322 ASN A N 1
ATOM 2666 C CA . ASN A 1 322 ? 4.283 -4.048 7.653 1.00 94.81 322 ASN A CA 1
ATOM 2667 C C . ASN A 1 322 ? 3.924 -2.604 7.287 1.00 94.81 322 ASN A C 1
ATOM 2669 O O . ASN A 1 322 ? 4.792 -1.732 7.283 1.00 94.81 322 ASN A O 1
ATOM 2673 N N . ILE A 1 323 ? 2.656 -2.317 6.993 1.00 93.25 323 ILE A N 1
ATOM 2674 C CA . ILE A 1 323 ? 2.195 -0.943 6.804 1.00 93.25 323 ILE A CA 1
ATOM 2675 C C . ILE A 1 323 ? 2.405 -0.113 8.068 1.00 93.25 323 ILE A C 1
ATOM 2677 O O . ILE A 1 323 ? 2.063 -0.540 9.170 1.00 93.25 323 ILE A O 1
ATOM 2681 N N . TYR A 1 324 ? 2.930 1.098 7.903 1.00 91.12 324 TYR A N 1
ATOM 2682 C CA . TYR A 1 324 ? 3.004 2.063 8.992 1.00 91.12 324 TYR A CA 1
ATOM 2683 C C . TYR A 1 324 ? 1.614 2.641 9.268 1.00 91.12 324 TYR A C 1
ATOM 2685 O O . TYR A 1 324 ? 0.945 3.127 8.357 1.00 91.12 324 TYR A O 1
ATOM 2693 N N . LEU A 1 325 ? 1.190 2.601 10.528 1.00 90.62 325 LEU A N 1
ATOM 2694 C CA . LEU A 1 325 ? -0.121 3.058 10.988 1.00 90.62 325 LEU A CA 1
ATOM 2695 C C . LEU A 1 325 ? -0.005 4.157 12.052 1.00 90.62 325 LEU A C 1
ATOM 2697 O O . LEU A 1 325 ? -0.951 4.389 12.789 1.00 90.62 325 LEU A O 1
ATOM 2701 N N . GLY A 1 326 ? 1.124 4.873 12.108 1.00 87.56 326 GLY A N 1
ATOM 2702 C CA . GLY A 1 326 ? 1.314 6.000 13.029 1.00 87.56 326 GLY A CA 1
ATOM 2703 C C . GLY A 1 326 ? 1.828 5.554 14.398 1.00 87.56 326 GLY A C 1
ATOM 2704 O O . GLY A 1 326 ? 1.842 4.368 14.699 1.00 87.56 326 GLY A O 1
ATOM 2705 N N . LYS A 1 327 ? 2.295 6.495 15.231 1.00 85.19 327 LYS A N 1
ATOM 2706 C CA . LYS A 1 327 ? 2.778 6.226 16.606 1.00 85.19 327 LYS A CA 1
ATOM 2707 C C . LYS A 1 327 ? 3.740 5.025 16.694 1.00 85.19 327 LYS A C 1
ATOM 2709 O O . LYS A 1 327 ? 3.566 4.145 17.532 1.00 85.19 327 LYS A O 1
ATOM 2714 N N . SER A 1 328 ? 4.703 4.946 15.769 1.00 87.25 328 SER A N 1
ATOM 2715 C CA . SER A 1 328 ? 5.671 3.833 15.675 1.00 87.25 328 SER A CA 1
ATOM 2716 C C . SER A 1 328 ? 5.037 2.437 15.533 1.00 87.25 328 SER A C 1
ATOM 2718 O O . SER A 1 328 ? 5.671 1.430 15.831 1.00 87.25 328 SER A O 1
ATOM 2720 N N . THR A 1 329 ? 3.788 2.368 15.071 1.00 89.88 329 THR A N 1
ATOM 2721 C CA . THR A 1 329 ? 3.010 1.134 14.942 1.00 89.88 329 THR A CA 1
ATOM 2722 C C . THR A 1 329 ? 3.069 0.626 13.510 1.00 89.88 329 THR A C 1
ATOM 2724 O O . THR A 1 329 ? 2.742 1.352 12.568 1.00 89.88 329 THR A O 1
ATOM 2727 N N . TYR A 1 330 ? 3.468 -0.635 13.355 1.00 92.69 330 TYR A N 1
ATOM 2728 C CA . TYR A 1 330 ? 3.580 -1.314 12.069 1.00 92.69 330 TYR A CA 1
ATOM 2729 C C . TYR A 1 330 ? 2.699 -2.561 12.055 1.00 92.69 330 TYR A C 1
ATOM 2731 O O . TYR A 1 330 ? 2.722 -3.361 12.989 1.00 92.69 330 TYR A O 1
ATOM 2739 N N . GLY A 1 331 ? 1.929 -2.714 10.982 1.00 95.00 331 GLY A N 1
ATOM 2740 C CA . GLY A 1 331 ? 1.042 -3.845 10.766 1.00 95.00 331 GLY A CA 1
ATOM 2741 C C . GLY A 1 331 ? -0.356 -3.676 11.358 1.00 95.00 331 GLY A C 1
ATOM 2742 O O . GLY A 1 331 ? -0.565 -3.076 12.414 1.00 95.00 331 GLY A O 1
ATOM 2743 N N . VAL A 1 332 ? -1.344 -4.254 10.673 1.00 96.00 332 VAL A N 1
ATOM 2744 C CA . VAL A 1 332 ? -2.768 -4.125 11.022 1.00 96.00 332 VAL A CA 1
ATOM 2745 C C . VAL A 1 332 ? -3.129 -4.694 12.391 1.00 96.00 332 VAL A C 1
ATOM 2747 O O . VAL A 1 332 ? -4.052 -4.185 13.017 1.00 96.00 332 VAL A O 1
ATOM 2750 N N . GLN A 1 333 ? -2.408 -5.704 12.886 1.00 96.44 333 GLN A N 1
ATOM 2751 C CA . GLN A 1 333 ? -2.628 -6.261 14.225 1.00 96.44 333 GLN A CA 1
ATOM 2752 C C . GLN A 1 333 ? -2.276 -5.245 15.313 1.00 96.44 333 GLN A C 1
ATOM 2754 O O . GLN A 1 333 ? -3.065 -5.009 16.228 1.00 96.44 333 GLN A O 1
ATOM 2759 N N . ALA A 1 334 ? -1.112 -4.608 15.195 1.00 94.50 334 ALA A N 1
ATOM 2760 C CA . ALA A 1 334 ? -0.698 -3.576 16.130 1.00 94.50 334 ALA A CA 1
ATOM 2761 C C . ALA A 1 334 ? -1.587 -2.324 15.994 1.00 94.50 334 ALA A C 1
ATOM 2763 O O . ALA A 1 334 ? -1.994 -1.748 17.001 1.00 94.50 334 ALA A O 1
ATOM 2764 N N . GLY A 1 335 ? -1.992 -1.967 14.769 1.00 93.75 335 GLY A N 1
ATOM 2765 C CA . GLY A 1 335 ? -2.957 -0.891 14.522 1.00 93.75 335 GLY A CA 1
ATOM 2766 C C . GLY A 1 335 ? -4.338 -1.148 15.138 1.00 93.75 335 GLY A C 1
ATOM 2767 O O . GLY A 1 335 ? -4.909 -0.258 15.762 1.00 93.75 335 GLY A O 1
ATOM 2768 N N . ALA A 1 336 ? -4.868 -2.368 15.027 1.00 95.56 336 ALA A N 1
ATOM 2769 C CA . ALA A 1 336 ? -6.136 -2.759 15.645 1.00 95.56 336 ALA A CA 1
ATOM 2770 C C . ALA A 1 336 ? -6.101 -2.592 17.174 1.00 95.56 336 ALA A C 1
ATOM 2772 O O . ALA A 1 336 ? -7.018 -2.007 17.761 1.00 95.56 336 ALA A O 1
ATOM 2773 N N . LYS A 1 337 ? -5.003 -3.031 17.804 1.00 94.69 337 LYS A N 1
ATOM 2774 C CA . LYS A 1 337 ? -4.760 -2.854 19.241 1.00 94.69 337 LYS A CA 1
ATOM 2775 C C . LYS A 1 337 ? -4.663 -1.371 19.608 1.00 94.69 337 LYS A C 1
ATOM 2777 O O . LYS A 1 337 ? -5.321 -0.943 20.551 1.00 94.69 337 LYS A O 1
ATOM 2782 N N . LEU A 1 338 ? -3.902 -0.589 18.839 1.00 92.19 338 LEU A N 1
ATOM 2783 C CA . LEU A 1 338 ? -3.692 0.839 19.083 1.00 92.19 338 LEU A CA 1
ATOM 2784 C C . LEU A 1 338 ? -4.996 1.644 19.017 1.00 92.19 338 LEU A C 1
ATOM 2786 O O . LEU A 1 338 ? -5.290 2.417 19.925 1.00 92.19 338 LEU A O 1
ATOM 2790 N N . TYR A 1 339 ? -5.761 1.487 17.937 1.00 92.81 339 TYR A N 1
ATOM 2791 C CA . TYR A 1 339 ? -6.910 2.351 17.658 1.00 92.81 339 TYR A CA 1
ATOM 2792 C C . TYR A 1 339 ? -8.212 1.851 18.274 1.00 92.81 339 TYR A C 1
ATOM 2794 O O . TYR A 1 339 ? -9.088 2.661 18.563 1.00 92.81 339 TYR A O 1
ATOM 2802 N N . PHE A 1 340 ? -8.356 0.542 18.489 1.00 95.19 340 PHE A N 1
ATOM 2803 C CA . PHE A 1 340 ? -9.625 -0.053 18.916 1.00 95.19 340 PHE A CA 1
ATOM 2804 C C . PHE A 1 340 ? -9.507 -0.973 20.130 1.00 95.19 340 PHE A C 1
ATOM 2806 O O . PHE A 1 340 ? -10.535 -1.453 20.597 1.00 95.19 340 PHE A O 1
ATOM 2813 N N . GLY A 1 341 ? -8.297 -1.238 20.636 1.00 95.25 341 GLY A N 1
ATOM 2814 C CA . GLY A 1 341 ? -8.093 -2.168 21.750 1.00 95.25 341 GLY A CA 1
ATOM 2815 C C . GLY A 1 341 ? -8.464 -3.617 21.422 1.00 95.25 341 GLY A C 1
ATOM 2816 O O . GLY A 1 341 ? -8.783 -4.370 22.334 1.00 95.25 341 GLY A O 1
ATOM 2817 N N . LYS A 1 342 ? -8.461 -3.997 20.137 1.00 96.19 342 LYS A N 1
ATOM 2818 C CA . LYS A 1 342 ? -8.932 -5.301 19.643 1.00 96.19 342 LYS A CA 1
ATOM 2819 C C . LYS A 1 342 ? -7.864 -6.030 18.843 1.00 96.19 342 LYS A C 1
ATOM 2821 O O . LYS A 1 342 ? -6.960 -5.405 18.287 1.00 96.19 342 LYS A O 1
ATOM 2826 N N . ASN A 1 343 ? -8.009 -7.345 18.719 1.00 97.12 343 ASN A N 1
ATOM 2827 C CA . ASN A 1 343 ? -7.273 -8.101 17.713 1.00 97.12 343 ASN A CA 1
ATOM 2828 C C . ASN A 1 343 ? -7.806 -7.792 16.307 1.00 97.12 343 ASN A C 1
ATOM 2830 O O . ASN A 1 343 ? -8.965 -7.409 16.131 1.00 97.12 343 ASN A O 1
ATOM 2834 N N . VAL A 1 344 ? -6.973 -7.969 15.274 1.00 97.19 344 VAL A N 1
ATOM 2835 C CA . VAL A 1 344 ? -7.374 -7.629 13.898 1.00 97.19 344 VAL A CA 1
ATOM 2836 C C . VAL A 1 344 ? -8.582 -8.440 13.424 1.00 97.19 344 VAL A C 1
ATOM 2838 O O . VAL A 1 344 ? -9.424 -7.920 12.699 1.00 97.19 344 VAL A O 1
ATOM 2841 N N . ASN A 1 345 ? -8.695 -9.696 13.858 1.00 97.62 345 ASN A N 1
ATOM 2842 C CA . ASN A 1 345 ? -9.789 -10.603 13.510 1.00 97.62 345 ASN A CA 1
ATOM 2843 C C . ASN A 1 345 ? -11.132 -10.215 14.157 1.00 97.62 345 ASN A C 1
ATOM 2845 O O . ASN A 1 345 ? -12.171 -10.697 13.718 1.00 97.62 345 ASN A O 1
ATOM 2849 N N . GLU A 1 346 ? -11.125 -9.336 15.160 1.00 97.88 346 GLU A N 1
ATOM 2850 C CA . GLU A 1 346 ? -12.315 -8.850 15.873 1.00 97.88 346 GLU A CA 1
ATOM 2851 C C . GLU A 1 346 ? -12.828 -7.512 15.316 1.00 97.88 346 GLU A C 1
ATOM 2853 O O . GLU A 1 346 ? -13.831 -6.968 15.794 1.00 97.88 346 GLU A O 1
ATOM 2858 N N . LEU A 1 347 ? -12.138 -6.939 14.323 1.00 97.94 347 LEU A N 1
ATOM 2859 C CA . LEU A 1 347 ? -12.547 -5.672 13.733 1.00 97.94 347 LEU A CA 1
ATOM 2860 C C . LEU A 1 347 ? -13.846 -5.838 12.949 1.00 97.94 347 LEU A C 1
ATOM 2862 O O . LEU A 1 347 ? -13.951 -6.630 12.010 1.00 97.94 347 LEU A O 1
ATOM 2866 N N . ASN A 1 348 ? -14.827 -5.003 13.282 1.00 97.25 348 ASN A N 1
ATOM 2867 C CA . ASN A 1 348 ? -16.040 -4.892 12.485 1.00 97.25 348 ASN A CA 1
ATOM 2868 C C . ASN A 1 348 ? -15.785 -4.102 11.183 1.00 97.25 348 ASN A C 1
ATOM 2870 O O . ASN A 1 348 ? -14.681 -3.616 10.915 1.00 97.25 348 ASN A O 1
ATOM 2874 N N . PHE A 1 349 ? -16.819 -3.966 10.351 1.00 97.50 349 PHE A N 1
ATOM 2875 C CA . PHE A 1 349 ? -16.735 -3.260 9.069 1.00 97.50 349 PHE A CA 1
ATOM 2876 C C . PHE A 1 349 ? -16.299 -1.788 9.203 1.00 97.50 349 PHE A C 1
ATOM 2878 O O . PHE A 1 349 ? -15.411 -1.336 8.475 1.00 97.50 349 PHE A O 1
ATOM 2885 N N . GLY A 1 350 ? -16.876 -1.048 10.155 1.00 96.75 350 GLY A N 1
ATOM 2886 C CA . GLY A 1 350 ? -16.501 0.340 10.424 1.00 96.75 350 GLY A CA 1
ATOM 2887 C C . GLY A 1 350 ? -15.036 0.451 10.838 1.00 96.75 350 GLY A C 1
ATOM 2888 O O . GLY A 1 350 ? -14.275 1.203 10.240 1.00 96.75 350 GLY A O 1
ATOM 2889 N N . GLN A 1 351 ? -14.601 -0.367 11.793 1.00 97.19 351 GLN A N 1
ATOM 2890 C CA . GLN A 1 351 ? -13.221 -0.354 12.283 1.00 97.19 351 GLN A CA 1
ATOM 2891 C C . GLN A 1 351 ? -12.218 -0.756 11.191 1.00 97.19 351 GLN A C 1
ATOM 2893 O O . GLN A 1 351 ? -11.168 -0.134 11.059 1.00 97.19 351 GLN A O 1
ATOM 2898 N N . SER A 1 352 ? -12.571 -1.732 10.348 1.00 97.62 352 SER A N 1
ATOM 2899 C CA . SER A 1 352 ? -11.767 -2.144 9.189 1.00 97.62 352 SER A CA 1
ATOM 2900 C C . SER A 1 352 ? -11.566 -1.000 8.188 1.00 97.62 352 SER A C 1
ATOM 2902 O O . SER A 1 352 ? -10.448 -0.718 7.765 1.00 97.62 352 SER A O 1
ATOM 2904 N N . THR A 1 353 ? -12.649 -0.317 7.812 1.00 96.56 353 THR A N 1
ATOM 2905 C CA . THR A 1 353 ? -12.595 0.791 6.843 1.00 96.56 353 THR A CA 1
ATOM 2906 C C . THR A 1 353 ? -11.919 2.032 7.414 1.00 96.56 353 THR A C 1
ATOM 2908 O O . THR A 1 353 ? -11.222 2.736 6.687 1.00 96.56 353 THR A O 1
ATOM 2911 N N . MET A 1 354 ? -12.074 2.275 8.717 1.00 94.75 354 MET A N 1
ATOM 2912 C CA . MET A 1 354 ? -11.372 3.338 9.430 1.00 94.75 354 MET A CA 1
ATOM 2913 C C . MET A 1 354 ? -9.861 3.079 9.444 1.00 94.75 354 MET A C 1
ATOM 2915 O O . MET A 1 354 ? -9.091 3.953 9.056 1.00 94.75 354 MET A O 1
ATOM 2919 N N . LEU A 1 355 ? -9.433 1.862 9.802 1.00 94.88 355 LEU A N 1
ATOM 2920 C CA . LEU A 1 355 ? -8.016 1.490 9.829 1.00 94.88 355 LEU A CA 1
ATOM 2921 C C . LEU A 1 355 ? -7.363 1.607 8.444 1.00 94.88 355 LEU A C 1
ATOM 2923 O O . LEU A 1 355 ? -6.255 2.123 8.329 1.00 94.88 355 LEU A O 1
ATOM 2927 N N . ALA A 1 356 ? -8.072 1.201 7.385 1.00 94.12 356 ALA A N 1
ATOM 2928 C CA . ALA A 1 356 ? -7.622 1.380 6.004 1.00 94.12 356 ALA A CA 1
ATOM 2929 C C . ALA A 1 356 ? -7.503 2.859 5.590 1.00 94.12 356 ALA A C 1
ATOM 2931 O O . ALA A 1 356 ? -6.731 3.186 4.698 1.00 94.12 356 ALA A O 1
ATOM 2932 N N . GLY A 1 357 ? -8.247 3.770 6.222 1.00 89.38 357 GLY A N 1
ATOM 2933 C CA . GLY A 1 357 ? -8.122 5.204 5.967 1.00 89.38 357 GLY A CA 1
ATOM 2934 C C . GLY A 1 357 ? -6.797 5.787 6.466 1.00 89.38 357 GLY A C 1
ATOM 2935 O O . GLY A 1 357 ? -6.240 6.684 5.832 1.00 89.38 357 GLY A O 1
ATOM 2936 N N . ILE A 1 358 ? -6.263 5.248 7.563 1.00 86.50 358 ILE A N 1
ATOM 2937 C CA . ILE A 1 358 ? -5.074 5.773 8.250 1.00 86.50 358 ILE A CA 1
ATOM 2938 C C . ILE A 1 358 ? -3.797 5.615 7.398 1.00 86.50 358 ILE A C 1
ATOM 2940 O O . ILE A 1 358 ? -2.896 6.449 7.491 1.00 86.50 358 ILE A O 1
ATOM 2944 N N . THR A 1 359 ? -3.735 4.621 6.504 1.00 75.62 359 THR A N 1
ATOM 2945 C CA . THR A 1 359 ? -2.535 4.243 5.721 1.00 75.62 359 THR A CA 1
ATOM 2946 C C . THR A 1 359 ? -1.947 5.366 4.862 1.00 75.62 359 THR A C 1
ATOM 2948 O O . THR A 1 359 ? -0.729 5.486 4.751 1.00 75.62 359 THR A O 1
ATOM 2951 N N . ASN A 1 360 ? -2.790 6.224 4.280 1.00 66.56 360 ASN A N 1
ATOM 2952 C CA . ASN A 1 360 ? -2.371 7.219 3.286 1.00 66.56 360 ASN A CA 1
ATOM 2953 C C . ASN A 1 360 ? -1.575 8.396 3.894 1.00 66.56 360 ASN A C 1
ATOM 2955 O O . ASN A 1 360 ? -0.828 9.067 3.184 1.00 66.56 360 ASN A O 1
ATOM 2959 N N . ASN A 1 361 ? -1.731 8.660 5.198 1.00 67.88 361 ASN A N 1
ATOM 2960 C CA . ASN A 1 361 ? -0.914 9.617 5.955 1.00 67.88 361 ASN A CA 1
ATOM 2961 C C . ASN A 1 361 ? -1.099 9.409 7.475 1.00 67.88 361 ASN A C 1
ATOM 2963 O O . ASN A 1 361 ? -1.868 10.137 8.113 1.00 67.88 361 ASN A O 1
ATOM 2967 N N . PRO A 1 362 ? -0.393 8.442 8.081 1.00 66.69 362 PRO A N 1
ATOM 2968 C CA . PRO A 1 362 ? -0.683 8.024 9.452 1.00 66.69 362 PRO A CA 1
ATOM 2969 C C . PRO A 1 362 ? -0.450 9.097 10.523 1.00 66.69 362 PRO A C 1
ATOM 2971 O O . PRO A 1 362 ? -1.004 9.011 11.615 1.00 66.69 362 PRO A O 1
ATOM 2974 N N . ASN A 1 363 ? 0.357 10.122 10.229 1.00 65.44 363 ASN A N 1
ATOM 2975 C CA . ASN A 1 363 ? 0.591 11.237 11.149 1.00 65.44 363 ASN A CA 1
ATOM 2976 C C . ASN A 1 363 ? -0.565 12.247 11.141 1.00 65.44 363 ASN A C 1
ATOM 2978 O O . ASN A 1 363 ? -0.876 12.820 12.179 1.00 65.44 363 ASN A O 1
ATOM 2982 N N . LEU A 1 364 ? -1.217 12.436 9.990 1.00 60.06 364 LEU A N 1
ATOM 2983 C CA . LEU A 1 364 ? -2.367 13.330 9.846 1.00 60.06 364 LEU A CA 1
ATOM 2984 C C . LEU A 1 364 ? -3.631 12.708 10.461 1.00 60.06 364 LEU A C 1
ATOM 2986 O O . LEU A 1 364 ? -4.391 13.366 11.163 1.00 60.06 364 LEU A O 1
ATOM 2990 N N . TYR A 1 365 ? -3.822 11.403 10.272 1.00 69.50 365 TYR A N 1
ATOM 2991 C CA . TYR A 1 365 ? -5.056 10.706 10.649 1.00 69.50 365 TYR A CA 1
ATOM 2992 C C . TYR A 1 365 ? -5.033 10.100 12.062 1.00 69.50 365 TYR A C 1
ATOM 2994 O O . TYR A 1 365 ? -5.711 9.111 12.326 1.00 69.50 365 TYR A O 1
ATOM 3002 N N . GLN A 1 366 ? -4.266 10.690 12.988 1.00 69.19 366 GLN A N 1
ATOM 3003 C CA . GLN A 1 366 ? -4.318 10.314 14.410 1.00 69.19 366 GLN A CA 1
ATOM 3004 C C . GLN A 1 366 ? -5.548 10.892 15.123 1.00 69.19 366 GLN A C 1
ATOM 3006 O O . GLN A 1 366 ? -5.976 10.348 16.137 1.00 69.19 366 GLN A O 1
ATOM 3011 N N . ASN A 1 367 ? -6.107 11.984 14.594 1.00 80.94 367 ASN A N 1
ATOM 3012 C CA . ASN A 1 367 ? -7.346 12.583 15.073 1.00 80.94 367 ASN A CA 1
ATOM 3013 C C . ASN A 1 367 ? -8.553 11.861 14.447 1.00 80.94 367 ASN A C 1
ATOM 3015 O O . ASN A 1 367 ? -8.595 11.680 13.226 1.00 80.94 367 ASN A O 1
ATOM 3019 N N . TYR A 1 368 ? -9.528 11.481 15.279 1.00 84.62 368 TYR A N 1
ATOM 3020 C CA . TYR A 1 368 ? -10.734 10.766 14.855 1.00 84.62 368 TYR A CA 1
ATOM 3021 C C . TYR A 1 368 ? -11.495 11.480 13.729 1.00 84.62 368 TYR A C 1
ATOM 3023 O O . TYR A 1 368 ? -11.844 10.835 12.746 1.00 84.62 368 TYR A O 1
ATOM 3031 N N . GLU A 1 369 ? -11.683 12.797 13.806 1.00 84.75 369 GLU A N 1
ATOM 3032 C CA . GLU A 1 369 ? -12.423 13.581 12.805 1.00 84.75 369 GLU A CA 1
ATOM 3033 C C . GLU A 1 369 ? -11.768 13.477 11.418 1.00 84.75 369 GLU A C 1
ATOM 3035 O O . GLU A 1 369 ? -12.418 13.214 10.404 1.00 84.75 369 GLU A O 1
ATOM 3040 N N . GLN A 1 370 ? -10.439 13.603 11.367 1.00 84.88 370 GLN A N 1
ATOM 3041 C CA . GLN A 1 370 ? -9.685 13.498 10.115 1.00 84.88 370 GLN A CA 1
ATOM 3042 C C . GLN A 1 370 ? -9.678 12.062 9.583 1.00 84.88 370 GLN A C 1
ATOM 3044 O O . GLN A 1 370 ? -9.813 11.839 8.376 1.00 84.88 370 GLN A O 1
ATOM 3049 N N . ALA A 1 371 ? -9.555 11.078 10.478 1.00 87.56 371 ALA A N 1
ATOM 3050 C CA . ALA A 1 371 ? -9.661 9.672 10.118 1.00 87.56 371 ALA A CA 1
ATOM 3051 C C . ALA A 1 371 ? -11.063 9.337 9.584 1.00 87.56 371 ALA A C 1
ATOM 3053 O O . ALA A 1 371 ? -11.180 8.605 8.603 1.00 87.56 371 ALA A O 1
ATOM 3054 N N . LYS A 1 372 ? -12.120 9.939 10.142 1.00 89.94 372 LYS A N 1
ATOM 3055 C CA . LYS A 1 372 ? -13.511 9.753 9.720 1.00 89.94 372 LYS A CA 1
ATOM 3056 C C . LYS A 1 372 ? -13.769 10.311 8.321 1.00 89.94 372 LYS A C 1
ATOM 3058 O O . LYS A 1 372 ? -14.341 9.611 7.482 1.00 89.94 372 LYS A O 1
ATOM 3063 N N . LYS A 1 373 ? -13.257 11.506 8.013 1.00 88.06 373 LYS A N 1
ATOM 3064 C CA . LYS A 1 373 ? -13.259 12.050 6.641 1.00 88.06 373 LYS A CA 1
ATOM 3065 C C . LYS A 1 373 ? -12.548 11.126 5.663 1.00 88.06 373 LYS A C 1
ATOM 3067 O O . LYS A 1 373 ? -13.042 10.832 4.575 1.00 88.06 373 LYS A O 1
ATOM 3072 N N . ARG A 1 374 ? -11.400 10.586 6.068 1.00 88.81 374 ARG A N 1
ATOM 3073 C CA . ARG A 1 374 ? -10.654 9.653 5.225 1.00 88.81 374 ARG A CA 1
ATOM 3074 C C . ARG A 1 374 ? -11.376 8.311 5.056 1.00 88.81 374 ARG A C 1
ATOM 3076 O O . ARG A 1 374 ? -11.391 7.780 3.944 1.00 88.81 374 ARG A O 1
ATOM 3083 N N . GLN A 1 375 ? -12.030 7.803 6.101 1.00 93.62 375 GLN A N 1
ATOM 3084 C CA . GLN A 1 375 ? -12.892 6.620 6.047 1.00 93.62 375 GLN A CA 1
ATOM 3085 C C . GLN A 1 375 ? -14.021 6.814 5.030 1.00 93.62 375 GLN A C 1
ATOM 3087 O O . GLN A 1 375 ? -14.321 5.888 4.282 1.00 93.62 375 GLN A O 1
ATOM 3092 N N . ALA A 1 376 ? -14.615 8.006 4.942 1.00 93.19 376 ALA A N 1
ATOM 3093 C CA . ALA A 1 376 ? -15.660 8.298 3.963 1.00 93.19 376 ALA A CA 1
ATOM 3094 C C . ALA A 1 376 ? -15.189 8.089 2.510 1.00 93.19 376 ALA A C 1
ATOM 3096 O O . ALA A 1 376 ? -15.928 7.535 1.692 1.00 93.19 376 ALA A O 1
ATOM 3097 N N . ILE A 1 377 ? -13.937 8.449 2.202 1.00 91.56 377 ILE A N 1
ATOM 3098 C CA . ILE A 1 377 ? -13.323 8.205 0.886 1.00 91.56 377 ILE A CA 1
ATOM 3099 C C . ILE A 1 377 ? -13.114 6.701 0.654 1.00 91.56 377 ILE A C 1
ATOM 3101 O O . ILE A 1 377 ? -13.414 6.207 -0.432 1.00 91.56 377 ILE A O 1
ATOM 3105 N N . VAL A 1 378 ? -12.640 5.962 1.664 1.00 94.50 378 VAL A N 1
ATOM 3106 C CA . VAL A 1 378 ? -12.494 4.493 1.591 1.00 94.50 378 VAL A CA 1
ATOM 3107 C C . VAL A 1 378 ? -13.846 3.835 1.319 1.00 94.50 378 VAL A C 1
ATOM 3109 O O . VAL A 1 378 ? -13.977 3.045 0.390 1.00 94.50 378 VAL A O 1
ATOM 3112 N N . LEU A 1 379 ? -14.873 4.206 2.082 1.00 96.38 379 LEU A N 1
ATOM 3113 C CA . LEU A 1 379 ? -16.237 3.708 1.935 1.00 96.38 379 LEU A CA 1
ATOM 3114 C C . LEU A 1 379 ? -16.794 3.995 0.535 1.00 96.38 379 LEU A C 1
ATOM 3116 O O . LEU A 1 379 ? -17.361 3.102 -0.095 1.00 96.38 379 LEU A O 1
ATOM 3120 N N . TYR A 1 380 ? -16.582 5.209 0.021 1.00 94.75 380 TYR A N 1
ATOM 3121 C CA . TYR A 1 380 ? -16.979 5.566 -1.339 1.00 94.75 380 TYR A CA 1
ATOM 3122 C C . TYR A 1 380 ? -16.275 4.688 -2.382 1.00 94.75 380 TYR A C 1
ATOM 3124 O O . TYR A 1 380 ? -16.925 4.170 -3.288 1.00 94.75 380 TYR A O 1
ATOM 3132 N N . LYS A 1 381 ? -14.966 4.456 -2.226 1.00 93.31 381 LYS A N 1
ATOM 3133 C CA . LYS A 1 381 ? -14.186 3.607 -3.136 1.00 93.31 381 LYS A CA 1
ATOM 3134 C C . LYS A 1 381 ? -14.611 2.148 -3.098 1.00 93.31 381 LYS A C 1
ATOM 3136 O O . LYS A 1 381 ? -14.691 1.511 -4.144 1.00 93.31 381 LYS A O 1
ATOM 3141 N N . MET A 1 382 ? -14.923 1.625 -1.917 1.00 97.12 382 MET A N 1
ATOM 3142 C CA . MET A 1 382 ? -15.467 0.278 -1.783 1.00 97.12 382 MET A CA 1
ATOM 3143 C C . MET A 1 382 ? -16.822 0.139 -2.480 1.00 97.12 382 MET A C 1
ATOM 3145 O O . MET A 1 382 ? -17.064 -0.880 -3.120 1.00 97.12 382 MET A O 1
ATOM 3149 N N . TYR A 1 383 ? -17.691 1.146 -2.372 1.00 96.62 383 TYR A N 1
ATOM 3150 C CA . TYR A 1 383 ? -18.982 1.162 -3.060 1.00 96.62 383 TYR A CA 1
ATOM 3151 C C . TYR A 1 383 ? -18.812 1.204 -4.580 1.00 96.62 383 TYR A C 1
ATOM 3153 O O . TYR A 1 383 ? -19.352 0.364 -5.291 1.00 96.62 383 TYR A O 1
ATOM 3161 N N . GLU A 1 384 ? -18.009 2.143 -5.070 1.00 94.19 384 GLU A N 1
ATOM 3162 C CA . GLU A 1 384 ? -17.767 2.351 -6.498 1.00 94.19 384 GLU A CA 1
ATOM 3163 C C . GLU A 1 384 ? -17.145 1.125 -7.184 1.00 94.19 384 GLU A C 1
ATOM 3165 O O . GLU A 1 384 ? -17.463 0.829 -8.331 1.00 94.19 384 GLU A O 1
ATOM 3170 N N . LEU A 1 385 ? -16.278 0.391 -6.480 1.00 94.75 385 LEU A N 1
ATOM 3171 C CA . LEU A 1 385 ? -15.672 -0.850 -6.974 1.00 94.75 385 LEU A CA 1
ATOM 3172 C C . LEU A 1 385 ? -16.551 -2.093 -6.738 1.00 94.75 385 LEU A C 1
ATOM 3174 O O . LEU A 1 385 ? -16.136 -3.202 -7.066 1.00 94.75 385 LEU A O 1
ATOM 3178 N N . GLY A 1 386 ? -17.744 -1.935 -6.156 1.00 96.50 386 GLY A N 1
ATOM 3179 C CA . GLY A 1 386 ? -18.698 -3.024 -5.937 1.00 96.50 386 GLY A CA 1
ATOM 3180 C C . GLY A 1 386 ? -18.380 -3.949 -4.757 1.00 96.50 386 GLY A C 1
ATOM 3181 O O . GLY A 1 386 ? -19.012 -4.994 -4.620 1.00 96.50 386 GLY A O 1
ATOM 3182 N N . TYR A 1 387 ? -17.444 -3.586 -3.873 1.00 96.38 387 TYR A N 1
ATOM 3183 C CA . TYR A 1 387 ? -17.166 -4.353 -2.649 1.00 96.38 387 TYR A CA 1
ATOM 3184 C C . TYR A 1 387 ? -18.301 -4.264 -1.623 1.00 96.38 387 TYR A C 1
ATOM 3186 O O . TYR A 1 387 ? -18.448 -5.164 -0.796 1.00 96.38 387 TYR A O 1
ATOM 3194 N N . ILE A 1 388 ? -19.081 -3.179 -1.649 1.00 97.12 388 ILE A N 1
ATOM 3195 C CA . ILE A 1 388 ? -20.239 -2.962 -0.775 1.00 97.12 388 ILE A CA 1
ATOM 3196 C C . ILE A 1 388 ? -21.406 -2.368 -1.562 1.00 97.12 388 ILE A C 1
ATOM 3198 O O . ILE A 1 388 ? -21.218 -1.673 -2.557 1.00 97.12 388 ILE A O 1
ATOM 3202 N N . LYS A 1 389 ? -22.626 -2.606 -1.078 1.00 97.00 389 LYS A N 1
ATOM 3203 C CA . LYS A 1 389 ? -23.844 -1.993 -1.620 1.00 97.00 389 LYS A CA 1
ATOM 3204 C C . LYS A 1 389 ? -23.988 -0.543 -1.149 1.00 97.00 389 LYS A C 1
ATOM 3206 O O . LYS A 1 389 ? -23.497 -0.174 -0.080 1.00 97.00 389 LYS A O 1
ATOM 3211 N N . GLU A 1 390 ? -24.731 0.259 -1.908 1.00 94.44 390 GLU A N 1
ATOM 3212 C CA . GLU A 1 390 ? -24.960 1.680 -1.609 1.00 94.44 390 GLU A CA 1
ATOM 3213 C C . GLU A 1 390 ? -25.585 1.907 -0.222 1.00 94.44 390 GLU A C 1
ATOM 3215 O O . GLU A 1 390 ? -25.194 2.820 0.503 1.00 94.44 390 GLU A O 1
ATOM 3220 N N . ASN A 1 391 ? -26.527 1.054 0.187 1.00 94.75 391 ASN A N 1
ATOM 3221 C CA . ASN A 1 391 ? -27.161 1.151 1.501 1.00 94.75 391 ASN A CA 1
ATOM 3222 C C . ASN A 1 391 ? -26.162 0.921 2.650 1.00 94.75 391 ASN A C 1
ATOM 3224 O O . ASN A 1 391 ? -26.228 1.618 3.658 1.00 94.75 391 ASN A O 1
ATOM 3228 N N . VAL A 1 392 ? -25.209 -0.005 2.489 1.00 95.62 392 VAL A N 1
ATOM 3229 C CA . VAL A 1 392 ? -24.130 -0.249 3.464 1.00 95.62 392 VAL A CA 1
ATOM 3230 C C . VAL A 1 392 ? -23.185 0.950 3.526 1.00 95.62 392 VAL A C 1
ATOM 3232 O O . VAL A 1 392 ? -22.831 1.389 4.619 1.00 95.62 392 VAL A O 1
ATOM 3235 N N . TYR A 1 393 ? -22.823 1.507 2.366 1.00 94.31 393 TYR A N 1
ATOM 3236 C CA . TYR A 1 393 ? -22.028 2.731 2.259 1.00 94.31 393 TYR A CA 1
ATOM 3237 C C . TYR A 1 393 ? -22.672 3.896 3.022 1.00 94.31 393 TYR A C 1
ATOM 3239 O O . TYR A 1 393 ? -22.052 4.443 3.934 1.00 94.31 393 TYR A O 1
ATOM 3247 N N . LYS A 1 394 ? -23.932 4.223 2.705 1.00 91.69 394 LYS A N 1
ATOM 3248 C CA . LYS A 1 394 ? -24.676 5.311 3.356 1.00 91.69 394 LYS A CA 1
ATOM 3249 C C . LYS A 1 394 ? -24.827 5.067 4.856 1.00 91.69 394 LYS A C 1
ATOM 3251 O O . LYS A 1 394 ? -24.572 5.969 5.641 1.00 91.69 394 LYS A O 1
ATOM 3256 N N . ALA A 1 395 ? -25.167 3.845 5.270 1.00 92.50 395 ALA A N 1
ATOM 3257 C CA . ALA A 1 395 ? -25.320 3.522 6.687 1.00 92.50 395 ALA A CA 1
ATOM 3258 C C . ALA A 1 395 ? -24.010 3.680 7.476 1.00 92.50 395 ALA A C 1
ATOM 3260 O O . ALA A 1 395 ? -24.026 4.181 8.598 1.00 92.50 395 ALA A O 1
ATOM 3261 N N . GLN A 1 396 ? -22.868 3.263 6.917 1.00 94.62 396 GLN A N 1
ATOM 3262 C CA . GLN A 1 396 ? -21.583 3.366 7.614 1.00 94.62 396 GLN A CA 1
ATOM 3263 C C . GLN A 1 396 ? -21.004 4.788 7.609 1.00 94.62 396 GLN A C 1
ATOM 3265 O O . GLN A 1 396 ? -20.230 5.131 8.507 1.00 94.62 396 GLN A O 1
ATOM 3270 N N . LEU A 1 397 ? -21.385 5.618 6.633 1.00 89.75 397 LEU A N 1
ATOM 3271 C CA . LEU A 1 397 ? -20.938 7.007 6.537 1.00 89.75 397 LEU A CA 1
ATOM 3272 C C . LEU A 1 397 ? -21.265 7.789 7.820 1.00 89.75 397 LEU A C 1
ATOM 3274 O O . LEU A 1 397 ? -20.367 8.399 8.396 1.00 89.75 397 LEU A O 1
ATOM 3278 N N . TYR A 1 398 ? -22.497 7.653 8.319 1.00 84.31 398 TYR A N 1
ATOM 3279 C CA . TYR A 1 398 ? -23.010 8.373 9.496 1.00 84.31 398 TYR A CA 1
ATOM 3280 C C . TYR A 1 398 ? -22.842 7.625 10.826 1.00 84.31 398 TYR A C 1
ATOM 3282 O O . TYR A 1 398 ? -23.049 8.192 11.900 1.00 84.31 398 TYR A O 1
ATOM 3290 N N . ARG A 1 399 ? -22.475 6.337 10.780 1.00 89.94 399 ARG A N 1
ATOM 3291 C CA . ARG A 1 399 ? -22.197 5.557 11.991 1.00 89.94 399 ARG A CA 1
ATOM 3292 C C . ARG A 1 399 ? -20.861 5.951 12.593 1.00 89.94 399 ARG A C 1
ATOM 3294 O O . ARG A 1 399 ? -19.828 5.915 11.916 1.00 89.94 399 ARG A O 1
ATOM 3301 N N . ASP A 1 400 ? -20.874 6.215 13.890 1.00 87.56 400 ASP A N 1
ATOM 3302 C CA . ASP A 1 400 ? -19.651 6.469 14.635 1.00 87.56 400 ASP A CA 1
ATOM 3303 C C . ASP A 1 400 ? -18.752 5.230 14.643 1.00 87.56 400 ASP A C 1
ATOM 3305 O O . ASP A 1 400 ? -19.197 4.080 14.598 1.00 87.56 400 ASP A O 1
ATOM 3309 N N . THR A 1 401 ? -17.445 5.461 14.611 1.00 90.56 401 THR A N 1
ATOM 3310 C CA . THR A 1 401 ? -16.427 4.406 14.711 1.00 90.56 401 THR A CA 1
ATOM 3311 C C . THR A 1 401 ? -15.308 4.902 15.626 1.00 90.56 401 THR A C 1
ATOM 3313 O O . THR A 1 401 ? -14.169 5.031 15.171 1.00 90.56 401 THR A O 1
ATOM 3316 N N . PRO A 1 402 ? -15.637 5.264 16.880 1.00 88.25 402 PRO A N 1
ATOM 3317 C CA . PRO A 1 402 ? -14.718 5.977 17.751 1.00 88.25 402 PRO A CA 1
ATOM 3318 C C . PRO A 1 402 ? -13.446 5.162 17.977 1.00 88.25 402 PRO A C 1
ATOM 3320 O O . PRO A 1 402 ? -13.474 3.928 18.061 1.00 88.25 402 PRO A O 1
ATOM 3323 N N . PHE A 1 403 ? -12.321 5.866 18.066 1.00 89.94 403 PHE A N 1
ATOM 3324 C CA . PHE A 1 403 ? -11.100 5.265 18.583 1.00 89.94 403 PHE A CA 1
ATOM 3325 C C . PHE A 1 403 ? -11.257 4.988 20.072 1.00 89.94 403 PHE A C 1
ATOM 3327 O O . PHE A 1 403 ? -12.009 5.672 20.760 1.00 89.94 403 PHE A O 1
ATOM 3334 N N . LYS A 1 404 ? -10.493 4.022 20.585 1.00 89.25 404 LYS A N 1
ATOM 3335 C CA . LYS A 1 404 ? -10.418 3.729 22.018 1.00 89.25 404 LYS A CA 1
ATOM 3336 C C . LYS A 1 404 ? -10.169 5.005 22.838 1.00 89.25 404 LYS A C 1
ATOM 3338 O O . LYS A 1 404 ? -10.860 5.253 23.813 1.00 89.25 404 LYS A O 1
ATOM 3343 N N . SER A 1 405 ? -9.274 5.873 22.365 1.00 83.19 405 SER A N 1
ATOM 3344 C CA . SER A 1 405 ? -8.971 7.159 23.005 1.00 83.19 405 SER A CA 1
ATOM 3345 C C . SER A 1 405 ? -10.128 8.160 23.045 1.00 83.19 405 SER A C 1
ATOM 3347 O O . SER A 1 405 ? -10.009 9.151 23.749 1.00 83.19 405 SER A O 1
ATOM 3349 N N . GLU A 1 406 ? -11.187 7.975 22.255 1.00 81.31 406 GLU A N 1
ATOM 3350 C CA . GLU A 1 406 ? -12.396 8.812 22.311 1.00 81.31 406 GLU A CA 1
ATOM 3351 C C . GLU A 1 406 ? -13.477 8.209 23.216 1.00 81.31 406 GLU A C 1
ATOM 3353 O O . GLU A 1 406 ? -14.418 8.905 23.570 1.00 81.31 406 GLU A O 1
ATOM 3358 N N . ILE A 1 407 ? -13.360 6.925 23.571 1.00 81.94 407 ILE A N 1
ATOM 3359 C CA . ILE A 1 407 ? -14.260 6.245 24.514 1.00 81.94 407 ILE A CA 1
ATOM 3360 C C . ILE A 1 407 ? -13.735 6.392 25.947 1.00 81.94 407 ILE A C 1
ATOM 3362 O O . ILE A 1 407 ? -14.521 6.516 26.876 1.00 81.94 407 ILE A O 1
ATOM 3366 N N . ASP A 1 408 ? -12.411 6.366 26.115 1.00 76.62 408 ASP A N 1
ATOM 3367 C CA . ASP A 1 408 ? -11.745 6.414 27.422 1.00 76.62 408 ASP A CA 1
ATOM 3368 C C . ASP A 1 408 ? -11.649 7.844 28.020 1.00 76.62 408 ASP A C 1
ATOM 3370 O O . ASP A 1 408 ? -11.092 8.003 29.106 1.00 76.62 408 ASP A O 1
ATOM 3374 N N . LYS A 1 409 ? -12.129 8.879 27.310 1.00 58.34 409 LYS A N 1
ATOM 3375 C CA . LYS A 1 409 ? -12.226 10.277 27.784 1.00 58.34 409 LYS A CA 1
ATOM 3376 C C . LYS A 1 409 ? -13.602 10.534 28.376 1.00 58.34 409 LYS A C 1
ATOM 3378 O O . LYS A 1 409 ? -13.656 11.283 29.375 1.00 58.34 409 LYS A O 1
#

pLDDT: mean 70.08, std 26.35, range [23.05, 98.56]

Sequence (409 aa):
MSDVFDSNNNTNNRNRNDNSIGGRSRNRLEEEIYDDIKTYKLKRASFENRKDTLNFSVEDKKNDSAMRYYDISKSNQRSDSRSMRTKSESKNSKIRIKKQQTSGSNTLTFENEKKSRNFPGSERFTYKKDNSYIERERERENRRNNWRQKRIVEVDDFDEDEEYYEDEYDVRSWRFRLLKKIIAFLLIIMVVGGSASFIYVKSIINDMPVLTKKMVLESYINKEPVPLSKIPKNLQNAVISIEDERFYSHKGIDYKSLVRSFINNLTGNMTQGGSTIDMQVSKNLLTSNEKTLKRKIQDMYNAIVLNKIMTKNEILEAYLNNIYLGKSTYGVQAGAKLYFGKNVNELNFGQSTMLAGITNNPNLYQNYEQAKKRQAIVLYKMYELGYIKENVYKAQLYRDTPFKSEIDK

Radius of gyration: 41.67 Å; chains: 1; bounding box: 83×70×157 Å

Foldseek 3Di:
DDDDDDDDDDDDDDDPDPPPPVVVVLVVLLVVLVVLVVVVVVLVVVVVVVVVVVVVVVVVVVVVVVVVVVVVVVVVVPPPPDDDDDDDDDDDDDDDDDDDDDDDDDDDDDDDDDDDDDDDDDDDDDDDDDCPVVVVVVVVVVVVVVVVVVVVVVPDDDDDDDDDDPCPDPPVVVVVVVVVVVVVVVVVCCVVVVVVVVVVLVVLVVPDDQDAPVQLVVQFPFPDQDALVLADPLLLLLLCLQAPVCLQPDQQADVVLVVVQVVCVVVVHPRDDRHHLQLVSCDQGPAHPDPDPSSSSVSSVSSNSCSVRDPSSVSSSSSQQAQDQDPPAGHQQSVCCQFAVDGSSPDDNLRSLLSSLCRVPNVQSPDQSSSLSSSLVSLVSCCVSPVDPPVVSVVSNSDDDGTPVVVVD

Secondary structure (DSSP, 8-state):
-----------------SSHHHHHHHHHHHHHHHHHHHHHHHHHHHHHHHHHHHHHHHHHHHHHHHHHHHHHHHHTTSSSSS------------------------------------------------THHHHHHHHHHHHHHHHHHTTTTTS---------------HHHHHHHHHHHHHHHHHHHHHHHHHHHHHHHHHHHHTS----HHHHHHT-S-SS---GGGS-HHHHHHHHHHH-TTTTTSSS--HHHHHHHHHHHHTT--------HHHHHHHHHTS-S---HHHHHHHHHHHHHHHHHS-HHHHHHHHHHH-B-STT-BSHHHHHHHHHSS-GGG--HHHHHHHHHHTT-TTGGGSHHHHHHHHHHHHHHHHHTTSS-HHHHHHHHHS----HHHH--